Protein AF-A0A835DWX1-F1 (afdb_monomer)

Secondary structure (DSSP, 8-state):
-EEEEEEEEES--HHHHTSSPEEEEEEEEEEETTEEEEEEEEEE-TTS-EEES-TTT--EEPP---SS-B--SSPEEEEEEEEEPPTTS-SS-STTSEEEEEEEEEE----S--PPEEEEEE-TTSS-EEEEEEEEPTTEEEEEEEEEE------SSS--EEEEEEEEETTEEEEEEEEEEEEE-SSEEEEEEEEEEETT-EEEEEEEE--TT-------EEEEEPPPP-PPPPP-------------------THHHHHHHHHHHHHHHHHHHHHHHHHHHHHHHTTS-------PEEEPEE-TT--STTSGGG-TTSSTHHHHTTTT--PBP---TTTB-SPPTT-SS-GGG--S---EEEEEEEEEEEES---TT--SSEEEEEEEEEEEETTEEEEEEEEEE-TTS-EEEE-SSTT---EE-----SSPEE-SS-EEEEEEEEE--S--SSTTSS-EEEEEEEEEE-TT---SS-EEEEEE-SSTT-EEEEEEEEEEEEEEEEEEEEEEEE---TTTS---EEEEEEEE-TTS-S-EEEEEEEE-S-EEPPPEEEEEETTPEEEEEEEETTT--EEEEEEE--SSEEEEEEEE-SSEEEEEEEEEEB--

Structure (mmCIF, N/CA/C/O backbone):
data_AF-A0A835DWX1-F1
#
_entry.id   AF-A0A835DWX1-F1
#
loop_
_atom_site.group_PDB
_atom_site.id
_atom_site.type_symbol
_atom_site.label_atom_id
_atom_site.label_alt_id
_atom_site.label_comp_id
_atom_site.label_asym_id
_atom_site.label_entity_id
_atom_site.label_seq_id
_atom_site.pdbx_PDB_ins_code
_atom_site.Cartn_x
_atom_site.Cartn_y
_atom_site.Cartn_z
_atom_site.occupancy
_atom_site.B_iso_or_equiv
_atom_site.auth_seq_id
_atom_site.auth_comp_id
_atom_site.auth_asym_id
_atom_site.auth_atom_id
_atom_site.pdbx_PDB_model_num
ATOM 1 N N . MET A 1 1 ? -14.676 -5.401 6.735 1.00 86.00 1 MET A N 1
ATOM 2 C CA . MET A 1 1 ? -15.407 -4.659 7.786 1.00 86.00 1 MET A CA 1
ATOM 3 C C . MET A 1 1 ? -14.511 -4.555 9.005 1.00 86.00 1 MET A C 1
ATOM 5 O O . MET A 1 1 ? -13.936 -5.565 9.396 1.00 86.00 1 MET A O 1
ATOM 9 N N . LEU A 1 2 ? -14.357 -3.358 9.562 1.00 88.75 2 LEU A N 1
ATOM 10 C CA . LEU A 1 2 ? -13.595 -3.126 10.787 1.00 88.75 2 LEU A CA 1
ATOM 11 C C . LEU A 1 2 ? -14.405 -3.582 12.007 1.00 88.75 2 LEU A C 1
ATOM 13 O O . LEU A 1 2 ? -15.558 -3.183 12.163 1.00 88.75 2 LEU A O 1
ATOM 17 N N . GLN A 1 3 ? -13.775 -4.366 12.883 1.00 90.69 3 GLN A N 1
ATOM 18 C CA . GLN A 1 3 ? -14.262 -4.674 14.225 1.00 90.69 3 GLN A CA 1
ATOM 19 C C . GLN A 1 3 ? -13.374 -3.997 15.267 1.00 90.69 3 GLN A C 1
ATOM 21 O O . GLN A 1 3 ? -12.166 -4.223 15.290 1.00 90.69 3 GLN A O 1
ATOM 26 N N . ILE A 1 4 ? -13.975 -3.229 16.174 1.00 91.38 4 ILE A N 1
ATOM 27 C CA . ILE A 1 4 ? -13.311 -2.742 17.390 1.00 91.38 4 ILE A CA 1
ATOM 28 C C . ILE A 1 4 ? -13.675 -3.703 18.522 1.00 91.38 4 ILE A C 1
ATOM 30 O O . ILE A 1 4 ? -14.851 -3.909 18.809 1.00 91.38 4 ILE A O 1
ATOM 34 N N . PHE A 1 5 ? -12.679 -4.335 19.131 1.00 90.56 5 PHE A N 1
ATOM 35 C CA . PHE A 1 5 ? -12.880 -5.303 20.210 1.00 90.56 5 PHE A CA 1
ATOM 36 C C . PHE A 1 5 ? -13.001 -4.597 21.554 1.00 90.56 5 PHE A C 1
ATOM 38 O O . PHE A 1 5 ? -13.933 -4.835 22.318 1.00 90.56 5 PHE A O 1
ATOM 45 N N . SER A 1 6 ? -12.076 -3.688 21.845 1.00 91.94 6 SER A N 1
ATOM 46 C CA . SER A 1 6 ? -12.039 -3.044 23.150 1.00 91.94 6 SER A CA 1
ATOM 47 C C . SER A 1 6 ? -11.366 -1.687 23.092 1.00 91.94 6 SER A C 1
ATOM 49 O O . SER A 1 6 ? -10.409 -1.495 22.341 1.00 91.94 6 SER A O 1
ATOM 51 N N . LEU A 1 7 ? -11.803 -0.798 23.973 1.00 93.38 7 LEU A N 1
ATOM 52 C CA . LEU A 1 7 ? -11.119 0.441 24.308 1.00 93.38 7 LEU A CA 1
ATOM 53 C C . LEU A 1 7 ? -10.626 0.309 25.747 1.00 93.38 7 LEU A C 1
ATOM 55 O O . LEU A 1 7 ? -11.430 0.116 26.656 1.00 93.38 7 LEU A O 1
ATOM 59 N N . LYS A 1 8 ? -9.312 0.344 25.956 1.00 92.31 8 LYS A N 1
ATOM 60 C CA . LYS A 1 8 ? -8.694 0.169 27.271 1.00 92.31 8 LYS A CA 1
ATOM 61 C C . LYS A 1 8 ? -8.017 1.458 27.701 1.00 92.31 8 LYS A C 1
ATOM 63 O O . LYS A 1 8 ? -7.155 1.972 26.997 1.00 92.31 8 LYS A O 1
ATOM 68 N N . LEU A 1 9 ? -8.371 1.947 28.877 1.00 89.31 9 LEU A N 1
ATOM 69 C CA . LEU A 1 9 ? -7.697 3.068 29.502 1.00 89.31 9 LEU A CA 1
ATOM 70 C C . LEU A 1 9 ? -6.344 2.610 30.060 1.00 89.31 9 LEU A C 1
ATOM 72 O O . LEU A 1 9 ? -6.232 1.572 30.713 1.00 89.31 9 LEU A O 1
ATOM 76 N N . THR A 1 10 ? -5.295 3.370 29.774 1.00 84.56 10 THR A N 1
ATOM 77 C CA . THR A 1 10 ? -3.920 3.069 30.181 1.00 84.56 10 THR A CA 1
ATOM 78 C C . THR A 1 10 ? -3.237 4.312 30.733 1.00 84.56 10 THR A C 1
ATOM 80 O O . THR A 1 10 ? -3.645 5.437 30.447 1.00 84.56 10 THR A O 1
ATOM 83 N N . ASN A 1 11 ? -2.210 4.095 31.558 1.00 76.00 11 ASN A N 1
ATOM 84 C CA . ASN A 1 11 ? -1.365 5.138 32.148 1.00 76.00 11 ASN A CA 1
ATOM 85 C C . ASN A 1 11 ? -2.102 6.192 33.010 1.00 76.00 11 ASN A C 1
ATOM 87 O O . ASN A 1 11 ? -1.570 7.262 33.277 1.00 76.00 11 ASN A O 1
ATOM 91 N N . LEU A 1 12 ? -3.299 5.885 33.522 1.00 71.69 12 LEU A N 1
ATOM 92 C CA . LEU A 1 12 ? -4.008 6.745 34.480 1.00 71.69 12 LEU A CA 1
ATOM 93 C C . LEU A 1 12 ? -3.068 7.233 35.605 1.00 71.69 12 LEU A C 1
ATOM 95 O O . LEU A 1 12 ? -2.393 6.402 36.225 1.00 71.69 12 LEU A O 1
ATOM 99 N N . PRO A 1 13 ? -3.037 8.547 35.912 1.00 64.38 13 PRO A N 1
ATOM 100 C CA . PRO A 1 13 ? -2.279 9.059 37.042 1.00 64.38 13 PRO A CA 1
ATOM 101 C C . PRO A 1 13 ? -2.633 8.293 38.325 1.00 64.38 13 PRO A C 1
ATOM 103 O O . PRO A 1 13 ? -3.820 8.065 38.580 1.00 64.38 13 PRO A O 1
ATOM 106 N N . PRO A 1 14 ? -1.656 7.962 39.188 1.00 58.38 14 PRO A N 1
ATOM 107 C CA . PRO A 1 14 ? -1.911 7.237 40.434 1.00 58.38 14 PRO A CA 1
ATOM 108 C C . PRO A 1 14 ? -2.960 7.913 41.326 1.00 58.38 14 PRO A C 1
ATOM 110 O O . PRO A 1 14 ? -3.747 7.235 41.976 1.00 58.38 14 PRO A O 1
ATOM 113 N N . ALA A 1 15 ? -3.007 9.251 41.322 1.00 58.16 15 ALA A N 1
ATOM 114 C CA . ALA A 1 15 ? -4.000 10.028 42.060 1.00 58.16 15 ALA A CA 1
ATOM 115 C C . ALA A 1 15 ? -5.430 9.825 41.527 1.00 58.16 15 ALA A C 1
ATOM 117 O O . ALA A 1 15 ? -6.363 9.757 42.318 1.00 58.16 15 ALA A O 1
ATOM 118 N N . SER A 1 16 ? -5.599 9.680 40.209 1.00 59.75 16 SER A N 1
ATOM 119 C CA . SER A 1 16 ? -6.893 9.416 39.567 1.00 59.75 16 SER A CA 1
ATOM 120 C C . SER A 1 16 ? -7.311 7.949 39.706 1.00 59.75 16 SER A C 1
ATOM 122 O O . SER A 1 16 ? -8.485 7.671 39.910 1.00 59.75 16 SER A O 1
ATOM 124 N N . ALA A 1 17 ? -6.358 7.011 39.658 1.00 57.09 17 ALA A N 1
ATOM 125 C CA . ALA A 1 17 ? -6.618 5.581 39.850 1.00 57.09 17 ALA A CA 1
ATOM 126 C C . ALA A 1 17 ? -6.947 5.209 41.312 1.00 57.09 17 ALA A C 1
ATOM 128 O O . ALA A 1 17 ? -7.644 4.228 41.556 1.00 57.09 17 ALA A O 1
ATOM 129 N N . ALA A 1 18 ? -6.463 5.987 42.287 1.00 54.41 18 ALA A N 1
ATOM 130 C CA . ALA A 1 18 ? -6.695 5.761 43.717 1.00 54.41 18 ALA A CA 1
ATOM 131 C C . ALA A 1 18 ? -7.951 6.465 44.279 1.00 54.41 18 ALA A C 1
ATOM 133 O O . ALA A 1 18 ? -8.280 6.265 45.448 1.00 54.41 18 ALA A O 1
ATOM 134 N N . ALA A 1 19 ? -8.640 7.295 43.484 1.00 57.97 19 ALA A N 1
ATOM 135 C CA . ALA A 1 19 ? -9.709 8.188 43.951 1.00 57.97 19 ALA A CA 1
ATOM 136 C C . ALA A 1 19 ? -11.136 7.599 43.909 1.00 57.97 19 ALA A C 1
ATOM 138 O O . ALA A 1 19 ? -12.073 8.273 44.336 1.00 57.97 19 ALA A O 1
ATOM 139 N N . GLY A 1 20 ? -11.319 6.358 43.443 1.00 70.81 20 GLY A N 1
ATOM 140 C CA . GLY A 1 20 ? -12.636 5.722 43.296 1.00 70.81 20 GLY A CA 1
ATOM 141 C C . GLY A 1 20 ? -13.100 5.639 41.834 1.00 70.81 20 GLY A C 1
ATOM 142 O O . GLY A 1 20 ? -12.253 5.616 40.940 1.00 70.81 20 GLY A O 1
ATOM 143 N N . PRO A 1 21 ? -14.420 5.552 41.574 1.00 84.06 21 PRO A N 1
ATOM 144 C CA . PRO A 1 21 ? -14.952 5.413 40.222 1.00 84.06 21 PRO A CA 1
ATOM 145 C C . PRO A 1 21 ? -14.543 6.575 39.310 1.00 84.06 21 PRO A C 1
ATOM 147 O O . PRO A 1 21 ? -14.624 7.738 39.703 1.00 84.06 21 PRO A O 1
ATOM 150 N N . VAL A 1 22 ? -14.150 6.262 38.077 1.00 86.31 22 VAL A N 1
ATOM 151 C CA . VAL A 1 22 ? -13.779 7.261 37.067 1.00 86.31 22 VAL A CA 1
ATOM 152 C C . VAL A 1 22 ? -14.982 7.533 36.167 1.00 86.31 22 VAL A C 1
ATOM 154 O O . VAL A 1 22 ? -15.502 6.622 35.522 1.00 86.31 22 VAL A O 1
ATOM 157 N N . GLU A 1 23 ? -15.423 8.789 36.112 1.00 89.56 23 GLU A N 1
ATOM 158 C CA . GLU A 1 23 ? -16.508 9.237 35.235 1.00 89.56 23 GLU A CA 1
ATOM 159 C C . GLU A 1 23 ? -15.935 9.762 33.909 1.00 89.56 23 GLU A C 1
ATOM 161 O O . GLU A 1 23 ? -15.218 10.764 33.885 1.00 89.56 23 GLU A O 1
ATOM 166 N N . ILE A 1 24 ? -16.260 9.092 32.803 1.00 90.75 24 ILE A N 1
ATOM 167 C CA . ILE A 1 24 ? -15.784 9.417 31.452 1.00 90.75 24 ILE A CA 1
ATOM 168 C C . ILE A 1 24 ? -16.968 9.858 30.594 1.00 90.75 24 ILE A C 1
ATOM 170 O O . ILE A 1 24 ? -18.009 9.202 30.568 1.00 90.75 24 ILE A O 1
ATOM 174 N N . TYR A 1 25 ? -16.812 10.947 29.852 1.00 93.19 25 TYR A N 1
ATOM 175 C CA . TYR A 1 25 ? -17.806 11.397 28.879 1.00 93.19 25 TYR A CA 1
ATOM 176 C C . TYR A 1 25 ? -17.140 11.883 27.592 1.00 93.19 25 TYR A C 1
ATOM 178 O O . TYR A 1 25 ? -15.919 12.014 27.523 1.00 93.19 25 TYR A O 1
ATOM 186 N N . GLY A 1 26 ? -17.957 12.132 26.572 1.00 94.50 26 GLY A N 1
ATOM 187 C CA . GLY A 1 26 ? -17.520 12.489 25.231 1.00 94.50 26 GLY A CA 1
ATOM 188 C C . GLY A 1 26 ? -17.856 11.394 24.223 1.00 94.50 26 GLY A C 1
ATOM 189 O O . GLY A 1 26 ? -18.786 10.609 24.430 1.00 94.50 26 GLY A O 1
ATOM 190 N N . PHE A 1 27 ? -17.123 11.338 23.115 1.00 95.25 27 PHE A N 1
ATOM 191 C CA . PHE A 1 27 ? -17.389 10.383 22.049 1.00 95.25 27 PHE A CA 1
ATOM 192 C C . PHE A 1 27 ? -16.126 9.827 21.391 1.00 95.25 27 PHE A C 1
ATOM 194 O O . PHE A 1 27 ? -15.084 10.470 21.340 1.00 95.25 27 PHE A O 1
ATOM 201 N N . ILE A 1 28 ? -16.274 8.631 20.824 1.00 95.69 28 ILE A N 1
ATOM 202 C CA . ILE A 1 28 ? -15.406 8.085 19.780 1.00 95.69 28 ILE A CA 1
ATOM 203 C C . ILE A 1 28 ? -16.321 7.692 18.625 1.00 95.69 28 ILE A C 1
ATOM 205 O O . ILE A 1 28 ? -17.271 6.926 18.813 1.00 95.69 28 ILE A O 1
ATOM 209 N N . ALA A 1 29 ? -16.053 8.203 17.429 1.00 95.25 29 ALA A N 1
ATOM 210 C CA . ALA A 1 29 ? -16.839 7.920 16.238 1.00 95.25 29 ALA A CA 1
ATOM 211 C C . ALA A 1 29 ? -15.939 7.554 15.065 1.00 95.25 29 ALA A C 1
ATOM 213 O O . ALA A 1 29 ? -14.868 8.126 14.894 1.00 95.25 29 ALA A O 1
ATOM 214 N N . VAL A 1 30 ? -16.409 6.627 14.234 1.00 93.81 30 VAL A N 1
ATOM 215 C CA . VAL A 1 30 ? -15.764 6.293 12.965 1.00 93.81 30 VAL A CA 1
ATOM 216 C C . VAL A 1 30 ? -16.577 6.883 11.820 1.00 93.81 30 VAL A C 1
ATOM 218 O O . VAL A 1 30 ? -17.806 6.865 11.853 1.00 93.81 30 VAL A O 1
ATOM 221 N N . ARG A 1 31 ? -15.903 7.389 10.796 1.00 91.69 31 ARG A N 1
ATOM 222 C CA . ARG A 1 31 ? -16.482 7.774 9.512 1.00 91.69 31 ARG A CA 1
ATOM 223 C C . ARG A 1 31 ? -15.835 6.935 8.438 1.00 91.69 31 ARG A C 1
ATOM 225 O O . ARG A 1 31 ? -14.612 6.884 8.349 1.00 91.69 31 ARG A O 1
ATOM 232 N N . ASP A 1 32 ? -16.657 6.304 7.622 1.00 88.31 32 ASP A N 1
ATOM 233 C CA . ASP A 1 32 ? -16.199 5.571 6.454 1.00 88.31 32 ASP A CA 1
ATOM 234 C C . ASP A 1 32 ? -16.897 6.094 5.196 1.00 88.31 32 ASP A C 1
ATOM 236 O O . ASP A 1 32 ? -17.830 6.893 5.269 1.00 88.31 32 ASP A O 1
ATOM 240 N N . LEU A 1 33 ? -16.437 5.646 4.029 1.00 82.19 33 LEU A N 1
ATOM 241 C CA . LEU A 1 33 ? -16.982 6.102 2.749 1.00 82.19 33 LEU A CA 1
ATOM 242 C C . LEU A 1 33 ? -18.391 5.576 2.445 1.00 82.19 33 LEU A C 1
ATOM 244 O O . LEU A 1 33 ? -19.005 6.049 1.493 1.00 82.19 33 LEU A O 1
ATOM 248 N N . LEU A 1 34 ? -18.915 4.611 3.211 1.00 84.25 34 LEU A N 1
ATOM 249 C CA . LEU A 1 34 ? -20.270 4.106 2.985 1.00 84.25 34 LEU A CA 1
ATOM 250 C C . LEU A 1 34 ? -21.323 5.111 3.471 1.00 84.25 34 LEU A C 1
ATOM 252 O O . LEU A 1 34 ? -22.359 5.280 2.835 1.00 84.25 34 LEU A O 1
ATOM 256 N N . ASP A 1 35 ? -21.051 5.778 4.592 1.00 84.94 35 ASP A N 1
ATOM 257 C CA . ASP A 1 35 ? -21.810 6.927 5.089 1.00 84.94 35 ASP A CA 1
ATOM 258 C C . ASP A 1 35 ? -20.857 7.803 5.926 1.00 84.94 35 ASP A C 1
ATOM 260 O O . ASP A 1 35 ? -20.477 7.394 7.030 1.00 84.94 35 ASP A O 1
ATOM 264 N N . PRO A 1 36 ? -20.461 8.988 5.423 1.00 84.19 36 PRO A N 1
ATOM 265 C CA . PRO A 1 36 ? -19.401 9.810 6.008 1.00 84.19 36 PRO A CA 1
ATOM 266 C C . PRO A 1 36 ? -19.811 10.521 7.308 1.00 84.19 36 PRO A C 1
ATOM 268 O O . PRO A 1 36 ? -19.038 11.314 7.857 1.00 84.19 36 PRO A O 1
ATOM 271 N N . LEU A 1 37 ? -21.022 10.289 7.821 1.00 91.62 37 LEU A N 1
ATOM 272 C CA . LEU A 1 37 ? -21.459 10.789 9.121 1.00 91.62 37 LEU A CA 1
ATOM 273 C C . LEU A 1 37 ? -20.855 9.979 10.281 1.00 91.62 37 LEU A C 1
ATOM 275 O O . LEU A 1 37 ? -20.349 8.871 10.112 1.00 91.62 37 LEU A O 1
ATOM 279 N N . ARG A 1 38 ? -20.899 10.548 11.494 1.00 94.12 38 ARG A N 1
ATOM 280 C CA . ARG A 1 38 ? -20.366 9.905 12.707 1.00 94.12 38 ARG A CA 1
ATOM 281 C C . ARG A 1 38 ? -21.104 8.603 13.006 1.00 94.12 38 ARG A C 1
ATOM 283 O O . ARG A 1 38 ? -22.268 8.619 13.408 1.00 94.12 38 ARG A O 1
ATOM 290 N N . ASN A 1 39 ? -20.392 7.489 12.897 1.00 94.31 39 ASN A N 1
ATOM 291 C CA . ASN A 1 39 ? -20.809 6.196 13.409 1.00 94.31 39 ASN A CA 1
ATOM 292 C C . ASN A 1 39 ? -20.189 5.993 14.801 1.00 94.31 39 ASN A C 1
ATOM 294 O O . ASN A 1 39 ? -19.027 5.608 14.935 1.00 94.31 39 ASN A O 1
ATOM 298 N N . TYR A 1 40 ? -20.944 6.345 15.842 1.00 94.12 40 TYR A N 1
ATOM 299 C CA . TYR A 1 40 ? -20.464 6.373 17.226 1.00 94.12 40 TYR A CA 1
ATOM 300 C C . TYR A 1 40 ? -20.155 4.980 17.767 1.00 94.12 40 TYR A C 1
ATOM 302 O O . TYR A 1 40 ? -21.045 4.153 17.885 1.00 94.12 40 TYR A O 1
ATOM 310 N N . VAL A 1 41 ? -18.908 4.748 18.160 1.00 93.19 41 VAL A N 1
ATOM 311 C CA . VAL A 1 41 ? -18.463 3.533 18.861 1.00 93.19 41 VAL A CA 1
ATOM 312 C C . VAL A 1 41 ? -18.686 3.670 20.367 1.00 93.19 41 VAL A C 1
ATOM 314 O O . VAL A 1 41 ? -19.031 2.701 21.044 1.00 93.19 41 VAL A O 1
ATOM 317 N N . PHE A 1 42 ? -18.504 4.893 20.866 1.00 93.44 42 PHE A N 1
ATOM 318 C CA . PHE A 1 42 ? -18.766 5.319 22.233 1.00 93.44 42 PHE A CA 1
ATOM 319 C C . PHE A 1 42 ? -19.371 6.725 22.196 1.00 93.44 42 PHE A C 1
ATOM 321 O O . PHE A 1 42 ? -18.893 7.575 21.440 1.00 93.44 42 PHE A O 1
ATOM 328 N N . ASN A 1 43 ? -20.418 6.982 22.982 1.00 94.00 43 ASN A N 1
ATOM 329 C CA . ASN A 1 43 ? -21.030 8.306 23.078 1.00 94.00 43 ASN A CA 1
ATOM 330 C C . ASN A 1 43 ? -21.769 8.485 24.410 1.00 94.00 43 ASN A C 1
ATOM 332 O O . ASN A 1 43 ? -22.820 7.883 24.622 1.00 94.00 43 ASN A O 1
ATOM 336 N N . HIS A 1 44 ? -21.236 9.336 25.280 1.00 92.75 44 HIS A N 1
ATOM 337 C CA . HIS A 1 44 ? -21.831 9.687 26.566 1.00 92.75 44 HIS A CA 1
ATOM 338 C C . HIS A 1 44 ? -21.785 11.197 26.778 1.00 92.75 44 HIS A C 1
ATOM 340 O O . HIS A 1 44 ? -20.773 11.850 26.528 1.00 92.75 44 HIS A O 1
ATOM 346 N N . THR A 1 45 ? -22.873 11.773 27.283 1.00 92.81 45 THR A N 1
ATOM 347 C CA . THR A 1 45 ? -22.898 13.194 27.645 1.00 92.81 45 THR A CA 1
ATOM 348 C C . THR A 1 45 ? -22.284 13.397 29.026 1.00 92.81 45 THR A C 1
ATOM 350 O O . THR A 1 45 ? -22.323 12.505 29.869 1.00 92.81 45 THR A O 1
ATOM 353 N N . ARG A 1 46 ? -21.798 14.608 29.316 1.00 89.69 46 ARG A N 1
ATOM 354 C CA . ARG A 1 46 ? -21.306 14.966 30.659 1.00 89.69 46 ARG A CA 1
ATOM 355 C C . ARG A 1 46 ? -22.341 14.730 31.768 1.00 89.69 46 ARG A C 1
ATOM 357 O O . ARG A 1 46 ? -21.981 14.396 32.892 1.00 89.69 46 ARG A O 1
ATOM 364 N N . SER A 1 47 ? -23.628 14.906 31.453 1.00 89.31 47 SER A N 1
ATOM 365 C CA . SER A 1 47 ? -24.743 14.666 32.379 1.00 89.31 47 SER A CA 1
ATOM 366 C C . SER A 1 47 ? -25.030 13.185 32.641 1.00 89.31 47 SER A C 1
ATOM 368 O O . SER A 1 47 ? -25.605 12.866 33.675 1.00 89.31 47 SER A O 1
ATOM 370 N N . HIS A 1 48 ? -24.633 12.294 31.729 1.00 89.88 48 HIS A N 1
ATOM 371 C CA . HIS A 1 48 ? -24.814 10.845 31.835 1.00 89.88 48 HIS A CA 1
ATOM 372 C C . HIS A 1 48 ? -23.492 10.134 31.490 1.00 89.88 48 HIS A C 1
ATOM 374 O O . HIS A 1 48 ? -23.412 9.440 30.467 1.00 89.88 48 HIS A O 1
ATOM 380 N N . PRO A 1 49 ? -22.436 10.343 32.301 1.00 91.31 49 PRO A N 1
ATOM 381 C CA . PRO A 1 49 ? -21.117 9.806 32.012 1.00 91.31 49 PRO A CA 1
ATOM 382 C C . PRO A 1 49 ? -21.109 8.279 32.134 1.00 91.31 49 PRO A C 1
ATOM 384 O O . PRO A 1 49 ? -21.905 7.680 32.862 1.00 91.31 49 PRO A O 1
ATOM 387 N N . PHE A 1 50 ? -20.174 7.647 31.436 1.00 90.69 50 PHE A N 1
ATOM 388 C CA . PHE A 1 50 ? -19.815 6.260 31.680 1.00 90.69 50 PHE A CA 1
ATOM 389 C C . PHE A 1 50 ? -19.017 6.172 32.986 1.00 90.69 50 PHE A C 1
ATOM 391 O O . PHE A 1 50 ? -18.033 6.890 33.160 1.00 90.69 50 PHE A O 1
ATOM 398 N N . VAL A 1 51 ? -19.434 5.296 33.902 1.00 89.38 51 VAL A N 1
ATOM 399 C CA . VAL A 1 51 ? -18.805 5.149 35.222 1.00 89.38 51 VAL A CA 1
ATOM 400 C C . VAL A 1 51 ? -17.973 3.871 35.259 1.00 89.38 51 VAL A C 1
ATOM 402 O O . VAL A 1 51 ? -18.511 2.765 35.304 1.00 89.38 51 VAL A O 1
ATOM 405 N N . MET A 1 52 ? -16.653 4.024 35.287 1.00 87.25 52 MET A N 1
ATOM 406 C CA . MET A 1 52 ? -15.702 2.930 35.464 1.00 87.25 52 MET A CA 1
ATOM 407 C C . MET A 1 52 ? -15.465 2.703 36.960 1.00 87.25 52 MET A C 1
ATOM 409 O O . MET A 1 52 ? -14.776 3.486 37.605 1.00 87.25 52 MET A O 1
ATOM 413 N N . GLN A 1 53 ? -16.061 1.644 37.515 1.00 84.25 53 GLN A N 1
ATOM 414 C CA . GLN A 1 53 ? -16.064 1.383 38.964 1.00 84.25 53 GLN A CA 1
ATOM 415 C C . GLN A 1 53 ? -14.678 1.044 39.527 1.00 84.25 53 GLN A C 1
ATOM 417 O O . GLN A 1 53 ? -14.302 1.557 40.577 1.00 84.25 53 GLN A O 1
ATOM 422 N N . ASP A 1 54 ? -13.930 0.184 38.832 1.00 82.19 54 ASP A N 1
ATOM 423 C CA . ASP A 1 54 ? -12.601 -0.266 39.248 1.00 82.19 54 ASP A CA 1
ATOM 424 C C . ASP A 1 54 ? -11.637 -0.247 38.048 1.00 82.19 54 ASP A C 1
ATOM 426 O O . ASP A 1 54 ? -11.529 -1.241 37.321 1.00 82.19 54 ASP A O 1
ATOM 430 N N . PRO A 1 55 ? -10.935 0.878 37.818 1.00 81.00 55 PRO A N 1
ATOM 431 C CA . PRO A 1 55 ? -9.987 1.003 36.716 1.00 81.00 55 PRO A CA 1
ATOM 432 C C . PRO A 1 55 ? -8.764 0.082 36.854 1.00 81.00 55 PRO A C 1
ATOM 434 O O . PRO A 1 55 ? -8.033 -0.085 35.881 1.00 81.00 55 PRO A O 1
ATOM 437 N N . MET A 1 56 ? -8.508 -0.517 38.025 1.00 79.94 56 MET A N 1
ATOM 438 C CA . MET A 1 56 ? -7.360 -1.408 38.222 1.00 79.94 56 MET A CA 1
ATOM 439 C C . MET A 1 56 ? -7.661 -2.843 37.785 1.00 79.94 56 MET A C 1
ATOM 441 O O . MET A 1 56 ? -6.779 -3.499 37.227 1.00 79.94 56 MET A O 1
ATOM 445 N N . SER A 1 57 ? -8.883 -3.335 38.015 1.00 82.88 57 SER A N 1
ATOM 446 C CA . SER A 1 57 ? -9.293 -4.684 37.595 1.00 82.88 57 SER A CA 1
ATOM 447 C C . SER A 1 57 ? -9.987 -4.719 36.230 1.00 82.88 57 SER A C 1
ATOM 449 O O . SER A 1 57 ? -9.788 -5.675 35.480 1.00 82.88 57 SER A O 1
ATOM 451 N N . ASP A 1 58 ? -10.744 -3.677 35.870 1.00 85.81 58 ASP A N 1
ATOM 452 C CA . ASP A 1 58 ? -11.469 -3.580 34.598 1.00 85.81 58 ASP A CA 1
ATOM 453 C C . ASP A 1 58 ? -11.286 -2.197 33.938 1.00 85.81 58 ASP A C 1
ATOM 455 O O . ASP A 1 58 ? -12.212 -1.384 33.909 1.00 85.81 58 ASP A O 1
ATOM 459 N N . PRO A 1 59 ? -10.098 -1.909 33.369 1.00 89.69 59 PRO A N 1
ATOM 460 C CA . PRO A 1 59 ? -9.779 -0.631 32.717 1.00 89.69 59 PRO A CA 1
ATOM 461 C C . PRO A 1 59 ? -10.471 -0.431 31.353 1.00 89.69 59 PRO A C 1
ATOM 463 O O . PRO A 1 59 ? -9.959 0.294 30.498 1.00 89.69 59 PRO A O 1
ATOM 466 N N . PHE A 1 60 ? -11.583 -1.110 31.077 1.00 91.25 60 PHE A N 1
ATOM 467 C CA . PHE A 1 60 ? -12.216 -1.114 29.761 1.00 91.25 60 PHE A CA 1
ATOM 468 C C . PHE A 1 60 ? -13.389 -0.136 29.675 1.00 91.25 60 PHE A C 1
ATOM 470 O O . PHE A 1 60 ? -14.268 -0.089 30.533 1.00 91.25 60 PHE A O 1
ATOM 477 N N . ILE A 1 61 ? -13.421 0.621 28.582 1.00 91.06 61 ILE A N 1
ATOM 478 C CA . ILE A 1 61 ? -14.585 1.388 28.151 1.00 91.06 61 ILE A CA 1
ATOM 479 C C . ILE A 1 61 ? -15.449 0.440 27.316 1.00 91.06 61 ILE A C 1
ATOM 481 O O . ILE A 1 61 ? -15.006 -0.074 26.283 1.00 91.06 61 ILE A O 1
ATOM 485 N N . TYR A 1 62 ? -16.671 0.184 27.781 1.00 88.44 62 TYR A N 1
ATOM 486 C CA . TYR A 1 62 ? -17.605 -0.700 27.087 1.00 88.44 62 TYR A CA 1
ATOM 487 C C . TYR A 1 62 ? -18.239 0.033 25.910 1.00 88.44 62 TYR A C 1
ATOM 489 O O . TYR A 1 62 ? -18.615 1.203 26.003 1.00 88.44 62 TYR A O 1
ATOM 497 N N . LEU A 1 63 ? -18.308 -0.658 24.777 1.00 85.44 63 LEU A N 1
ATOM 498 C CA . LEU A 1 63 ? -18.729 -0.074 23.516 1.00 85.44 63 LEU A CA 1
ATOM 499 C C . LEU A 1 63 ? -20.251 0.088 23.534 1.00 85.44 63 LEU A C 1
ATOM 501 O O . LEU A 1 63 ? -20.972 -0.906 23.570 1.00 85.44 63 LEU A O 1
ATOM 505 N N . SER A 1 64 ? -20.757 1.319 23.400 1.00 76.94 64 SER A N 1
ATOM 506 C CA . SER A 1 64 ? -22.181 1.528 23.080 1.00 76.94 64 SER A CA 1
ATOM 507 C C . SER A 1 64 ? -22.545 0.918 21.718 1.00 76.94 64 SER A C 1
ATOM 509 O O . SER A 1 64 ? -23.718 0.697 21.430 1.00 76.94 64 SER A O 1
ATOM 511 N N . GLY A 1 65 ? -21.519 0.622 20.910 1.00 75.25 65 GLY A N 1
ATOM 512 C CA . GLY A 1 65 ? -21.598 -0.089 19.647 1.00 75.25 65 GLY A CA 1
ATOM 513 C C . GLY A 1 65 ? -21.869 0.872 18.492 1.00 75.25 65 GLY A C 1
ATOM 514 O O . GLY A 1 65 ? -22.680 1.787 18.639 1.00 75.25 65 GLY A O 1
ATOM 515 N N . PRO A 1 66 ? -21.214 0.684 17.333 1.00 89.06 66 PRO A N 1
ATOM 516 C CA . PRO A 1 66 ? -21.558 1.458 16.153 1.00 89.06 66 PRO A CA 1
ATOM 517 C C . PRO A 1 66 ? -23.007 1.171 15.736 1.00 89.06 66 PRO A C 1
ATOM 519 O O . PRO A 1 66 ? -23.541 0.087 15.959 1.00 89.06 66 PRO A O 1
ATOM 522 N N . LYS A 1 67 ? -23.660 2.141 15.093 1.00 89.25 67 LYS A N 1
ATOM 523 C CA . LYS A 1 67 ? -25.037 1.996 14.589 1.00 89.25 67 LYS A CA 1
ATOM 524 C C . LYS A 1 67 ? -25.126 1.025 13.404 1.00 89.25 67 LYS A C 1
ATOM 526 O O . LYS A 1 67 ? -26.198 0.491 13.125 1.00 89.25 67 LYS A O 1
ATOM 531 N N . ARG A 1 68 ? -24.009 0.841 12.700 1.00 91.69 68 ARG A N 1
ATOM 532 C CA . ARG A 1 68 ? -23.823 -0.043 11.542 1.00 91.69 68 ARG A CA 1
ATOM 533 C C . ARG A 1 68 ? -22.385 -0.556 11.499 1.00 91.69 68 ARG A C 1
ATOM 535 O O . ARG A 1 68 ? -21.503 0.038 12.119 1.00 91.69 68 ARG A O 1
ATOM 542 N N . GLY A 1 69 ? -22.131 -1.603 10.729 1.00 90.94 69 GLY A N 1
ATOM 543 C CA . GLY A 1 69 ? -20.790 -2.101 10.464 1.00 90.94 69 GLY A CA 1
ATOM 544 C C . GLY A 1 69 ? -19.912 -1.018 9.840 1.00 90.94 69 GLY A C 1
ATOM 545 O O . GLY A 1 69 ? -20.384 -0.189 9.055 1.00 90.94 69 GLY A O 1
ATOM 546 N N . VAL A 1 70 ? -18.628 -1.018 10.202 1.00 90.38 70 VAL A N 1
ATOM 547 C CA . VAL A 1 70 ? -17.665 -0.042 9.686 1.00 90.38 70 VAL A CA 1
ATOM 548 C C . VAL A 1 70 ? -17.001 -0.587 8.425 1.00 90.38 70 VAL A C 1
ATOM 550 O O . VAL A 1 70 ? -16.325 -1.624 8.434 1.00 90.38 70 VAL A O 1
ATOM 553 N N . TYR A 1 71 ? -17.202 0.112 7.318 1.00 85.12 71 TYR A N 1
ATOM 554 C CA . TYR A 1 71 ? -16.661 -0.244 6.018 1.00 85.12 71 TYR A CA 1
ATOM 555 C C . TYR A 1 71 ? -15.218 0.254 5.890 1.00 85.12 71 TYR A C 1
ATOM 557 O O . TYR A 1 71 ? -14.978 1.426 5.646 1.00 85.12 71 TYR A O 1
ATOM 565 N N . LEU A 1 72 ? -14.246 -0.646 6.049 1.00 79.50 72 LEU A N 1
ATOM 566 C CA . LEU A 1 72 ? -12.818 -0.308 5.986 1.00 79.50 72 LEU A CA 1
ATOM 567 C C . LEU A 1 72 ? -12.158 -0.724 4.658 1.00 79.50 72 LEU A C 1
ATOM 569 O O . LEU A 1 72 ? -10.951 -0.771 4.569 1.00 79.50 72 LEU A O 1
ATOM 573 N N . GLN A 1 73 ? -12.900 -0.937 3.558 1.00 68.94 73 GLN A N 1
ATOM 574 C CA . GLN A 1 73 ? -12.216 -1.026 2.244 1.00 68.94 73 GLN A CA 1
ATOM 575 C C . GLN A 1 73 ? -11.628 0.330 1.803 1.00 68.94 73 GLN A C 1
ATOM 577 O O . GLN A 1 73 ? -11.114 0.455 0.694 1.00 68.94 73 GLN A O 1
ATOM 582 N N . SER A 1 74 ? -11.782 1.371 2.628 1.00 66.38 74 SER A N 1
ATOM 583 C CA . SER A 1 74 ? -11.154 2.673 2.475 1.00 66.38 74 SER A CA 1
ATOM 584 C C . SER A 1 74 ? -10.813 3.305 3.814 1.00 66.38 74 SER A C 1
ATOM 586 O O . SER A 1 74 ? -11.283 2.834 4.848 1.00 66.38 74 SER A O 1
ATOM 588 N N . ARG A 1 75 ? -9.981 4.359 3.780 1.00 74.31 75 ARG A N 1
ATOM 589 C CA . ARG A 1 75 ? -9.464 5.069 4.956 1.00 74.31 75 ARG A CA 1
ATOM 590 C C . ARG A 1 75 ? -10.675 5.508 5.759 1.00 74.31 75 ARG A C 1
ATOM 592 O O . ARG A 1 75 ? -11.493 6.280 5.261 1.00 74.31 75 ARG A O 1
ATOM 599 N N . ALA A 1 76 ? -10.795 5.004 6.978 1.00 83.19 76 ALA A N 1
ATOM 600 C CA . ALA A 1 76 ? -11.819 5.459 7.897 1.00 83.19 76 ALA A CA 1
ATOM 601 C C . ALA A 1 76 ? -11.223 6.533 8.804 1.00 83.19 76 ALA A C 1
ATOM 603 O O . ALA A 1 76 ? -10.141 6.351 9.357 1.00 83.19 76 ALA A O 1
ATOM 604 N N . LEU A 1 77 ? -11.920 7.650 8.974 1.00 89.00 77 LEU A N 1
ATOM 605 C CA . LEU A 1 77 ? -11.544 8.650 9.966 1.00 89.00 77 LEU A CA 1
ATOM 606 C C . LEU A 1 77 ? -12.104 8.219 11.318 1.00 89.00 77 LEU A C 1
ATOM 608 O O . LEU A 1 77 ? -13.289 7.916 11.422 1.00 89.00 77 LEU A O 1
ATOM 612 N N . ILE A 1 78 ? -11.284 8.222 12.357 1.00 91.75 78 ILE A N 1
ATOM 613 C CA . ILE A 1 78 ? -11.750 8.155 13.736 1.00 91.75 78 ILE A CA 1
ATOM 614 C C . ILE A 1 78 ? -11.619 9.537 14.336 1.00 91.75 78 ILE A C 1
ATOM 616 O O . ILE A 1 78 ? -10.530 10.092 14.365 1.00 91.75 78 ILE A O 1
ATOM 620 N N . GLU A 1 79 ? -12.729 10.059 14.835 1.00 95.00 79 GLU A N 1
ATOM 621 C CA . GLU A 1 79 ? -12.772 11.252 15.670 1.00 95.00 79 GLU A CA 1
ATOM 622 C C . GLU A 1 79 ? -12.971 10.836 17.124 1.00 95.00 79 GLU A C 1
ATOM 624 O O . GLU A 1 79 ? -13.759 9.926 17.414 1.00 95.00 79 GLU A O 1
ATOM 629 N N . TYR A 1 80 ? -12.304 11.528 18.038 1.00 93.75 80 TYR A N 1
ATOM 630 C CA . TYR A 1 80 ? -12.443 11.295 19.464 1.00 93.75 80 TYR A CA 1
ATOM 631 C C . TYR A 1 80 ? -12.303 12.600 20.250 1.00 93.75 80 TYR A C 1
ATOM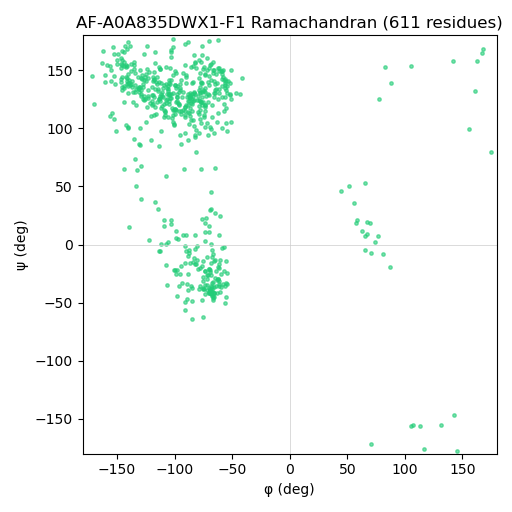 633 O O . TYR A 1 80 ? -11.406 13.388 19.997 1.00 93.75 80 TYR A O 1
ATOM 641 N N . ASP A 1 81 ? -13.194 12.797 21.215 1.00 93.62 81 ASP A N 1
ATOM 642 C CA . ASP A 1 81 ? -13.089 13.802 22.281 1.00 93.62 81 ASP A CA 1
ATOM 643 C C . ASP A 1 81 ? -13.603 13.095 23.528 1.00 93.62 81 ASP A C 1
ATOM 645 O O . ASP A 1 81 ? -14.808 12.862 23.657 1.00 93.62 81 ASP A O 1
ATOM 649 N N . LEU A 1 82 ? -12.689 12.647 24.386 1.00 92.00 82 LEU A N 1
ATOM 650 C CA . LEU A 1 82 ? -13.010 12.037 25.669 1.00 92.00 82 LEU A CA 1
ATOM 651 C C . LEU A 1 82 ? -12.434 12.871 26.798 1.00 92.00 82 LEU A C 1
ATOM 653 O O . LEU A 1 82 ? -11.296 13.337 26.735 1.00 92.00 82 LEU A O 1
ATOM 657 N N . ARG A 1 83 ? -13.199 12.973 27.883 1.00 89.50 83 ARG A N 1
ATOM 658 C CA . ARG A 1 83 ? -12.836 13.736 29.076 1.00 89.50 83 ARG A CA 1
ATOM 659 C C . ARG A 1 83 ? -13.122 12.940 30.335 1.00 89.50 83 ARG A C 1
ATOM 661 O O . ARG A 1 83 ? -14.076 12.160 30.388 1.00 89.50 83 ARG A O 1
ATOM 668 N N . ILE A 1 84 ? -12.292 13.160 31.347 1.00 87.44 84 ILE A N 1
ATOM 669 C CA . ILE A 1 84 ? -12.496 12.654 32.702 1.00 87.44 84 ILE A CA 1
ATOM 670 C C . ILE A 1 84 ? -13.118 13.778 33.518 1.00 87.44 84 ILE A C 1
ATOM 672 O O . ILE A 1 84 ? -12.557 14.872 33.619 1.00 87.44 84 ILE A O 1
ATOM 676 N N . LYS A 1 85 ? -14.279 13.501 34.105 1.00 86.06 85 LYS A N 1
ATOM 677 C CA . LYS A 1 85 ? -14.995 14.471 34.924 1.00 86.06 85 LYS A CA 1
ATOM 678 C C . LYS A 1 85 ? -14.297 14.660 36.270 1.00 86.06 85 LYS A C 1
ATOM 680 O O . LYS A 1 85 ? -13.962 13.688 36.950 1.00 86.06 85 LYS A O 1
ATOM 685 N N . SER A 1 86 ? -14.084 15.915 36.652 1.00 77.31 86 SER A N 1
ATOM 686 C CA . SER A 1 86 ? -13.339 16.259 37.860 1.00 77.31 86 SER A CA 1
ATOM 687 C C . SER A 1 86 ? -14.204 16.113 39.118 1.00 77.31 86 SER A C 1
ATOM 689 O O . SER A 1 86 ? -15.263 16.743 39.204 1.00 77.31 86 SER A O 1
ATOM 691 N N . PRO A 1 87 ? -13.744 15.369 40.147 1.00 67.38 87 PRO A N 1
ATOM 692 C CA . PRO A 1 87 ? -14.501 15.158 41.385 1.00 67.38 87 PRO A CA 1
ATOM 693 C C . PRO A 1 87 ? -14.636 16.429 42.242 1.00 67.38 87 PRO A C 1
ATOM 695 O O . PRO A 1 87 ? -15.466 16.472 43.145 1.00 67.38 87 PRO A O 1
ATOM 698 N N . ALA A 1 88 ? -13.819 17.457 41.979 1.00 56.72 88 ALA A N 1
ATOM 699 C CA . ALA A 1 88 ? -13.812 18.728 42.707 1.00 56.72 88 ALA A CA 1
ATOM 700 C C . ALA A 1 88 ? -14.866 19.737 42.210 1.00 56.72 88 ALA A C 1
ATOM 702 O O . ALA A 1 88 ? -15.162 20.700 42.918 1.00 56.72 88 ALA A O 1
ATOM 703 N N . SER A 1 89 ? -15.446 19.521 41.025 1.00 50.75 89 SER A N 1
ATOM 704 C CA . SER A 1 89 ? -16.469 20.412 40.481 1.00 50.75 89 SER A CA 1
ATOM 705 C C . SER A 1 89 ? -17.834 20.026 41.056 1.00 50.75 89 SER A C 1
ATOM 707 O O . SER A 1 89 ? -18.288 18.888 40.936 1.00 50.75 89 SER A O 1
ATOM 709 N N . GLY A 1 90 ? -18.517 20.976 41.694 1.00 50.78 90 GLY A N 1
ATOM 710 C CA . GLY A 1 90 ? -19.896 20.834 42.173 1.00 50.78 90 GLY A CA 1
ATOM 711 C C . GLY A 1 90 ? -20.926 20.739 41.039 1.00 50.78 90 GLY A C 1
ATOM 712 O O . GLY A 1 90 ? -21.946 21.410 41.087 1.00 50.78 90 GLY A O 1
ATOM 713 N N . GLY A 1 91 ? -20.663 19.931 40.010 1.00 53.56 91 GLY A N 1
ATOM 714 C CA . GLY A 1 91 ? -21.617 19.528 38.981 1.00 53.56 91 GLY A CA 1
ATOM 715 C C . GLY A 1 91 ? -21.768 20.444 37.765 1.00 53.56 91 GLY A C 1
ATOM 716 O O . GLY A 1 91 ? -22.225 19.944 36.738 1.00 53.56 91 GLY A O 1
ATOM 717 N N . GLU A 1 92 ? -21.369 21.718 37.799 1.00 56.56 92 GLU A N 1
ATOM 718 C CA . GLU A 1 92 ? -21.877 22.684 36.802 1.00 56.56 92 GLU A CA 1
ATOM 719 C C . GLU A 1 92 ? -20.893 23.119 35.697 1.00 56.56 92 GLU A C 1
ATOM 721 O O . GLU A 1 92 ? -21.333 23.243 34.555 1.00 56.56 92 GLU A O 1
ATOM 726 N N . GLU A 1 93 ? -19.586 23.257 35.947 1.00 61.09 93 GLU A N 1
ATOM 727 C CA . GLU A 1 93 ? -18.645 23.788 34.936 1.00 61.09 93 GLU A CA 1
ATOM 728 C C . GLU A 1 93 ? -17.748 22.701 34.317 1.00 61.09 93 GLU A C 1
ATOM 730 O O . GLU A 1 93 ? -17.195 21.854 35.017 1.00 61.09 93 GLU A O 1
ATOM 735 N N . ALA A 1 94 ? -17.645 22.697 32.980 1.00 62.81 94 ALA A N 1
ATOM 736 C CA . ALA A 1 94 ? -16.834 21.747 32.208 1.00 62.81 94 ALA A CA 1
ATOM 737 C C . ALA A 1 94 ? -15.348 22.145 32.115 1.00 62.81 94 ALA A C 1
ATOM 739 O O . ALA A 1 94 ? -14.537 21.325 31.695 1.00 62.81 94 ALA A O 1
ATOM 740 N N . ASP A 1 95 ? -15.003 23.375 32.506 1.00 66.06 95 ASP A N 1
ATOM 741 C CA . ASP A 1 95 ? -13.649 23.937 32.381 1.00 66.06 95 ASP A CA 1
ATOM 742 C C . ASP A 1 95 ? -12.634 23.280 33.334 1.00 66.06 95 ASP A C 1
ATOM 744 O O . ASP A 1 95 ? -11.436 23.297 33.062 1.00 66.06 95 ASP A O 1
ATOM 748 N N . ASP A 1 96 ? -13.111 22.638 34.405 1.00 70.81 96 ASP A N 1
ATOM 749 C CA . ASP A 1 96 ? -12.275 21.897 35.357 1.00 70.81 96 ASP A CA 1
ATOM 750 C C . ASP A 1 96 ? -12.046 20.428 34.952 1.00 70.81 96 ASP A C 1
ATOM 752 O O . ASP A 1 96 ? -11.261 19.725 35.597 1.00 70.81 96 ASP A O 1
ATOM 756 N N . ASP A 1 97 ? -12.747 19.915 33.934 1.00 83.44 97 ASP A N 1
ATOM 757 C CA . ASP A 1 97 ? -12.634 18.515 33.514 1.00 83.44 97 ASP A CA 1
ATOM 758 C C . ASP A 1 97 ? -11.351 18.284 32.704 1.00 83.44 97 ASP A C 1
ATOM 760 O O . ASP A 1 97 ? -10.961 19.083 31.854 1.00 83.44 97 ASP A O 1
ATOM 764 N N . SER A 1 98 ? -10.687 17.154 32.943 1.00 82.44 98 SER A N 1
ATOM 765 C CA . SER A 1 98 ? -9.404 16.861 32.298 1.00 82.44 98 SER A CA 1
ATOM 766 C C . SER A 1 98 ? -9.609 16.197 30.930 1.00 82.44 98 SER A C 1
ATOM 768 O O . SER A 1 98 ? -10.306 15.175 30.864 1.00 82.44 98 SER A O 1
ATOM 770 N N . PRO A 1 99 ? -8.988 16.698 29.843 1.00 85.94 99 PRO A N 1
ATOM 771 C CA . PRO A 1 99 ? -9.016 16.013 28.556 1.00 85.94 99 PRO A CA 1
ATOM 772 C C . PRO A 1 99 ? -8.272 14.677 28.662 1.00 85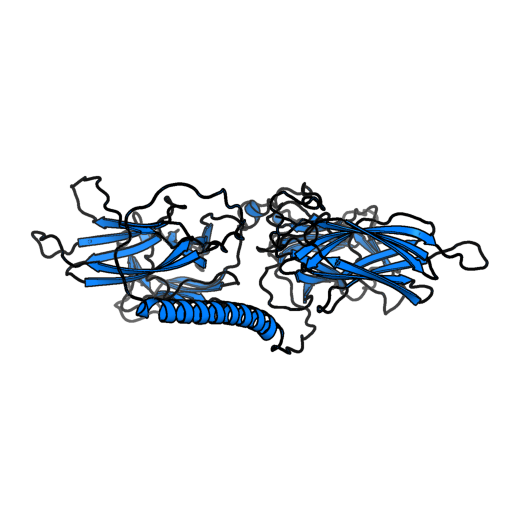.94 99 PRO A C 1
ATOM 774 O O . PRO A 1 99 ? -7.157 14.609 29.183 1.00 85.94 99 PRO A O 1
ATOM 777 N N . LEU A 1 100 ? -8.909 13.603 28.193 1.00 87.69 100 LEU A N 1
ATOM 778 C CA . LEU A 1 100 ? -8.308 12.273 28.107 1.00 87.69 100 LEU A CA 1
ATOM 779 C C . LEU A 1 100 ? -7.642 12.084 26.744 1.00 87.69 100 LEU A C 1
ATOM 781 O O . LEU A 1 100 ? -6.456 11.780 26.687 1.00 87.69 100 LEU A O 1
ATOM 785 N N . ILE A 1 101 ? -8.407 12.261 25.668 1.00 89.88 101 ILE A N 1
ATOM 786 C CA . ILE A 1 101 ? -7.933 12.262 24.281 1.00 89.88 101 ILE A CA 1
ATOM 787 C C . ILE A 1 101 ? -8.787 13.256 23.490 1.00 89.88 101 ILE A C 1
ATOM 789 O O . ILE A 1 101 ? -10.000 13.294 23.686 1.00 89.88 101 ILE A O 1
ATOM 793 N N . ASP A 1 102 ? -8.175 14.022 22.593 1.00 90.62 102 ASP A N 1
ATOM 794 C CA . ASP A 1 102 ? -8.871 14.914 21.663 1.00 90.62 102 ASP A CA 1
ATOM 795 C C . ASP A 1 102 ? -8.174 14.863 20.300 1.00 90.62 102 ASP A C 1
ATOM 797 O O . ASP A 1 102 ? -6.948 14.778 20.213 1.00 90.62 102 ASP A O 1
ATOM 801 N N . GLY A 1 103 ? -8.958 14.842 19.228 1.00 91.06 103 GLY A N 1
ATOM 802 C CA . GLY A 1 103 ? -8.465 14.894 17.862 1.00 91.06 103 GLY A CA 1
ATOM 803 C C . GLY A 1 103 ? -9.064 13.839 16.943 1.00 91.06 103 GLY A C 1
ATOM 804 O O . GLY A 1 103 ? -10.186 13.351 17.109 1.00 91.06 103 GLY A O 1
ATOM 805 N N . ALA A 1 104 ? -8.308 13.523 15.897 1.00 90.75 104 ALA A N 1
ATOM 806 C CA . ALA A 1 104 ? -8.710 12.552 14.901 1.00 90.75 104 ALA A CA 1
ATOM 807 C C . ALA A 1 104 ? -7.507 11.784 14.350 1.00 90.75 104 ALA A C 1
ATOM 809 O O . ALA A 1 104 ? -6.396 12.305 14.280 1.00 90.75 104 ALA A O 1
ATOM 810 N N . ALA A 1 105 ? -7.753 10.550 13.922 1.00 85.12 105 ALA A N 1
ATOM 811 C CA . ALA A 1 105 ? -6.763 9.678 13.309 1.00 85.12 105 ALA A CA 1
ATOM 812 C C . ALA A 1 105 ? -7.370 8.941 12.115 1.00 85.12 105 ALA A C 1
ATOM 814 O O . ALA A 1 105 ? -8.555 8.612 12.106 1.00 85.12 105 ALA A O 1
ATOM 815 N N . THR A 1 106 ? -6.560 8.634 11.110 1.00 79.81 106 THR A N 1
ATOM 816 C CA . THR A 1 106 ? -6.971 7.792 9.986 1.00 79.81 106 THR A CA 1
ATOM 817 C C . THR A 1 106 ? -6.670 6.328 10.283 1.00 79.81 106 THR A C 1
ATOM 819 O O . THR A 1 106 ? -5.634 5.968 10.843 1.00 79.81 106 THR A O 1
ATOM 822 N N . LEU A 1 107 ? -7.599 5.453 9.913 1.00 76.62 107 LEU A N 1
ATOM 823 C CA . LEU A 1 107 ? -7.371 4.021 9.841 1.00 76.62 107 LEU A CA 1
ATOM 824 C C . LEU A 1 107 ? -7.319 3.624 8.381 1.00 76.62 107 LEU A C 1
ATOM 826 O O . LEU A 1 107 ? -8.331 3.695 7.689 1.00 76.62 107 LEU A O 1
ATOM 830 N N . SER A 1 108 ? -6.156 3.184 7.936 1.00 68.00 108 SER A N 1
ATOM 831 C CA . SER A 1 108 ? -5.990 2.490 6.669 1.00 68.00 108 SER A CA 1
ATOM 832 C C . SER A 1 108 ? -5.820 0.992 6.894 1.00 68.00 108 SER A C 1
ATOM 834 O O . SER A 1 108 ? -5.524 0.532 8.006 1.00 68.00 108 SER A O 1
ATOM 836 N N . GLU A 1 109 ? -6.038 0.220 5.834 1.00 63.25 109 GLU A N 1
ATOM 837 C CA . GLU A 1 109 ? -5.863 -1.225 5.854 1.00 63.25 109 GLU A CA 1
ATOM 838 C C . GLU A 1 109 ? -4.381 -1.583 5.927 1.00 63.25 109 GLU A C 1
ATOM 840 O O . GLU A 1 109 ? -3.653 -1.683 4.940 1.00 63.25 109 GLU A O 1
ATOM 845 N N . LEU A 1 110 ? -3.928 -1.789 7.156 1.00 55.03 110 LEU A N 1
ATOM 846 C CA . LEU A 1 110 ? -2.565 -2.167 7.481 1.00 55.03 110 LEU A CA 1
ATOM 847 C C . LEU A 1 110 ? -2.509 -3.618 7.930 1.00 55.03 110 LEU A C 1
ATOM 849 O O . LEU A 1 110 ? -2.094 -3.885 9.051 1.00 55.03 110 LEU A O 1
ATOM 853 N N . THR A 1 111 ? -2.944 -4.557 7.082 1.00 50.81 111 THR A N 1
ATOM 854 C CA . THR A 1 111 ? -2.255 -5.845 6.841 1.00 50.81 111 THR A CA 1
ATOM 855 C C . THR A 1 111 ? -3.142 -6.904 6.171 1.00 50.81 111 THR A C 1
ATOM 857 O O . THR A 1 111 ? -4.362 -6.930 6.290 1.00 50.81 111 THR A O 1
ATOM 860 N N . TRP A 1 112 ? -2.499 -7.878 5.519 1.00 47.75 112 TRP A N 1
ATOM 861 C CA . TRP A 1 112 ? -3.096 -9.180 5.181 1.00 47.75 112 TRP A CA 1
ATOM 862 C C . TRP A 1 112 ? -3.390 -10.044 6.429 1.00 47.75 112 TRP A C 1
ATOM 864 O O . TRP A 1 112 ? -3.949 -11.138 6.331 1.00 47.75 112 TRP A O 1
ATOM 874 N N . THR A 1 113 ? -3.001 -9.594 7.626 1.00 53.25 113 THR A N 1
ATOM 875 C CA . THR A 1 113 ? -3.180 -10.378 8.844 1.00 53.25 113 THR A CA 1
ATOM 876 C C . THR A 1 113 ? -4.633 -10.293 9.303 1.00 53.25 113 THR A C 1
ATOM 878 O O . THR A 1 113 ? -5.197 -9.217 9.449 1.00 53.25 113 THR A O 1
ATOM 881 N N . ASN A 1 114 ? -5.241 -11.445 9.592 1.00 58.94 114 ASN A N 1
ATOM 882 C CA . ASN A 1 114 ? -6.505 -11.500 10.337 1.00 58.94 114 ASN A CA 1
ATOM 883 C C . ASN A 1 114 ? -6.275 -11.246 11.845 1.00 58.94 114 ASN A C 1
ATOM 885 O O . ASN A 1 114 ? -7.053 -11.727 12.667 1.00 58.94 114 ASN A O 1
ATOM 889 N N . ALA A 1 115 ? -5.161 -10.603 12.209 1.00 68.81 115 ALA A N 1
ATOM 890 C CA . ALA A 1 115 ? -4.736 -10.432 13.587 1.00 68.81 115 ALA A CA 1
ATOM 891 C C . ALA A 1 115 ? -5.388 -9.195 14.208 1.00 68.81 115 ALA A C 1
ATOM 893 O O . ALA A 1 115 ? -5.720 -8.225 13.523 1.00 68.81 115 ALA A O 1
ATOM 894 N N . VAL A 1 116 ? -5.544 -9.232 15.529 1.00 78.69 116 VAL A N 1
ATOM 895 C CA . VAL A 1 116 ? -5.984 -8.073 16.300 1.00 78.69 116 VAL A CA 1
ATOM 896 C C . VAL A 1 116 ? -4.795 -7.148 16.530 1.00 78.69 116 VAL A C 1
ATOM 898 O O . VAL A 1 116 ? -3.766 -7.544 17.075 1.00 78.69 116 VAL A O 1
ATOM 901 N N . LEU A 1 117 ? -4.949 -5.897 16.113 1.00 79.81 117 LEU A N 1
ATOM 902 C CA . LEU A 1 117 ? -3.984 -4.823 16.300 1.00 79.81 117 LEU A CA 1
ATOM 903 C C . LEU A 1 117 ? -4.387 -3.966 17.498 1.00 79.81 117 LEU A C 1
ATOM 905 O O . LEU A 1 117 ? -5.573 -3.780 17.770 1.00 79.81 117 LEU A O 1
ATOM 909 N N . THR A 1 118 ? -3.392 -3.426 18.203 1.00 85.19 118 THR A N 1
ATOM 910 C CA . THR A 1 118 ? -3.602 -2.430 19.262 1.00 85.19 118 THR A CA 1
ATOM 911 C C . THR A 1 118 ? -3.064 -1.083 18.794 1.00 85.19 118 THR A C 1
ATOM 913 O O . THR A 1 118 ? -1.876 -0.947 18.509 1.00 85.19 118 THR A O 1
ATOM 916 N N . ASN A 1 119 ? -3.935 -0.083 18.712 1.00 84.81 119 ASN A N 1
ATOM 917 C CA . ASN A 1 119 ? -3.573 1.300 18.428 1.00 84.81 119 ASN A CA 1
ATOM 918 C C . ASN A 1 119 ? -3.667 2.109 19.714 1.00 84.81 119 ASN A C 1
ATOM 920 O O . ASN A 1 119 ? -4.733 2.173 20.318 1.00 84.81 119 ASN A O 1
ATOM 924 N N . ARG A 1 120 ? -2.556 2.724 20.122 1.00 86.94 120 ARG A N 1
ATOM 925 C CA . ARG A 1 120 ? -2.524 3.625 21.273 1.00 86.94 120 ARG A CA 1
ATOM 926 C C . ARG A 1 120 ? -2.844 5.042 20.822 1.00 86.94 120 ARG A C 1
ATOM 928 O O . ARG A 1 120 ? -2.148 5.578 19.967 1.00 86.94 120 ARG A O 1
ATOM 935 N N . ILE A 1 121 ? -3.865 5.635 21.424 1.00 87.69 121 ILE A N 1
ATOM 936 C CA . ILE A 1 121 ? -4.214 7.046 21.283 1.00 87.69 121 ILE A CA 1
ATOM 937 C C . ILE A 1 121 ? -3.691 7.743 22.537 1.00 87.69 121 ILE A C 1
ATOM 939 O O . ILE A 1 121 ? -4.221 7.538 23.631 1.00 87.69 121 ILE A O 1
ATOM 943 N N . ALA A 1 122 ? -2.594 8.483 22.397 1.00 83.38 122 ALA A N 1
ATOM 944 C CA . ALA A 1 122 ? -2.003 9.227 23.504 1.00 83.38 122 ALA A CA 1
ATOM 945 C C . ALA A 1 122 ? -2.822 10.493 23.793 1.00 83.38 122 ALA A C 1
ATOM 947 O O . ALA A 1 122 ? -3.256 11.161 22.859 1.00 83.38 122 ALA A O 1
ATOM 948 N N . GLY A 1 123 ? -3.025 10.811 25.073 1.00 76.81 123 GLY A N 1
ATOM 949 C CA . GLY A 1 123 ? -3.572 12.099 25.491 1.00 76.81 123 GLY A CA 1
ATOM 950 C C . GLY A 1 123 ? -2.507 13.197 25.523 1.00 76.81 123 GLY A C 1
ATOM 951 O O . GLY A 1 123 ? -1.335 12.925 25.799 1.00 76.81 123 GLY A O 1
ATOM 952 N N . ASP A 1 124 ? -2.925 14.445 25.312 1.00 62.66 124 ASP A N 1
ATOM 953 C CA . ASP A 1 124 ? -2.043 15.619 25.167 1.00 62.66 124 ASP A CA 1
ATOM 954 C C . ASP A 1 124 ? -1.156 15.901 26.388 1.00 62.66 124 ASP A C 1
ATOM 956 O O . ASP A 1 124 ? -0.078 16.482 26.277 1.00 62.66 124 ASP A O 1
ATOM 960 N N . LEU A 1 125 ? -1.584 15.466 27.575 1.00 56.25 125 LEU A N 1
ATOM 961 C CA . LEU A 1 125 ? -0.858 15.676 28.829 1.00 56.25 125 LEU A CA 1
ATOM 962 C C . LEU A 1 125 ? 0.089 14.518 29.184 1.00 56.25 125 LEU A C 1
ATOM 964 O O . LEU A 1 125 ? 0.620 14.481 30.294 1.00 56.25 125 LEU A O 1
ATOM 968 N N . GLY A 1 126 ? 0.283 13.547 28.281 1.00 53.62 126 GLY A N 1
ATOM 969 C CA . GLY A 1 126 ? 1.243 12.443 28.420 1.00 53.62 126 GLY A CA 1
ATOM 970 C C . GLY A 1 126 ? 0.962 11.453 29.559 1.00 53.62 126 GLY A C 1
ATOM 971 O O . GLY A 1 126 ? 1.666 10.452 29.681 1.00 53.62 126 GLY A O 1
ATOM 972 N N . ALA A 1 127 ? -0.055 11.713 30.385 1.00 61.78 127 ALA A N 1
ATOM 973 C CA . ALA A 1 127 ? -0.422 10.865 31.502 1.00 61.78 127 ALA A CA 1
ATOM 974 C C . ALA A 1 127 ? -1.340 9.727 31.049 1.00 61.78 127 ALA A C 1
ATOM 976 O O . ALA A 1 127 ? -0.908 8.592 31.082 1.00 61.78 127 ALA A O 1
ATOM 977 N N . ALA A 1 128 ? -2.552 9.985 30.553 1.00 75.00 128 ALA A N 1
ATOM 978 C CA . ALA A 1 128 ? -3.492 8.926 30.172 1.00 75.00 128 ALA A CA 1
ATOM 979 C C . ALA A 1 128 ? -3.504 8.649 28.655 1.00 75.00 128 ALA A C 1
ATOM 981 O O . ALA A 1 128 ? -3.263 9.540 27.842 1.00 75.00 128 ALA A O 1
ATOM 982 N N . ALA A 1 129 ? -3.785 7.403 28.271 1.00 86.75 129 ALA A N 1
ATOM 983 C CA . ALA A 1 129 ? -3.907 6.983 26.876 1.00 86.75 129 ALA A CA 1
ATOM 984 C C . ALA A 1 129 ? -5.007 5.928 26.709 1.00 86.75 129 ALA A C 1
ATOM 986 O O . ALA A 1 129 ? -5.302 5.169 27.636 1.00 86.75 129 ALA A O 1
ATOM 987 N N . VAL A 1 130 ? -5.589 5.845 25.515 1.00 90.69 130 VAL A N 1
ATOM 988 C CA . VAL A 1 130 ? -6.586 4.826 25.167 1.00 90.69 130 VAL A CA 1
ATOM 989 C C . VAL A 1 130 ? -5.980 3.837 24.179 1.00 90.69 130 VAL A C 1
ATOM 991 O O . VAL A 1 130 ? -5.653 4.187 23.049 1.00 90.69 130 VAL A O 1
ATOM 994 N N . ASP A 1 131 ? -5.856 2.581 24.598 1.00 91.44 131 ASP A N 1
ATOM 995 C CA . ASP A 1 131 ? -5.477 1.467 23.736 1.00 91.44 131 ASP A CA 1
ATOM 996 C C . ASP A 1 131 ? -6.737 0.897 23.069 1.00 91.44 131 ASP A C 1
ATOM 998 O O . ASP A 1 131 ? -7.589 0.280 23.711 1.00 91.44 131 ASP A O 1
ATOM 1002 N N . MET A 1 132 ? -6.859 1.091 21.759 1.00 90.56 132 MET A N 1
ATOM 1003 C CA . MET A 1 132 ? -7.928 0.539 20.934 1.00 90.56 132 MET A CA 1
ATOM 1004 C C . MET A 1 132 ? -7.476 -0.777 20.298 1.00 90.56 132 MET A C 1
ATOM 1006 O O . MET A 1 132 ? -6.591 -0.784 19.440 1.00 90.56 132 MET A O 1
ATOM 1010 N N . ARG A 1 133 ? -8.119 -1.890 20.667 1.00 89.12 133 ARG A N 1
ATOM 1011 C CA . ARG A 1 133 ? -7.944 -3.185 19.989 1.00 89.12 133 ARG A CA 1
ATOM 1012 C C . ARG A 1 133 ? -8.932 -3.315 18.841 1.00 89.12 133 ARG A C 1
ATOM 1014 O O . ARG A 1 133 ? -10.137 -3.168 19.050 1.00 89.12 133 ARG A O 1
ATOM 1021 N N . ARG A 1 134 ? -8.443 -3.623 17.643 1.00 87.88 134 ARG A N 1
ATOM 1022 C CA . ARG A 1 134 ? -9.264 -3.745 16.434 1.00 87.88 134 ARG A CA 1
ATOM 1023 C C . ARG A 1 134 ? -8.748 -4.802 15.459 1.00 87.88 134 ARG A C 1
ATOM 1025 O O . ARG A 1 134 ? -7.569 -5.126 15.484 1.00 87.88 134 ARG A O 1
ATOM 1032 N N . ALA A 1 135 ? -9.601 -5.278 14.555 1.00 84.19 135 ALA A N 1
ATOM 1033 C CA . ALA A 1 135 ? -9.184 -6.070 13.396 1.00 84.19 135 ALA A CA 1
ATOM 1034 C C . ALA A 1 135 ? -10.012 -5.737 12.152 1.00 84.19 135 ALA A C 1
ATOM 1036 O O . ALA A 1 135 ? -11.187 -5.377 12.252 1.00 84.19 135 ALA A O 1
ATOM 1037 N N . LEU A 1 136 ? -9.412 -5.924 10.977 1.00 82.44 136 LEU A N 1
ATOM 1038 C CA . LEU A 1 136 ? -10.158 -6.031 9.731 1.00 82.44 136 LEU A CA 1
ATOM 1039 C C . LEU A 1 136 ? -10.636 -7.474 9.550 1.00 82.44 136 LEU A C 1
ATOM 1041 O O . LEU A 1 136 ? -9.838 -8.410 9.508 1.00 82.44 136 LEU A O 1
ATOM 1045 N N . PHE A 1 137 ? -11.931 -7.647 9.305 1.00 81.25 137 PHE A N 1
ATOM 1046 C CA . PHE A 1 137 ? -12.473 -8.884 8.754 1.00 81.25 137 PHE A CA 1
ATOM 1047 C C . PHE A 1 137 ? -12.746 -8.758 7.253 1.00 81.25 137 PHE A C 1
ATOM 1049 O O . PHE A 1 137 ? -13.609 -7.981 6.823 1.00 81.25 137 PHE A O 1
ATOM 1056 N N . ARG A 1 138 ? -12.019 -9.557 6.460 1.00 75.94 138 ARG A N 1
ATOM 1057 C CA . ARG A 1 138 ? -12.336 -9.837 5.050 1.00 75.94 138 ARG A CA 1
ATOM 1058 C C . ARG A 1 138 ? -13.539 -10.777 4.978 1.00 75.94 138 ARG A C 1
ATOM 1060 O O . ARG A 1 138 ? -13.709 -11.614 5.867 1.00 75.94 138 ARG A O 1
ATOM 1067 N N . ASP A 1 139 ? -14.361 -10.612 3.941 1.00 79.69 139 ASP A N 1
ATOM 1068 C CA . ASP A 1 139 ? -15.568 -11.419 3.716 1.00 79.69 139 ASP A CA 1
ATOM 1069 C C . ASP A 1 139 ? -16.471 -11.463 4.956 1.00 79.69 139 ASP A C 1
ATOM 1071 O O . ASP A 1 139 ? -16.830 -12.524 5.462 1.00 79.69 139 ASP A O 1
ATOM 1075 N N . ALA A 1 140 ? -16.763 -10.284 5.506 1.00 85.50 140 ALA A N 1
ATOM 1076 C CA . ALA A 1 140 ? -17.504 -10.125 6.749 1.00 85.50 140 ALA A CA 1
ATOM 1077 C C . ALA A 1 140 ? -18.950 -9.689 6.516 1.00 85.50 140 ALA A C 1
ATOM 1079 O O . ALA A 1 140 ? -19.258 -8.984 5.556 1.00 85.50 140 ALA A O 1
ATOM 1080 N N . VAL A 1 141 ? -19.811 -10.065 7.452 1.00 89.06 141 VAL A N 1
ATOM 1081 C CA . VAL A 1 141 ? -21.202 -9.637 7.558 1.00 89.06 141 VAL A CA 1
ATOM 1082 C C . VAL A 1 141 ? -21.397 -8.774 8.798 1.00 89.06 141 VAL A C 1
ATOM 1084 O O . VAL A 1 141 ? -20.712 -8.940 9.809 1.00 89.06 141 VAL A O 1
ATOM 1087 N N . GLU A 1 142 ? -22.365 -7.868 8.717 1.00 93.00 142 GLU A N 1
ATOM 1088 C CA . GLU A 1 142 ? -22.869 -7.144 9.877 1.00 93.00 142 GLU A CA 1
ATOM 1089 C C . GLU A 1 142 ? -23.809 -8.058 10.674 1.00 93.00 142 GLU A C 1
ATOM 1091 O O . GLU A 1 142 ? -24.868 -8.455 10.184 1.00 93.00 142 GLU A O 1
ATOM 1096 N N . ALA A 1 143 ? -23.437 -8.386 11.908 1.00 91.62 143 ALA A N 1
ATOM 1097 C CA . ALA A 1 143 ? -24.318 -9.011 12.880 1.00 91.62 143 ALA A CA 1
ATOM 1098 C C . ALA A 1 143 ? -24.948 -7.919 13.751 1.00 91.62 143 ALA A C 1
ATOM 1100 O O . ALA A 1 143 ? -24.272 -7.260 14.540 1.00 91.62 143 ALA A O 1
ATOM 1101 N N . THR A 1 144 ? -26.259 -7.738 13.608 1.00 92.75 144 THR A N 1
ATOM 1102 C CA . THR A 1 144 ? -27.066 -6.963 14.553 1.00 92.75 144 THR A CA 1
ATOM 1103 C C . THR A 1 144 ? -27.549 -7.899 15.659 1.00 92.75 144 THR A C 1
ATOM 1105 O O . THR A 1 144 ? -28.240 -8.879 15.381 1.00 92.75 144 THR A O 1
ATOM 1108 N N . VAL A 1 145 ? -27.179 -7.597 16.900 1.00 90.44 145 VAL A N 1
ATOM 1109 C CA . VAL A 1 145 ? -27.488 -8.389 18.091 1.00 90.44 145 VAL A CA 1
ATOM 1110 C C . VAL A 1 145 ? -28.375 -7.568 19.015 1.00 90.44 145 VAL A C 1
ATOM 1112 O O . VAL A 1 145 ? -27.923 -6.585 19.598 1.00 90.44 145 VAL A O 1
ATOM 1115 N N . ASP A 1 146 ? -29.622 -7.988 19.180 1.00 90.75 146 ASP A N 1
ATOM 1116 C CA . ASP A 1 146 ? -30.537 -7.403 20.155 1.00 90.75 146 ASP A CA 1
ATOM 1117 C C . ASP A 1 146 ? -30.627 -8.305 21.393 1.00 90.75 146 ASP A C 1
ATOM 1119 O O . ASP A 1 146 ? -30.830 -9.518 21.277 1.00 90.75 146 ASP A O 1
ATOM 1123 N N . VAL A 1 147 ? -30.465 -7.720 22.584 1.00 88.81 147 VAL A N 1
ATOM 1124 C CA . VAL A 1 147 ? -30.426 -8.474 23.848 1.00 88.81 147 VAL A CA 1
ATOM 1125 C C . VAL A 1 147 ? -31.489 -7.974 24.819 1.00 88.81 147 VAL A C 1
ATOM 1127 O O . VAL A 1 147 ? -31.553 -6.787 25.148 1.00 88.81 147 VAL A O 1
ATOM 1130 N N . TRP A 1 148 ? -32.289 -8.909 25.333 1.00 89.81 148 TRP A N 1
ATOM 1131 C CA . TRP A 1 148 ? -33.327 -8.653 26.328 1.00 89.81 148 TRP A CA 1
ATOM 1132 C C . TRP A 1 148 ? -33.113 -9.507 27.571 1.00 89.81 148 TRP A C 1
ATOM 1134 O O . TRP A 1 148 ? -33.082 -10.736 27.494 1.00 89.81 148 TRP A O 1
ATOM 1144 N N . ILE A 1 149 ? -33.055 -8.854 28.729 1.00 88.06 149 ILE A N 1
ATOM 1145 C CA . ILE A 1 149 ? -33.192 -9.519 30.021 1.00 88.06 149 ILE A CA 1
ATOM 1146 C C . ILE A 1 149 ? -34.682 -9.654 30.302 1.00 88.06 149 ILE A C 1
ATOM 1148 O O . ILE A 1 149 ? -35.368 -8.679 30.589 1.00 88.06 149 ILE A O 1
ATOM 1152 N N . THR A 1 150 ? -35.197 -10.874 30.187 1.00 87.19 150 THR A N 1
ATOM 1153 C CA . THR A 1 150 ? -36.636 -11.153 30.320 1.00 87.19 150 THR A CA 1
ATOM 1154 C C . THR A 1 150 ? -37.056 -11.437 31.758 1.00 87.19 150 THR A C 1
ATOM 1156 O O . THR A 1 150 ? -38.214 -11.226 32.118 1.00 87.19 150 THR A O 1
ATOM 1159 N N . LYS A 1 151 ? -36.127 -11.907 32.595 1.00 85.00 151 LYS A N 1
ATOM 1160 C CA . LYS A 1 151 ? -36.361 -12.221 34.004 1.00 85.00 151 LYS A CA 1
ATOM 1161 C C . LYS A 1 151 ? -35.050 -12.145 34.786 1.00 85.00 151 LYS A C 1
ATOM 1163 O O . LYS A 1 151 ? -34.023 -12.599 34.297 1.00 85.00 151 LYS A O 1
ATOM 1168 N N . LEU A 1 152 ? -35.113 -11.619 36.007 1.00 81.62 152 LEU A N 1
ATOM 1169 C CA . LEU A 1 152 ? -34.012 -11.654 36.971 1.00 81.62 152 LEU A CA 1
ATOM 1170 C C . LEU A 1 152 ? -34.266 -12.759 38.004 1.00 81.62 152 LEU A C 1
ATOM 1172 O O . LEU A 1 152 ? -35.421 -13.035 38.353 1.00 81.62 152 LEU A O 1
ATOM 1176 N N . ALA A 1 153 ? -33.201 -13.404 38.480 1.00 74.31 153 ALA A N 1
ATOM 1177 C CA . ALA A 1 153 ? -33.292 -14.288 39.637 1.00 74.31 153 ALA A CA 1
ATOM 1178 C C . ALA A 1 153 ? -33.707 -13.460 40.867 1.00 74.31 153 ALA A C 1
ATOM 1180 O O . ALA A 1 153 ? -33.267 -12.323 41.030 1.00 74.31 153 ALA A O 1
ATOM 1181 N N . ALA A 1 154 ? -34.600 -13.993 41.703 1.00 58.84 154 ALA A N 1
ATOM 1182 C CA . ALA A 1 154 ? -35.049 -13.293 42.903 1.00 58.84 154 ALA A CA 1
ATOM 1183 C C . ALA A 1 154 ? -33.913 -13.283 43.938 1.00 58.84 154 ALA A C 1
ATOM 1185 O O . ALA A 1 154 ? -33.631 -14.317 44.537 1.00 58.84 154 ALA A O 1
ATOM 1186 N N . GLY A 1 155 ? -33.249 -12.140 44.110 1.00 56.50 155 GLY A N 1
ATOM 1187 C CA . GLY A 1 155 ? -32.285 -11.912 45.186 1.00 56.50 155 GLY A CA 1
ATOM 1188 C C . GLY A 1 155 ? -32.966 -11.333 46.429 1.00 56.50 155 GLY A C 1
ATOM 1189 O O . GLY A 1 155 ? -33.880 -10.516 46.313 1.00 56.50 155 GLY A O 1
ATOM 1190 N N . ASP A 1 156 ? -32.503 -11.722 47.619 1.00 48.44 156 ASP A N 1
ATOM 1191 C CA . ASP A 1 156 ? -33.043 -11.321 48.936 1.00 48.44 156 ASP A CA 1
ATOM 1192 C C . ASP A 1 156 ? -32.784 -9.841 49.324 1.00 48.44 156 ASP A C 1
ATOM 1194 O O . ASP A 1 156 ? -32.956 -9.433 50.473 1.00 48.44 156 ASP A O 1
ATOM 1198 N N . GLY A 1 157 ? -32.416 -8.982 48.374 1.00 54.12 157 GLY A N 1
ATOM 1199 C CA . GLY A 1 157 ? -32.260 -7.547 48.589 1.00 54.12 157 GLY A CA 1
ATOM 1200 C C . GLY A 1 157 ? -32.320 -6.804 47.262 1.00 54.12 157 GLY A C 1
ATOM 1201 O O . GLY A 1 157 ? -31.767 -7.270 46.277 1.00 54.12 157 GLY A O 1
ATOM 1202 N N . GLY A 1 158 ? -32.989 -5.649 47.218 1.00 56.78 158 GLY A N 1
ATOM 1203 C CA . GLY A 1 158 ? -33.237 -4.852 46.004 1.00 56.78 158 GLY A CA 1
ATOM 1204 C C . GLY A 1 158 ? -32.005 -4.239 45.310 1.00 56.78 158 GLY A C 1
ATOM 1205 O O . GLY A 1 158 ? -32.129 -3.187 44.683 1.00 56.78 158 GLY A O 1
ATOM 1206 N N . GLY A 1 159 ? -30.822 -4.844 45.436 1.00 64.88 159 GLY A N 1
ATOM 1207 C CA . GLY A 1 159 ? -29.648 -4.547 44.623 1.00 64.88 159 GLY A CA 1
ATOM 1208 C C . GLY A 1 159 ? -29.719 -5.358 43.331 1.00 64.88 159 GLY A C 1
ATOM 1209 O O . GLY A 1 159 ? -29.837 -6.574 43.378 1.00 64.88 159 GLY A O 1
ATOM 1210 N N . GLY A 1 160 ? -29.719 -4.691 42.176 1.00 77.12 160 GLY A N 1
ATOM 1211 C CA . GLY A 1 160 ? -29.721 -5.370 40.875 1.00 77.12 160 GLY A CA 1
ATOM 1212 C C . GLY A 1 160 ? -28.477 -6.235 40.633 1.00 77.12 160 GLY A C 1
ATOM 1213 O O . GLY A 1 160 ? -27.537 -6.225 41.420 1.00 77.12 160 GLY A O 1
ATOM 1214 N N . ILE A 1 161 ? -28.457 -6.936 39.502 1.00 82.44 161 ILE A N 1
ATOM 1215 C CA . ILE A 1 161 ? -27.363 -7.823 39.091 1.00 82.44 161 ILE A CA 1
ATOM 1216 C C . ILE A 1 161 ? -26.287 -7.009 38.362 1.00 82.44 161 ILE A C 1
ATOM 1218 O O . ILE A 1 161 ? -26.599 -6.392 37.343 1.00 82.44 161 ILE A O 1
ATOM 1222 N N . ASP A 1 162 ? -25.036 -7.012 38.842 1.00 84.38 162 ASP A N 1
ATOM 1223 C CA . ASP A 1 162 ? -23.895 -6.481 38.072 1.00 84.38 162 ASP A CA 1
ATOM 1224 C C . ASP A 1 162 ? -23.554 -7.459 36.943 1.00 84.38 162 ASP A C 1
ATOM 1226 O O . ASP A 1 162 ? -22.961 -8.521 37.161 1.00 84.38 162 ASP A O 1
ATOM 1230 N N . LEU A 1 163 ? -24.008 -7.117 35.739 1.00 87.00 163 LEU A N 1
ATOM 1231 C CA . LEU A 1 163 ? -23.907 -7.941 34.548 1.00 87.00 163 LEU A CA 1
ATOM 1232 C C . LEU A 1 163 ? -22.837 -7.373 33.620 1.00 87.00 163 LEU A C 1
ATOM 1234 O O . LEU A 1 163 ? -22.844 -6.187 33.292 1.00 87.00 163 LEU A O 1
ATOM 1238 N N . SER A 1 164 ? -21.979 -8.251 33.111 1.00 87.81 164 SER A N 1
ATOM 1239 C CA . SER A 1 164 ? -21.120 -7.968 31.965 1.00 87.81 164 SER A CA 1
ATOM 1240 C C . SER A 1 164 ? -21.435 -8.915 30.811 1.00 87.81 164 SER A C 1
ATOM 1242 O O . SER A 1 164 ? -21.769 -10.085 31.013 1.00 87.81 164 SER A O 1
ATOM 1244 N N . MET A 1 165 ? -21.348 -8.389 29.593 1.00 89.38 165 MET A N 1
ATOM 1245 C CA . MET A 1 165 ? -21.535 -9.136 28.357 1.00 89.38 165 MET A CA 1
ATOM 1246 C C . MET A 1 165 ? -20.364 -8.869 27.420 1.00 89.38 165 MET A C 1
ATOM 1248 O O . MET A 1 165 ? -20.046 -7.715 27.106 1.00 89.38 165 MET A O 1
ATOM 1252 N N . THR A 1 166 ? -19.756 -9.946 26.940 1.00 89.38 166 THR A N 1
ATOM 1253 C CA . THR A 1 166 ? -18.688 -9.907 25.946 1.00 89.38 166 THR A CA 1
ATOM 1254 C C . THR A 1 166 ? -19.047 -10.758 24.736 1.00 89.38 166 THR A C 1
ATOM 1256 O O . THR A 1 166 ? -19.813 -11.715 24.828 1.00 89.38 166 THR A O 1
ATOM 1259 N N . GLY A 1 167 ? -18.527 -10.379 23.572 1.00 87.56 167 GLY A N 1
ATOM 1260 C CA . GLY A 1 167 ? -18.603 -11.183 22.356 1.00 87.56 167 GLY A CA 1
ATOM 1261 C C . GLY A 1 167 ? -17.243 -11.779 22.010 1.00 87.56 167 GLY A C 1
ATOM 1262 O O . GLY A 1 167 ? -16.222 -11.179 22.320 1.00 87.56 167 GLY A O 1
ATOM 1263 N N . CYS A 1 168 ? -17.192 -12.913 21.324 1.00 86.12 168 CYS A N 1
ATOM 1264 C CA . CYS A 1 168 ? -15.977 -13.359 20.644 1.00 86.12 168 CYS A CA 1
ATOM 1265 C C . CYS A 1 168 ? -16.321 -14.002 19.301 1.00 86.12 168 CYS A C 1
ATOM 1267 O O . CYS A 1 168 ? -17.431 -14.495 19.089 1.00 86.12 168 CYS A O 1
ATOM 1269 N N . VAL A 1 169 ? -15.381 -13.969 18.361 1.00 81.88 169 VAL A N 1
ATOM 1270 C CA . VAL A 1 169 ? -15.560 -14.567 17.032 1.00 81.88 169 VAL A CA 1
ATOM 1271 C C . VAL A 1 169 ? -14.706 -15.830 16.967 1.00 81.88 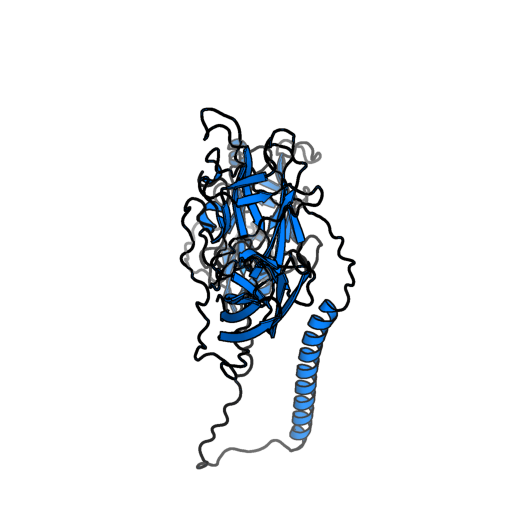169 VAL A C 1
ATOM 1273 O O . VAL A 1 169 ? -13.575 -15.826 17.442 1.00 81.88 169 VAL A O 1
ATOM 1276 N N . SER A 1 170 ? -15.218 -16.925 16.400 1.00 71.62 170 SER A N 1
ATOM 1277 C CA . SER A 1 170 ? -14.597 -18.265 16.478 1.00 71.62 170 SER A CA 1
ATOM 1278 C C . SER A 1 170 ? -13.139 -18.358 16.019 1.00 71.62 170 SER A C 1
ATOM 1280 O O . SER A 1 170 ? -12.425 -19.271 16.418 1.00 71.62 170 SER A O 1
ATOM 1282 N N . ASN A 1 171 ? -12.698 -17.450 15.153 1.00 67.00 171 ASN A N 1
ATOM 1283 C CA . ASN A 1 171 ? -11.326 -17.380 14.656 1.00 67.00 171 ASN A CA 1
ATOM 1284 C C . ASN A 1 171 ? -10.382 -16.542 15.541 1.00 67.00 171 ASN A C 1
ATOM 1286 O O . ASN A 1 171 ? -9.197 -16.482 15.233 1.00 67.00 171 ASN A O 1
ATOM 1290 N N . LEU A 1 172 ? -10.895 -15.888 16.588 1.00 70.56 172 LEU A N 1
ATOM 1291 C CA . LEU A 1 172 ? -10.172 -15.037 17.541 1.00 70.56 172 LEU A CA 1
ATOM 1292 C C . LEU A 1 172 ? -10.770 -15.201 18.958 1.00 70.56 172 LEU A C 1
ATOM 1294 O O . LEU A 1 172 ? -11.364 -14.264 19.491 1.00 70.56 172 LEU A O 1
ATOM 1298 N N . PRO A 1 173 ? -10.677 -16.397 19.568 1.00 63.00 173 PRO A N 1
ATOM 1299 C CA . PRO A 1 173 ? -11.351 -16.687 20.836 1.00 63.00 173 PRO A CA 1
ATOM 1300 C C . PRO A 1 173 ? -10.746 -15.951 22.042 1.00 63.00 173 PRO A C 1
ATOM 1302 O O . PRO A 1 173 ? -11.427 -15.796 23.050 1.00 63.00 173 PRO A O 1
ATOM 1305 N N . GLU A 1 174 ? -9.489 -15.507 21.948 1.00 74.25 174 GLU A N 1
ATOM 1306 C CA . GLU A 1 174 ? -8.789 -14.778 23.018 1.00 74.25 174 GLU A CA 1
ATOM 1307 C C . GLU A 1 174 ? -9.133 -13.278 23.047 1.00 74.25 174 GLU A C 1
ATOM 1309 O O . GLU A 1 174 ? -8.908 -12.610 24.056 1.00 74.25 174 GLU A O 1
ATOM 1314 N N . ASP A 1 175 ? -9.700 -12.740 21.963 1.00 81.69 175 ASP A N 1
ATOM 1315 C CA . ASP A 1 175 ? -10.036 -11.325 21.842 1.00 81.69 175 ASP A CA 1
ATOM 1316 C C . ASP A 1 175 ? -11.531 -11.096 22.094 1.00 81.69 175 ASP A C 1
ATOM 1318 O O . ASP A 1 175 ? -12.393 -11.336 21.245 1.00 81.69 175 ASP A O 1
ATOM 1322 N N . GLU A 1 176 ? -11.835 -10.600 23.292 1.00 88.31 176 GLU A N 1
ATOM 1323 C CA . GLU A 1 176 ? -13.196 -10.274 23.711 1.00 88.31 176 GLU A CA 1
ATOM 1324 C C . GLU A 1 176 ? -13.639 -8.897 23.196 1.00 88.31 176 GLU A C 1
ATOM 1326 O O . GLU A 1 176 ? -12.988 -7.875 23.423 1.00 88.31 176 GLU A O 1
ATOM 1331 N N . ILE A 1 177 ? -14.814 -8.860 22.575 1.00 90.31 177 ILE A N 1
ATOM 1332 C CA . ILE A 1 177 ? -15.555 -7.647 22.249 1.00 90.31 177 ILE A CA 1
ATOM 1333 C C . ILE A 1 177 ? -16.281 -7.182 23.515 1.00 90.31 177 ILE A C 1
ATOM 1335 O O . ILE A 1 177 ? -17.177 -7.871 24.004 1.00 90.31 177 ILE A O 1
ATOM 1339 N N . LYS A 1 178 ? -15.908 -6.024 24.063 1.00 91.31 178 LYS A N 1
ATOM 1340 C CA . LYS A 1 178 ? -16.484 -5.478 25.304 1.00 91.31 178 LYS A CA 1
ATOM 1341 C C . LYS A 1 178 ? -17.799 -4.748 25.012 1.00 91.31 178 LYS A C 1
ATOM 1343 O O . LYS A 1 178 ? -17.790 -3.567 24.682 1.00 91.31 178 LYS A O 1
ATOM 1348 N N . LEU A 1 179 ? -18.927 -5.457 25.112 1.00 90.06 179 LEU A N 1
ATOM 1349 C CA . LEU A 1 179 ? -20.238 -4.955 24.676 1.00 90.06 179 LEU A CA 1
ATOM 1350 C C . LEU A 1 179 ? -21.010 -4.230 25.783 1.00 90.06 179 LEU A C 1
ATOM 1352 O O . LEU A 1 179 ? -21.496 -3.130 25.565 1.00 90.06 179 LEU A O 1
ATOM 1356 N N . PHE A 1 180 ? -21.135 -4.820 26.972 1.00 88.94 180 PHE A N 1
ATOM 1357 C CA . PHE A 1 180 ? -21.921 -4.215 28.051 1.00 88.94 180 PHE A CA 1
ATOM 1358 C C . PHE A 1 180 ? -21.328 -4.487 29.432 1.00 88.94 180 PHE A C 1
ATOM 1360 O O . PHE A 1 180 ? -20.855 -5.594 29.695 1.00 88.94 180 PHE A O 1
ATOM 1367 N N . ARG A 1 181 ? -21.433 -3.497 30.325 1.00 87.62 181 ARG A N 1
ATOM 1368 C CA . ARG A 1 181 ? -21.275 -3.661 31.771 1.00 87.62 181 ARG A CA 1
ATOM 1369 C C . ARG A 1 181 ? -22.199 -2.708 32.520 1.00 87.62 181 ARG A C 1
ATOM 1371 O O . ARG A 1 181 ? -22.240 -1.521 32.205 1.00 87.62 181 ARG A O 1
ATOM 1378 N N . GLY A 1 182 ? -22.911 -3.216 33.520 1.00 85.00 182 GLY A N 1
ATOM 1379 C CA . GLY A 1 182 ? -23.749 -2.391 34.381 1.00 85.00 182 GLY A CA 1
ATOM 1380 C C . GLY A 1 182 ? -24.696 -3.184 35.275 1.00 85.00 182 GLY A C 1
ATOM 1381 O O . GLY A 1 182 ? -24.924 -4.378 35.086 1.00 85.00 182 GLY A O 1
ATOM 1382 N N . VAL A 1 183 ? -25.291 -2.478 36.239 1.00 85.69 183 VAL A N 1
ATOM 1383 C CA . VAL A 1 183 ? -26.243 -3.053 37.197 1.00 85.69 183 VAL A CA 1
ATOM 1384 C C . VAL A 1 183 ? -27.653 -3.084 36.604 1.00 85.69 183 VAL A C 1
ATOM 1386 O O . VAL A 1 183 ? -28.270 -2.038 36.396 1.00 85.69 183 VAL A O 1
ATOM 1389 N N . VAL A 1 184 ? -28.197 -4.282 36.398 1.00 86.12 184 VAL A N 1
ATOM 1390 C CA . VAL A 1 184 ? -29.560 -4.516 35.903 1.00 86.12 184 VAL A CA 1
ATOM 1391 C C . VAL A 1 184 ? -30.507 -4.765 37.073 1.00 86.12 184 VAL A C 1
ATOM 1393 O O . VAL A 1 184 ? -30.379 -5.752 37.794 1.00 86.12 184 VAL A O 1
ATOM 1396 N N . ARG A 1 185 ? -31.470 -3.862 37.277 1.00 86.94 185 ARG A N 1
ATOM 1397 C CA . ARG A 1 185 ? -32.402 -3.911 38.422 1.00 86.94 185 ARG A CA 1
ATOM 1398 C C . ARG A 1 185 ? -33.765 -4.512 38.096 1.00 86.94 185 ARG A C 1
ATOM 1400 O O . ARG A 1 185 ? -34.429 -5.027 38.987 1.00 86.94 185 ARG A O 1
ATOM 1407 N N . GLU A 1 186 ? -34.172 -4.453 36.837 1.00 87.38 186 GLU A N 1
ATOM 1408 C CA . GLU A 1 186 ? -35.441 -4.990 36.353 1.00 87.38 186 GLU A CA 1
ATOM 1409 C C . GLU A 1 186 ? -35.282 -5.534 34.925 1.00 87.38 186 GLU A C 1
ATOM 1411 O O . GLU A 1 186 ? -34.329 -5.150 34.240 1.00 87.38 186 GLU A O 1
ATOM 1416 N N . PRO A 1 187 ? -36.168 -6.442 34.468 1.00 89.00 187 PRO A N 1
ATOM 1417 C CA . PRO A 1 187 ? -36.187 -6.898 33.083 1.00 89.00 187 PRO A CA 1
ATOM 1418 C C . PRO A 1 187 ? -36.212 -5.724 32.102 1.00 89.00 187 PRO A C 1
ATOM 1420 O O . PRO A 1 187 ? -37.079 -4.855 32.177 1.00 89.00 187 PRO A O 1
ATOM 1423 N N . CYS A 1 188 ? -35.263 -5.701 31.173 1.00 88.56 188 CYS A N 1
ATOM 1424 C CA . CYS A 1 188 ? -35.078 -4.593 30.248 1.00 88.56 188 CYS A CA 1
ATOM 1425 C C . CYS A 1 188 ? -34.442 -5.058 28.933 1.00 88.56 188 CYS A C 1
ATOM 1427 O O . CYS A 1 188 ? -33.865 -6.144 28.834 1.00 88.56 188 CYS A O 1
ATOM 1429 N N . ALA A 1 189 ? -34.537 -4.216 27.905 1.00 89.12 189 ALA A N 1
ATOM 1430 C CA . ALA A 1 189 ? -33.666 -4.331 26.743 1.00 89.12 189 ALA A CA 1
ATOM 1431 C C . ALA A 1 189 ? -32.292 -3.760 27.118 1.00 89.12 189 ALA A C 1
ATOM 1433 O O . ALA A 1 189 ? -32.216 -2.599 27.518 1.00 89.12 189 ALA A O 1
ATOM 1434 N N . LEU A 1 190 ? -31.223 -4.551 26.988 1.00 84.56 190 LEU A N 1
ATOM 1435 C CA . LEU A 1 190 ? -29.859 -4.051 27.211 1.00 84.56 190 LEU A CA 1
ATOM 1436 C C . LEU A 1 190 ? -29.423 -3.119 26.085 1.00 84.56 190 LEU A C 1
ATOM 1438 O O . LEU A 1 190 ? -28.711 -2.149 26.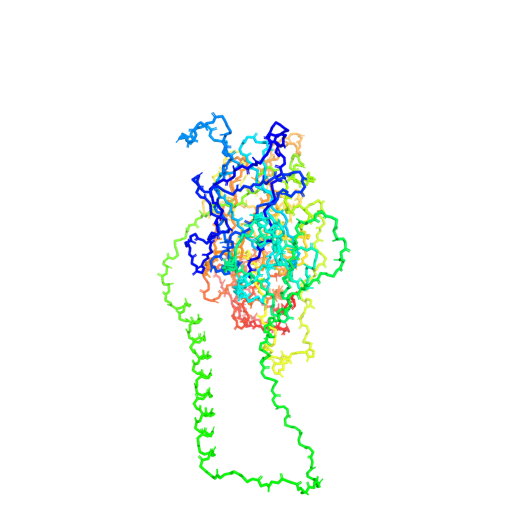322 1.00 84.56 190 LEU A O 1
ATOM 1442 N N . GLY A 1 191 ? -29.866 -3.411 24.863 1.00 83.94 191 GLY A N 1
ATOM 1443 C CA . GLY A 1 191 ? -29.570 -2.607 23.691 1.00 83.94 191 GLY A CA 1
ATOM 1444 C C . GLY A 1 191 ? -29.417 -3.442 22.429 1.00 83.94 191 GLY A C 1
ATOM 1445 O O . GLY A 1 191 ? -29.574 -4.667 22.434 1.00 83.94 191 GLY A O 1
ATOM 1446 N N . ARG A 1 192 ? -29.100 -2.721 21.354 1.00 87.75 192 ARG A N 1
ATOM 1447 C CA . ARG A 1 192 ? -28.735 -3.259 20.050 1.00 87.75 192 ARG A CA 1
ATOM 1448 C C . ARG A 1 192 ? -27.240 -3.063 19.853 1.00 87.75 192 ARG A C 1
ATOM 1450 O O . ARG A 1 192 ? -26.765 -1.934 19.902 1.00 87.75 192 ARG A O 1
ATOM 1457 N N . PHE A 1 193 ? -26.530 -4.142 19.567 1.00 91.12 193 PHE A N 1
ATOM 1458 C CA . PHE A 1 193 ? -25.096 -4.136 19.309 1.00 91.12 193 PHE A CA 1
ATOM 1459 C C . PHE A 1 193 ? -24.835 -4.508 17.856 1.00 91.12 193 PHE A C 1
ATOM 1461 O O . PHE A 1 193 ? -25.478 -5.407 17.315 1.00 91.12 193 PHE A O 1
ATOM 1468 N N . VAL A 1 194 ? -23.882 -3.830 17.223 1.00 92.75 194 VAL A N 1
ATOM 1469 C CA . VAL A 1 194 ? -23.440 -4.167 15.870 1.00 92.75 194 VAL A CA 1
ATOM 1470 C C . VAL A 1 194 ? -22.011 -4.677 15.919 1.00 92.75 194 VAL A C 1
ATOM 1472 O O . VAL A 1 194 ? -21.109 -4.000 16.413 1.00 92.75 194 VAL A O 1
ATOM 1475 N N . VAL A 1 195 ? -21.822 -5.890 15.408 1.00 91.75 195 VAL A N 1
ATOM 1476 C CA . VAL A 1 195 ? -20.550 -6.612 15.404 1.00 91.75 195 VAL A CA 1
ATOM 1477 C C . VAL A 1 195 ? -20.284 -7.129 13.995 1.00 91.75 195 VAL A C 1
ATOM 1479 O O . VAL A 1 195 ? -21.170 -7.670 13.343 1.00 91.75 195 VAL A O 1
ATOM 1482 N N . ALA A 1 196 ? -19.061 -6.985 13.508 1.00 90.62 196 ALA A N 1
ATOM 1483 C CA . ALA A 1 196 ? -18.604 -7.652 12.304 1.00 90.62 196 ALA A CA 1
ATOM 1484 C C . ALA A 1 196 ? -18.283 -9.119 12.622 1.00 90.62 196 ALA A C 1
ATOM 1486 O O . ALA A 1 196 ? -17.546 -9.414 13.560 1.00 90.62 196 ALA A O 1
ATOM 1487 N N . ALA A 1 197 ? -18.788 -10.044 11.812 1.00 88.44 197 ALA A N 1
ATOM 1488 C CA . ALA A 1 197 ? -18.431 -11.460 11.872 1.00 88.44 197 ALA A CA 1
ATOM 1489 C C . ALA A 1 197 ? -18.010 -11.935 10.481 1.00 88.44 197 ALA A C 1
ATOM 1491 O O . ALA A 1 197 ? -18.542 -11.464 9.479 1.00 88.44 197 ALA A O 1
ATOM 1492 N N . ARG A 1 198 ? -17.053 -12.858 10.386 1.00 85.38 198 ARG A N 1
ATOM 1493 C CA . ARG A 1 198 ? -16.649 -13.414 9.087 1.00 85.38 198 ARG A CA 1
ATOM 1494 C C . ARG A 1 198 ? -17.739 -14.343 8.553 1.00 85.38 198 ARG A C 1
ATOM 1496 O O . ARG A 1 198 ? -18.453 -14.983 9.321 1.00 85.38 198 ARG A O 1
ATOM 1503 N N . LEU A 1 199 ? -17.867 -14.443 7.234 1.00 86.19 199 LEU A N 1
ATOM 1504 C CA . LEU A 1 199 ? -18.687 -15.485 6.621 1.00 86.19 199 LEU A CA 1
ATOM 1505 C C . LEU A 1 199 ? -18.215 -16.862 7.101 1.00 86.19 199 LEU A C 1
ATOM 1507 O O . LEU A 1 199 ? -17.021 -17.097 7.286 1.00 86.19 199 LEU A O 1
ATOM 1511 N N . ASP A 1 200 ? -19.176 -17.759 7.311 1.00 84.88 200 ASP A N 1
ATOM 1512 C CA . ASP A 1 200 ? -18.954 -19.111 7.837 1.00 84.88 200 ASP A CA 1
ATOM 1513 C C . ASP A 1 200 ? -18.246 -19.186 9.214 1.00 84.88 200 ASP A C 1
ATOM 1515 O O . ASP A 1 200 ? -17.734 -20.238 9.595 1.00 84.88 200 ASP A O 1
ATOM 1519 N N . SER A 1 201 ? -18.226 -18.093 9.991 1.00 86.56 201 SER A N 1
ATOM 1520 C CA . SER A 1 201 ? -17.729 -18.083 11.375 1.00 86.56 201 SER A CA 1
ATOM 1521 C C . SER A 1 201 ? -18.865 -18.109 12.400 1.00 86.56 201 SER A C 1
ATOM 1523 O O . SER A 1 201 ? -20.037 -17.929 12.064 1.00 86.56 201 SER A O 1
ATOM 1525 N N . TYR A 1 202 ? -18.525 -18.304 13.676 1.00 88.31 202 TYR A N 1
ATOM 1526 C CA . TYR A 1 202 ? -19.469 -18.132 14.782 1.00 88.31 202 TYR A CA 1
ATOM 1527 C C . TYR A 1 202 ? -19.192 -16.834 15.536 1.00 88.31 202 TYR A C 1
ATOM 1529 O O . TYR A 1 202 ? -18.034 -16.496 15.781 1.00 88.31 202 TYR A O 1
ATOM 1537 N N . LEU A 1 203 ? -20.261 -16.138 15.913 1.00 90.00 203 LEU A N 1
ATOM 1538 C CA . LEU A 1 203 ? -20.265 -15.128 16.962 1.00 90.00 203 LEU A CA 1
ATOM 1539 C C . LEU A 1 203 ? -20.755 -15.795 18.247 1.00 90.00 203 LEU A C 1
ATOM 1541 O O . LEU A 1 203 ? -21.863 -16.333 18.279 1.00 90.00 203 LEU A O 1
ATOM 1545 N N . PHE A 1 204 ? -19.939 -15.752 19.290 1.00 90.00 204 PHE A N 1
ATOM 1546 C CA . PHE A 1 204 ? -20.309 -16.196 20.625 1.00 90.00 204 PHE A CA 1
ATOM 1547 C C . PHE A 1 204 ? -20.583 -14.986 21.511 1.00 90.00 204 PHE A C 1
ATOM 1549 O O . PHE A 1 204 ? -19.833 -14.014 21.464 1.00 90.00 204 PHE A O 1
ATOM 1556 N N . LEU A 1 205 ? -21.633 -15.050 22.325 1.00 89.81 205 LEU A N 1
ATOM 1557 C CA . LEU A 1 205 ? -21.900 -14.082 23.388 1.00 89.81 205 LEU A CA 1
ATOM 1558 C C . LEU A 1 205 ? -21.757 -14.774 24.737 1.00 89.81 205 LEU A C 1
ATOM 1560 O O . LEU A 1 205 ? -22.377 -15.815 24.965 1.00 89.81 205 LEU A O 1
ATOM 1564 N N . GLN A 1 206 ? -20.959 -14.177 25.614 1.00 88.69 206 GLN A N 1
ATOM 1565 C CA . GLN A 1 206 ? -20.711 -14.641 26.968 1.00 88.69 206 GLN A CA 1
ATOM 1566 C C . GLN A 1 206 ? -21.266 -13.626 27.966 1.00 88.69 206 GLN A C 1
ATOM 1568 O O . GLN A 1 206 ? -21.003 -12.427 27.867 1.00 88.69 206 GLN A O 1
ATOM 1573 N N . PHE A 1 207 ? -22.006 -14.123 28.951 1.00 86.88 207 PHE A N 1
ATOM 1574 C CA . PHE A 1 207 ? -22.542 -13.333 30.053 1.00 86.88 207 PHE A CA 1
ATOM 1575 C C . PHE A 1 207 ? -21.804 -13.702 31.340 1.00 86.88 207 PHE A C 1
ATOM 1577 O O . PHE A 1 207 ? -21.550 -14.880 31.595 1.00 86.88 207 PHE A O 1
ATOM 1584 N N . ARG A 1 208 ? -21.440 -12.706 32.150 1.00 83.88 208 ARG A N 1
ATOM 1585 C CA . ARG A 1 208 ? -20.832 -12.915 33.472 1.00 83.88 208 ARG A CA 1
ATOM 1586 C C . ARG A 1 208 ? -21.514 -12.022 34.498 1.00 83.88 208 ARG A C 1
ATOM 1588 O O . ARG A 1 208 ? -21.692 -10.829 34.255 1.00 83.88 208 ARG A O 1
ATOM 1595 N N . VAL A 1 209 ? -21.857 -12.605 35.640 1.00 80.06 209 VAL A N 1
ATOM 1596 C CA . VAL A 1 209 ? -22.410 -11.904 36.802 1.00 80.06 209 VAL A CA 1
ATOM 1597 C C . VAL A 1 209 ? -21.320 -11.797 37.859 1.00 80.06 209 VAL A C 1
ATOM 1599 O O . VAL A 1 209 ? -20.673 -12.794 38.179 1.00 80.06 209 VAL A O 1
ATOM 1602 N N . ALA A 1 210 ? -21.096 -10.599 38.392 1.00 66.88 210 ALA A N 1
ATOM 1603 C CA . ALA A 1 210 ? -20.178 -10.414 39.507 1.00 66.88 210 ALA A CA 1
ATOM 1604 C C . ALA A 1 210 ? -20.902 -10.742 40.824 1.00 66.88 210 ALA A C 1
ATOM 1606 O O . ALA A 1 210 ? -21.553 -9.874 41.393 1.00 66.88 210 ALA A O 1
ATOM 1607 N N . GLU A 1 211 ? -20.802 -11.976 41.333 1.00 55.16 211 GLU A N 1
ATOM 1608 C CA . GLU A 1 211 ? -21.233 -12.276 42.707 1.00 55.16 211 GLU A CA 1
ATOM 1609 C C . GLU A 1 211 ? -20.177 -13.033 43.514 1.00 55.16 211 GLU A C 1
ATOM 1611 O O . GLU A 1 211 ? -19.532 -13.980 43.060 1.00 55.16 211 GLU A O 1
ATOM 1616 N N . GLY A 1 212 ? -20.005 -12.575 44.757 1.00 48.00 212 GLY A N 1
ATOM 1617 C CA . GLY A 1 212 ? -19.158 -13.212 45.747 1.00 48.00 212 GLY A CA 1
ATOM 1618 C C . GLY A 1 212 ? -19.655 -14.618 46.069 1.00 48.00 212 GLY A C 1
ATOM 1619 O O . GLY A 1 212 ? -20.781 -14.805 46.511 1.00 48.00 212 GLY A O 1
ATOM 1620 N N . VAL A 1 213 ? -18.752 -15.589 45.929 1.00 37.56 213 VAL A N 1
ATOM 1621 C CA . VAL A 1 213 ? -18.875 -16.948 46.475 1.00 37.56 213 VAL A CA 1
ATOM 1622 C C . VAL A 1 213 ? -20.017 -17.784 45.875 1.00 37.56 213 VAL A C 1
ATOM 1624 O O . VAL A 1 213 ? -20.760 -18.417 46.611 1.00 37.56 213 VAL A O 1
ATOM 1627 N N . VAL A 1 214 ? -20.090 -17.916 44.547 1.00 35.03 214 VAL A N 1
ATOM 1628 C CA . VAL A 1 214 ? -20.456 -19.211 43.938 1.00 35.03 214 VAL A CA 1
ATOM 1629 C C . VAL A 1 214 ? -19.593 -19.441 42.697 1.00 35.03 214 VAL A C 1
ATOM 1631 O O . VAL A 1 214 ? -19.832 -18.897 41.625 1.00 35.03 214 VAL A O 1
ATOM 1634 N N . SER A 1 215 ? -18.558 -20.263 42.863 1.00 39.19 215 SER A N 1
ATOM 1635 C CA . SER A 1 215 ? -17.879 -20.930 41.754 1.00 39.19 215 SER A CA 1
ATOM 1636 C C . SER A 1 215 ? -18.848 -21.969 41.187 1.00 39.19 215 SER A C 1
ATOM 1638 O O . SER A 1 215 ? -19.035 -23.040 41.761 1.00 39.19 215 SER A O 1
ATOM 1640 N N . SER A 1 216 ? -19.494 -21.641 40.074 1.00 36.28 216 SER A N 1
ATOM 1641 C CA . SER A 1 216 ? -19.893 -22.654 39.103 1.00 36.28 216 SER A CA 1
ATOM 1642 C C . SER A 1 216 ? -19.310 -22.244 37.758 1.00 36.28 216 SER A C 1
ATOM 1644 O O . SER A 1 216 ? -19.797 -21.310 37.127 1.00 36.28 216 SER A O 1
ATOM 1646 N N . ASP A 1 217 ? -18.255 -22.937 37.337 1.00 38.69 217 ASP A N 1
ATOM 1647 C CA . ASP A 1 217 ? -17.565 -22.777 36.048 1.00 38.69 217 ASP A CA 1
ATOM 1648 C C . ASP A 1 217 ? -18.425 -23.227 34.839 1.00 38.69 217 ASP A C 1
ATOM 1650 O O . ASP A 1 217 ? -17.905 -23.701 33.829 1.00 38.69 217 ASP A O 1
ATOM 1654 N N . GLU A 1 218 ? -19.753 -23.103 34.912 1.00 42.72 218 GLU A N 1
ATOM 1655 C CA . GLU A 1 218 ? -20.654 -23.321 33.779 1.00 42.72 218 GLU A CA 1
ATOM 1656 C C . GLU A 1 218 ? -20.935 -21.980 33.101 1.00 42.72 218 GLU A C 1
ATOM 1658 O O . GLU A 1 218 ? -21.887 -21.266 33.405 1.00 42.72 218 GLU A O 1
ATOM 1663 N N . PHE A 1 219 ? -20.054 -21.609 32.175 1.00 51.09 219 PHE A N 1
ATOM 1664 C CA . PHE A 1 219 ? -20.277 -20.468 31.298 1.00 51.09 219 PHE A CA 1
ATOM 1665 C C . PHE A 1 219 ? -21.324 -20.841 30.242 1.00 51.09 219 PHE A C 1
ATOM 1667 O O . PHE A 1 219 ? -21.034 -21.621 29.334 1.00 51.09 219 PHE A O 1
ATOM 1674 N N . GLU A 1 220 ? -22.525 -20.271 30.322 1.00 61.59 220 GLU A N 1
ATOM 1675 C CA . GLU A 1 220 ? -23.491 -20.349 29.226 1.00 61.59 220 GLU A CA 1
ATOM 1676 C C . GLU A 1 220 ? -23.101 -19.357 28.120 1.00 61.59 220 GLU A C 1
ATOM 1678 O O . GLU A 1 220 ? -22.957 -18.152 28.344 1.00 61.59 220 GLU A O 1
ATOM 1683 N N . TRP A 1 221 ? -22.899 -19.876 26.909 1.00 76.62 221 TRP A N 1
ATOM 1684 C CA . TRP A 1 221 ? -22.593 -19.099 25.711 1.00 76.62 221 TRP A CA 1
ATOM 1685 C C . TRP A 1 221 ? -23.722 -19.232 24.694 1.00 76.62 221 TRP A C 1
ATOM 1687 O O . TRP A 1 221 ? -24.227 -20.324 24.432 1.00 76.62 221 TRP A O 1
ATOM 1697 N N . PHE A 1 222 ? -24.080 -18.118 24.062 1.00 85.31 222 PHE A N 1
ATOM 1698 C CA . PHE A 1 222 ? -24.939 -18.132 22.881 1.00 85.31 222 PHE A CA 1
ATOM 1699 C C . PHE A 1 222 ? -24.060 -18.155 21.637 1.00 85.31 222 PHE A C 1
ATOM 1701 O O . PHE A 1 222 ? -23.202 -17.290 21.496 1.00 85.31 222 PHE A O 1
ATOM 1708 N N . ALA A 1 223 ? -24.271 -19.111 20.731 1.00 88.25 223 ALA A N 1
ATOM 1709 C CA . ALA A 1 223 ? -23.522 -19.220 19.480 1.00 88.25 223 ALA A CA 1
ATOM 1710 C C . ALA A 1 223 ? -24.416 -18.940 18.268 1.00 88.25 223 ALA A C 1
ATOM 1712 O O . ALA A 1 223 ? -25.430 -19.607 18.061 1.00 88.25 223 ALA A O 1
ATOM 1713 N N . PHE A 1 224 ? -23.991 -18.007 17.421 1.00 88.94 224 PHE A N 1
ATOM 1714 C CA . PHE A 1 224 ? -24.684 -17.622 16.196 1.00 88.94 224 PHE A CA 1
ATOM 1715 C C . PHE A 1 224 ? -23.762 -17.847 14.998 1.00 88.94 224 PHE A C 1
ATOM 1717 O O . PHE A 1 224 ? -22.666 -17.294 14.949 1.00 88.94 224 PHE A O 1
ATOM 1724 N N . ARG A 1 225 ? -24.184 -18.662 14.025 1.00 88.69 225 ARG A N 1
ATOM 1725 C CA . ARG A 1 225 ? -23.394 -18.925 12.812 1.00 88.69 225 ARG A CA 1
ATOM 1726 C C . ARG A 1 225 ? -23.687 -17.869 11.748 1.00 88.69 225 ARG A C 1
ATOM 1728 O O . ARG A 1 225 ? -24.843 -17.694 11.363 1.00 88.69 225 ARG A O 1
ATOM 1735 N N . ALA A 1 226 ? -22.647 -17.217 11.243 1.00 86.88 226 ALA A N 1
ATOM 1736 C CA . ALA A 1 226 ? -22.734 -16.365 10.067 1.00 86.88 226 ALA A CA 1
ATOM 1737 C C . ALA A 1 226 ? -23.045 -17.207 8.813 1.00 86.88 226 ALA A C 1
ATOM 1739 O O . ALA A 1 226 ? -22.623 -18.365 8.722 1.00 86.88 226 ALA A O 1
ATOM 1740 N N . PRO A 1 227 ? -23.780 -16.662 7.829 1.00 81.25 227 PRO A N 1
ATOM 1741 C CA . PRO A 1 227 ? -24.086 -17.396 6.611 1.00 81.25 227 PRO A CA 1
ATOM 1742 C C . PRO A 1 227 ? -22.797 -17.798 5.871 1.00 81.25 227 PRO A C 1
ATOM 1744 O O . PRO A 1 227 ? -21.789 -17.090 5.953 1.00 81.25 227 PRO A O 1
ATOM 1747 N N . PRO A 1 228 ? -22.797 -18.928 5.146 1.00 72.31 228 PRO A N 1
ATOM 1748 C CA . PRO A 1 228 ? -21.671 -19.291 4.299 1.00 72.31 228 PRO A CA 1
ATOM 1749 C C . PRO A 1 228 ? -21.584 -18.350 3.093 1.00 72.31 228 PRO A C 1
ATOM 1751 O O . PRO A 1 228 ? -22.605 -17.854 2.608 1.00 72.31 228 PRO A O 1
ATOM 1754 N N . ALA A 1 229 ? -20.375 -18.153 2.560 1.00 62.94 229 ALA A N 1
ATOM 1755 C CA . ALA A 1 229 ? -20.207 -17.513 1.260 1.00 62.94 229 ALA A CA 1
ATOM 1756 C C . ALA A 1 229 ? -21.011 -18.295 0.211 1.00 62.94 229 ALA A C 1
ATOM 1758 O O . ALA A 1 229 ? -20.873 -19.517 0.092 1.00 62.94 229 ALA A O 1
ATOM 1759 N N . SER A 1 230 ? -21.879 -17.622 -0.545 1.00 54.03 230 SER A N 1
ATOM 1760 C CA . SER A 1 230 ? -22.590 -18.276 -1.637 1.00 54.03 230 SER A CA 1
ATOM 1761 C C . SER A 1 230 ? -21.560 -18.724 -2.674 1.00 54.03 230 SER A C 1
ATOM 1763 O O . SER A 1 230 ? -21.007 -17.901 -3.403 1.00 54.03 230 SER A O 1
ATOM 1765 N N . ARG A 1 231 ? -21.273 -20.030 -2.731 1.00 41.28 231 ARG A N 1
ATOM 1766 C CA . ARG A 1 231 ? -20.488 -20.621 -3.821 1.00 41.28 231 ARG A CA 1
ATOM 1767 C C . ARG A 1 231 ? -21.178 -20.241 -5.141 1.00 41.28 231 ARG A C 1
ATOM 1769 O O . ARG A 1 231 ? -22.385 -20.485 -5.240 1.00 41.28 231 ARG A O 1
ATOM 1776 N N . PRO A 1 232 ? -20.480 -19.710 -6.165 1.00 38.19 232 PRO A N 1
ATOM 1777 C CA . PRO A 1 232 ? -21.030 -19.793 -7.510 1.00 38.19 232 PRO A CA 1
ATOM 1778 C C . PRO A 1 232 ? -21.332 -21.280 -7.775 1.00 38.19 232 PRO A C 1
ATOM 1780 O O . PRO A 1 232 ? -20.542 -22.141 -7.361 1.00 38.19 232 PRO A O 1
ATOM 1783 N N . PRO A 1 233 ? -22.493 -21.622 -8.361 1.00 32.16 233 PRO A N 1
ATOM 1784 C CA . PRO A 1 233 ? -22.833 -23.017 -8.595 1.00 32.16 233 PRO A CA 1
ATOM 1785 C C . PRO A 1 233 ? -21.714 -23.653 -9.431 1.00 32.16 233 PRO A C 1
ATOM 1787 O O . PRO A 1 233 ? -21.234 -23.014 -10.373 1.00 32.16 233 PRO A O 1
ATOM 1790 N N . PRO A 1 234 ? -21.264 -24.882 -9.113 1.00 32.34 234 PRO A N 1
ATOM 1791 C CA . PRO A 1 234 ? -20.310 -25.554 -9.978 1.00 32.34 234 PRO A CA 1
ATOM 1792 C C . PRO A 1 234 ? -20.929 -25.663 -11.380 1.00 32.34 234 PRO A C 1
ATOM 1794 O O . PRO A 1 234 ? -22.140 -25.899 -11.487 1.00 32.34 234 PRO A O 1
ATOM 1797 N N . PRO A 1 235 ? -20.147 -25.499 -12.461 1.00 35.38 235 PRO A N 1
ATOM 1798 C CA . PRO A 1 235 ? -20.642 -25.821 -13.785 1.00 35.38 235 PRO A CA 1
ATOM 1799 C C . PRO A 1 235 ? -21.073 -27.285 -13.758 1.00 35.38 235 PRO A C 1
ATOM 1801 O O . PRO A 1 235 ? -20.289 -28.170 -13.416 1.00 35.38 235 PRO A O 1
ATOM 1804 N N . TYR A 1 236 ? -22.351 -27.518 -14.049 1.00 31.17 236 TYR A N 1
ATOM 1805 C CA . TYR A 1 236 ? -22.924 -28.850 -14.163 1.00 31.17 236 TYR A CA 1
ATOM 1806 C C . TYR A 1 236 ? -22.053 -29.682 -15.109 1.00 31.17 236 TYR A C 1
ATOM 1808 O O . TYR A 1 236 ? -22.103 -29.508 -16.325 1.00 31.17 236 TYR A O 1
ATOM 1816 N N . THR A 1 237 ? -21.261 -30.603 -14.564 1.00 29.75 237 THR A N 1
ATOM 1817 C CA . THR A 1 237 ? -20.666 -31.670 -15.355 1.00 29.75 237 THR A CA 1
ATOM 1818 C C . THR A 1 237 ? -21.758 -32.698 -15.596 1.00 29.75 237 THR A C 1
ATOM 1820 O O . THR A 1 237 ? -22.191 -33.440 -14.713 1.00 29.75 237 THR A O 1
ATOM 1823 N N . SER A 1 238 ? -22.271 -32.698 -16.821 1.00 38.12 238 SER A N 1
ATOM 1824 C CA . SER A 1 238 ? -23.145 -33.743 -17.323 1.00 38.12 238 SER A CA 1
ATOM 1825 C C . SER A 1 238 ? -22.355 -35.046 -17.408 1.00 38.12 238 SER A C 1
ATOM 1827 O O . SER A 1 238 ? -21.691 -35.293 -18.406 1.00 38.12 238 SER A O 1
ATOM 1829 N N . ASN A 1 239 ? -22.441 -35.892 -16.388 1.00 27.95 239 ASN A N 1
ATOM 1830 C CA . ASN A 1 239 ? -22.152 -37.311 -16.538 1.00 27.95 239 ASN A CA 1
ATOM 1831 C C . ASN A 1 239 ? -23.304 -38.093 -15.924 1.00 27.95 239 ASN A C 1
ATOM 1833 O O . ASN A 1 239 ? -23.434 -38.231 -14.711 1.00 27.95 239 ASN A O 1
ATOM 1837 N N . SER A 1 240 ? -24.175 -38.565 -16.807 1.00 29.17 240 SER A N 1
ATOM 1838 C CA . SER A 1 240 ? -25.200 -39.543 -16.484 1.00 29.17 240 SER A CA 1
ATOM 1839 C C . SER A 1 240 ? -24.608 -40.941 -16.655 1.00 29.17 240 SER A C 1
ATOM 1841 O O . SER A 1 240 ? -24.116 -41.256 -17.737 1.00 29.17 240 SER A O 1
ATOM 1843 N N . PRO A 1 241 ? -24.696 -41.817 -15.644 1.00 29.61 241 PRO A N 1
ATOM 1844 C CA . PRO A 1 241 ? -24.738 -43.243 -15.877 1.00 29.61 241 PRO A CA 1
ATOM 1845 C C . PRO A 1 241 ? -26.192 -43.691 -16.023 1.00 29.61 241 PRO A C 1
ATOM 1847 O O . PRO A 1 241 ? -27.124 -43.153 -15.423 1.00 29.61 241 PRO A O 1
ATOM 1850 N N . SER A 1 242 ? -26.339 -44.685 -16.882 1.00 31.69 242 SER A N 1
ATOM 1851 C CA . SER A 1 242 ? -27.543 -45.382 -17.305 1.00 31.69 242 SER A CA 1
ATOM 1852 C C . SER A 1 242 ? -28.563 -45.706 -16.210 1.00 31.69 242 SER A C 1
ATOM 1854 O O . SER A 1 242 ? -28.232 -46.146 -15.112 1.00 31.69 242 SER A O 1
ATOM 1856 N N . ARG A 1 243 ? -29.832 -45.595 -16.620 1.00 37.72 243 ARG A N 1
ATOM 1857 C CA . ARG A 1 243 ? -31.009 -46.261 -16.047 1.00 37.72 243 ARG A CA 1
ATOM 1858 C C . ARG A 1 243 ? -30.715 -47.737 -15.742 1.00 37.72 243 ARG A C 1
ATOM 1860 O O . ARG A 1 243 ? -30.324 -48.437 -16.667 1.00 37.72 243 ARG A O 1
ATOM 1867 N N . ASP A 1 244 ? -31.019 -48.207 -14.532 1.00 28.25 244 ASP A N 1
ATOM 1868 C CA . ASP A 1 244 ? -32.094 -49.191 -14.327 1.00 28.25 244 ASP A CA 1
ATOM 1869 C C . ASP A 1 244 ? -32.405 -49.436 -12.838 1.00 28.25 244 ASP A C 1
ATOM 1871 O O . ASP A 1 244 ? -31.503 -49.453 -12.007 1.00 28.25 244 ASP A O 1
ATOM 1875 N N . GLY A 1 245 ? -33.688 -49.666 -12.536 1.00 28.44 245 GLY A N 1
ATOM 1876 C CA . GLY A 1 245 ? -34.207 -50.095 -11.226 1.00 28.44 245 GLY A CA 1
ATOM 1877 C C . GLY A 1 245 ? -34.308 -48.979 -10.167 1.00 28.44 245 GLY A C 1
ATOM 1878 O O . GLY A 1 245 ? -33.347 -48.310 -9.845 1.00 28.44 245 GLY A O 1
ATOM 1879 N N . ASP A 1 246 ? -35.424 -48.692 -9.512 1.00 30.02 246 ASP A N 1
ATOM 1880 C CA . ASP A 1 246 ? -36.655 -49.438 -9.419 1.00 30.02 246 ASP A CA 1
ATOM 1881 C C . ASP A 1 246 ? -37.780 -48.495 -8.976 1.00 30.02 246 ASP A C 1
ATOM 1883 O O . ASP A 1 246 ? -37.614 -47.529 -8.223 1.00 30.02 246 ASP A O 1
ATOM 1887 N N . ARG A 1 247 ? -38.964 -48.786 -9.498 1.00 34.88 247 ARG A N 1
ATOM 1888 C CA . ARG A 1 247 ? -40.221 -48.145 -9.146 1.00 34.88 247 ARG A CA 1
ATOM 1889 C C . ARG A 1 247 ? -40.501 -48.405 -7.669 1.00 34.88 247 ARG A C 1
ATOM 1891 O O . ARG A 1 247 ? -40.575 -49.558 -7.270 1.00 34.88 247 ARG A O 1
ATOM 1898 N N . ARG A 1 248 ? -40.882 -47.359 -6.928 1.00 35.78 248 ARG A N 1
ATOM 1899 C CA . ARG A 1 248 ? -42.153 -47.266 -6.164 1.00 35.78 248 ARG A CA 1
ATOM 1900 C C . ARG A 1 248 ? -42.027 -46.272 -5.010 1.00 35.78 248 ARG A C 1
ATOM 1902 O O . ARG A 1 248 ? -41.616 -46.631 -3.918 1.00 35.78 248 ARG A O 1
ATOM 1909 N N . ARG A 1 249 ? -42.533 -45.056 -5.233 1.00 34.25 249 ARG A N 1
ATOM 1910 C CA . ARG A 1 249 ? -43.503 -44.357 -4.360 1.00 34.25 249 ARG A CA 1
ATOM 1911 C C . ARG A 1 249 ? -43.733 -42.945 -4.909 1.00 34.25 249 ARG A C 1
ATOM 1913 O O . ARG A 1 249 ? -43.186 -41.966 -4.427 1.00 34.25 249 ARG A O 1
ATOM 1920 N N . ARG A 1 250 ? -44.575 -42.843 -5.943 1.00 32.78 250 ARG A N 1
ATOM 1921 C CA . ARG A 1 250 ? -45.258 -41.591 -6.303 1.00 32.78 250 ARG A CA 1
ATOM 1922 C C . ARG A 1 250 ? -46.768 -41.804 -6.242 1.00 32.78 250 ARG A C 1
ATOM 1924 O O . ARG A 1 250 ? -47.348 -42.504 -7.063 1.00 32.78 250 ARG A O 1
ATOM 1931 N N . ARG A 1 251 ? -47.382 -41.163 -5.257 1.00 32.78 251 ARG A N 1
ATOM 1932 C CA . ARG A 1 251 ? -48.723 -40.558 -5.275 1.00 32.78 251 ARG A CA 1
ATOM 1933 C C . ARG A 1 251 ? -48.536 -39.247 -4.502 1.00 32.78 251 ARG A C 1
ATOM 1935 O O . ARG A 1 251 ? -47.810 -39.266 -3.522 1.00 32.78 251 ARG A O 1
ATOM 1942 N N . ARG A 1 252 ? -49.109 -38.094 -4.814 1.00 37.00 252 ARG A N 1
ATOM 1943 C CA . ARG A 1 252 ? -49.969 -37.562 -5.881 1.00 37.00 252 ARG A CA 1
ATOM 1944 C C . ARG A 1 252 ? -49.945 -36.052 -5.585 1.00 37.00 252 ARG A C 1
ATOM 1946 O O . ARG A 1 252 ? -50.379 -35.742 -4.487 1.00 37.00 252 ARG A O 1
ATOM 1953 N N . ILE A 1 253 ? -49.506 -35.154 -6.472 1.00 33.88 253 ILE A N 1
ATOM 1954 C CA . ILE A 1 253 ? -49.939 -33.737 -6.449 1.00 33.88 253 ILE A CA 1
ATOM 1955 C C . ILE A 1 253 ? -50.049 -33.248 -7.903 1.00 33.88 253 ILE A C 1
ATOM 1957 O O . ILE A 1 253 ? -49.270 -33.651 -8.763 1.00 33.88 253 ILE A O 1
ATOM 1961 N N . THR A 1 254 ? -51.129 -32.519 -8.162 1.00 39.09 254 THR A N 1
ATOM 1962 C CA . THR A 1 254 ? -51.805 -32.228 -9.432 1.00 39.09 254 THR A CA 1
ATOM 1963 C C . THR A 1 254 ? -51.116 -31.180 -10.312 1.00 39.09 254 THR A C 1
ATOM 1965 O O . THR A 1 254 ? -50.408 -30.305 -9.825 1.00 39.09 254 THR A O 1
ATOM 1968 N N . ALA A 1 255 ? -51.413 -31.250 -11.616 1.00 39.44 255 ALA A N 1
ATOM 1969 C CA . ALA A 1 255 ? -50.841 -30.487 -12.732 1.00 39.44 255 ALA A CA 1
ATOM 1970 C C . ALA A 1 255 ? -50.967 -28.947 -12.669 1.00 39.44 255 ALA A C 1
ATOM 1972 O O . ALA A 1 255 ? -50.414 -28.270 -13.523 1.00 39.44 255 ALA A O 1
ATOM 1973 N N . ALA A 1 256 ? -51.627 -28.383 -11.655 1.00 39.31 256 ALA A N 1
ATOM 1974 C CA . ALA A 1 256 ? -51.749 -26.933 -11.480 1.00 39.31 256 ALA A CA 1
ATOM 1975 C C . ALA A 1 256 ? -50.502 -26.275 -10.849 1.00 39.31 256 ALA A C 1
ATOM 1977 O O . ALA A 1 256 ? -50.370 -25.065 -10.894 1.00 39.31 256 ALA A O 1
ATOM 1978 N N . GLN A 1 257 ? -49.571 -27.049 -10.275 1.00 41.72 257 GLN A N 1
ATOM 1979 C CA . GLN A 1 257 ? -48.350 -26.513 -9.643 1.00 41.72 257 GLN A CA 1
ATOM 1980 C C . GLN A 1 257 ? -47.103 -26.582 -10.537 1.00 41.72 257 GLN A C 1
ATOM 1982 O O . GLN A 1 257 ? -45.996 -26.327 -10.066 1.00 41.72 257 GLN A O 1
ATOM 1987 N N . GLN A 1 258 ? -47.250 -26.998 -11.798 1.00 41.53 258 GLN A N 1
ATOM 1988 C CA . GLN A 1 258 ? -46.117 -27.181 -12.705 1.00 41.53 258 GLN A CA 1
ATOM 1989 C C . GLN A 1 258 ? -45.899 -25.953 -13.599 1.00 41.53 258 GLN A C 1
ATOM 1991 O O . GLN A 1 258 ? -44.754 -25.552 -13.778 1.00 41.53 258 GLN A O 1
ATOM 1996 N N . GLU A 1 259 ? -46.973 -25.282 -14.021 1.00 41.38 259 GLU A N 1
ATOM 1997 C CA . GLU A 1 259 ? -46.891 -24.006 -14.749 1.00 41.38 259 GLU A CA 1
ATOM 1998 C C . GLU A 1 259 ? -46.419 -22.856 -13.840 1.00 41.38 259 GLU A C 1
ATOM 2000 O O . GLU A 1 259 ? -45.499 -22.131 -14.209 1.00 41.38 259 GLU A O 1
ATOM 2005 N N . ASP A 1 260 ? -46.913 -22.769 -12.597 1.00 42.78 260 ASP A N 1
ATOM 2006 C CA . ASP A 1 260 ? -46.464 -21.755 -11.622 1.00 42.78 260 ASP A CA 1
ATOM 2007 C C . ASP A 1 260 ? -44.981 -21.897 -11.247 1.00 42.78 260 ASP A C 1
ATOM 2009 O O . ASP A 1 260 ? -44.298 -20.920 -10.935 1.00 42.78 260 ASP A O 1
ATOM 2013 N N . LYS A 1 261 ? -44.454 -23.126 -11.277 1.00 44.31 261 LYS A N 1
ATOM 2014 C CA . LYS A 1 261 ? -43.056 -23.402 -10.936 1.00 44.31 261 LYS A CA 1
ATOM 2015 C C . LYS A 1 261 ? -42.122 -23.054 -12.090 1.00 44.31 261 LYS A C 1
ATOM 2017 O O . LYS A 1 261 ? -41.038 -22.532 -11.843 1.00 44.31 261 LYS A O 1
ATOM 2022 N N . GLU A 1 262 ? -42.533 -23.317 -13.328 1.00 46.41 262 GLU A N 1
ATOM 2023 C CA . GLU A 1 262 ? -41.777 -22.923 -14.520 1.00 46.41 262 GLU A CA 1
ATOM 2024 C C . GLU A 1 262 ? -41.780 -21.400 -14.709 1.00 46.41 262 GLU A C 1
ATOM 2026 O O . GLU A 1 262 ? -40.726 -20.828 -14.988 1.00 46.41 262 GLU A O 1
ATOM 2031 N N . ASP A 1 263 ? -42.902 -20.724 -14.440 1.00 47.56 263 ASP A N 1
ATOM 2032 C CA . ASP A 1 263 ? -42.992 -19.261 -14.508 1.00 47.56 263 ASP A CA 1
ATOM 2033 C C . ASP A 1 263 ? -42.199 -18.574 -13.375 1.00 47.56 263 ASP A C 1
ATOM 2035 O O . ASP A 1 263 ? -41.501 -17.583 -13.600 1.00 47.56 263 ASP A O 1
ATOM 2039 N N . PHE A 1 264 ? -42.198 -19.147 -12.163 1.00 45.38 264 PHE A N 1
ATOM 2040 C CA . PHE A 1 264 ? -41.368 -18.671 -11.048 1.00 45.38 264 PHE A CA 1
ATOM 2041 C C . PHE A 1 264 ? -39.864 -18.874 -11.297 1.00 45.38 264 PHE A C 1
ATOM 2043 O O . PHE A 1 264 ? -39.069 -17.982 -10.998 1.00 45.38 264 PHE A O 1
ATOM 2050 N N . LEU A 1 265 ? -39.450 -20.016 -11.866 1.00 46.03 265 LEU A N 1
ATOM 2051 C CA . LEU A 1 265 ? -38.044 -20.252 -12.222 1.00 46.03 265 LEU A CA 1
ATOM 2052 C C . LEU A 1 265 ? -37.575 -19.339 -13.357 1.00 46.03 265 LEU A C 1
ATOM 2054 O O . LEU A 1 265 ? -36.435 -18.877 -13.319 1.00 46.03 265 LEU A O 1
ATOM 2058 N N . LYS A 1 266 ? -38.438 -19.057 -14.337 1.00 53.81 266 LYS A N 1
ATOM 2059 C CA . LYS A 1 266 ? -38.124 -18.135 -15.429 1.00 53.81 266 LYS A CA 1
ATOM 2060 C C . LYS A 1 266 ? -37.963 -16.706 -14.910 1.00 53.81 266 LYS A C 1
ATOM 2062 O O . LYS A 1 266 ? -36.914 -16.112 -15.115 1.00 53.81 266 LYS A O 1
ATOM 2067 N N . LYS A 1 267 ? -38.903 -16.225 -14.087 1.00 55.38 267 LYS A N 1
ATOM 2068 C CA . LYS A 1 267 ? -38.807 -14.916 -13.411 1.00 55.38 267 LYS A CA 1
ATOM 2069 C C . LYS A 1 267 ? -37.584 -14.794 -12.502 1.00 55.38 267 LYS A C 1
ATOM 2071 O O . LYS A 1 267 ? -36.993 -13.723 -12.424 1.00 55.38 267 LYS A O 1
ATOM 2076 N N . LYS A 1 268 ? -37.187 -15.871 -11.815 1.00 55.00 268 LYS A N 1
ATOM 2077 C CA . LYS A 1 268 ? -35.976 -15.889 -10.984 1.00 55.00 268 LYS A CA 1
ATOM 2078 C C . LYS A 1 268 ? -34.703 -15.802 -11.830 1.00 55.00 268 LYS A C 1
ATOM 2080 O O . LYS A 1 268 ? -33.810 -15.044 -11.474 1.00 55.00 268 LYS A O 1
ATOM 2085 N N . LYS A 1 269 ? -34.640 -16.534 -12.945 1.00 54.59 269 LYS A N 1
ATOM 2086 C CA . LYS A 1 269 ? -33.499 -16.498 -13.867 1.00 54.59 269 LYS A CA 1
ATOM 2087 C C . LYS A 1 269 ? -33.372 -15.139 -14.557 1.00 54.59 269 LYS A C 1
ATOM 2089 O O . LYS A 1 269 ? -32.284 -14.579 -14.580 1.00 54.59 269 LYS A O 1
ATOM 2094 N N . ASP A 1 270 ? -34.489 -14.585 -15.018 1.00 63.59 270 ASP A N 1
ATOM 2095 C CA . ASP A 1 270 ? -34.531 -13.257 -15.631 1.00 63.59 270 ASP A CA 1
ATOM 2096 C C . ASP A 1 270 ? -34.139 -12.173 -14.608 1.00 63.59 270 ASP A C 1
ATOM 2098 O O . ASP A 1 270 ? -33.446 -11.219 -14.948 1.00 63.59 270 ASP A O 1
ATOM 2102 N N . LYS A 1 271 ? -34.511 -12.338 -13.328 1.00 58.22 271 LYS A N 1
ATOM 2103 C CA . LYS A 1 271 ? -34.103 -11.444 -12.233 1.00 58.22 271 LYS A CA 1
ATOM 2104 C C . LYS A 1 271 ? -32.615 -11.564 -11.883 1.00 58.22 271 LYS A C 1
ATOM 2106 O O . LYS A 1 271 ? -31.979 -10.538 -11.691 1.00 58.22 271 LYS A O 1
ATOM 2111 N N . GLU A 1 272 ? -32.052 -12.771 -11.833 1.00 55.09 272 GLU A N 1
ATOM 2112 C CA . GLU A 1 272 ? -30.617 -12.990 -11.578 1.00 55.09 272 GLU A CA 1
ATOM 2113 C C . GLU A 1 272 ? -29.743 -12.489 -12.744 1.00 55.09 272 GLU A C 1
ATOM 2115 O O . GLU A 1 272 ? -28.707 -11.865 -12.510 1.00 55.09 272 GLU A O 1
ATOM 2120 N N . GLU A 1 273 ? -30.161 -12.694 -13.998 1.00 58.06 273 GLU A N 1
ATOM 2121 C CA . GLU A 1 273 ? -29.482 -12.132 -15.175 1.00 58.06 273 GLU A CA 1
ATOM 2122 C C . GLU A 1 273 ? -29.579 -10.600 -15.189 1.00 58.06 273 GLU A C 1
ATOM 2124 O O . GLU A 1 273 ? -28.568 -9.936 -15.411 1.00 58.06 273 GLU A O 1
ATOM 2129 N N . MET A 1 274 ? -30.739 -10.032 -14.846 1.00 59.97 274 MET A N 1
ATOM 2130 C CA . MET A 1 274 ? -30.929 -8.585 -14.721 1.00 59.97 274 MET A CA 1
ATOM 2131 C C . MET A 1 274 ? -30.118 -7.983 -13.567 1.00 59.97 274 MET A C 1
ATOM 2133 O O . MET A 1 274 ? -29.517 -6.938 -13.757 1.00 59.97 274 MET A O 1
ATOM 2137 N N . GLU A 1 275 ? -30.038 -8.622 -12.396 1.00 57.50 275 GLU A N 1
ATOM 2138 C CA . GLU A 1 275 ? -29.223 -8.151 -11.263 1.00 57.50 275 GLU A CA 1
ATOM 2139 C C . GLU A 1 275 ? -27.722 -8.241 -11.576 1.00 57.50 275 GLU A C 1
ATOM 2141 O O . GLU A 1 275 ? -26.969 -7.325 -11.252 1.00 57.50 275 GLU A O 1
ATOM 2146 N N . THR A 1 276 ? -27.280 -9.294 -12.271 1.00 54.97 276 THR A N 1
ATOM 2147 C CA . THR A 1 276 ? -25.879 -9.452 -12.707 1.00 54.97 276 THR A CA 1
ATOM 2148 C C . THR A 1 276 ? -25.515 -8.444 -13.795 1.00 54.97 276 THR A C 1
ATOM 2150 O O . THR A 1 276 ? -24.409 -7.900 -13.804 1.00 54.97 276 THR A O 1
ATOM 2153 N N . GLN A 1 277 ? -26.444 -8.175 -14.710 1.00 56.81 277 GLN A N 1
ATOM 2154 C CA . GLN A 1 277 ? -26.279 -7.172 -15.748 1.00 56.81 277 GLN A CA 1
ATOM 2155 C C . GLN A 1 277 ? -26.340 -5.757 -15.164 1.00 56.81 277 GLN A C 1
ATOM 2157 O O . GLN A 1 277 ? -25.483 -4.960 -15.505 1.00 56.81 277 GLN A O 1
ATOM 2162 N N . GLN A 1 278 ? -27.212 -5.485 -14.189 1.00 53.91 278 GLN A N 1
ATOM 2163 C CA . GLN A 1 278 ? -27.244 -4.229 -13.432 1.00 53.91 278 GLN A CA 1
ATOM 2164 C C . GLN A 1 278 ? -26.008 -4.040 -12.546 1.00 53.91 278 GLN A C 1
ATOM 2166 O O . GLN A 1 278 ? -25.596 -2.909 -12.352 1.00 53.91 278 GLN A O 1
ATOM 2171 N N . LEU A 1 279 ? -25.393 -5.098 -12.007 1.00 49.53 279 LEU A N 1
ATOM 2172 C CA . LEU A 1 279 ? -24.108 -5.026 -11.292 1.00 49.53 279 LEU A CA 1
ATOM 2173 C C . LEU A 1 279 ? -22.947 -4.728 -12.246 1.00 49.53 279 LEU A C 1
ATOM 2175 O O . LEU A 1 279 ? -22.079 -3.923 -11.922 1.00 49.53 279 LEU A O 1
ATOM 2179 N N . ARG A 1 280 ? -22.942 -5.342 -13.436 1.00 53.50 280 ARG A N 1
ATOM 2180 C CA . ARG A 1 280 ? -21.962 -5.037 -14.489 1.00 53.50 280 ARG A CA 1
ATOM 2181 C C . ARG A 1 280 ? -22.140 -3.629 -15.026 1.00 53.50 280 ARG A C 1
ATOM 2183 O O . ARG A 1 280 ? -21.155 -2.919 -15.121 1.00 53.50 280 ARG A O 1
ATOM 2190 N N . GLU A 1 281 ? -23.369 -3.226 -15.320 1.00 47.03 281 GLU A N 1
ATOM 2191 C CA . GLU A 1 281 ? -23.716 -1.882 -15.769 1.00 47.03 281 GLU A CA 1
ATOM 2192 C C . GLU A 1 281 ? -23.507 -0.864 -14.654 1.00 47.03 281 GLU A C 1
ATOM 2194 O O . GLU A 1 281 ? -23.057 0.216 -14.962 1.00 47.03 281 GLU A O 1
ATOM 2199 N N . ARG A 1 282 ? -23.707 -1.178 -13.367 1.00 43.09 282 ARG A N 1
ATOM 2200 C CA . ARG A 1 282 ? -23.348 -0.278 -12.255 1.00 43.09 282 ARG A CA 1
ATOM 2201 C C . ARG A 1 282 ? -21.838 -0.126 -12.123 1.00 43.09 282 ARG A C 1
ATOM 2203 O O . ARG A 1 282 ? -21.382 0.994 -11.978 1.00 43.09 282 ARG A O 1
ATOM 2210 N N . ASN A 1 283 ? -21.060 -1.199 -12.250 1.00 45.22 283 ASN A N 1
ATOM 2211 C CA . ASN A 1 283 ? -19.600 -1.086 -12.277 1.00 45.22 283 ASN A CA 1
ATOM 2212 C C . ASN A 1 283 ? -19.131 -0.280 -13.502 1.00 45.22 283 ASN A C 1
ATOM 2214 O O . ASN A 1 283 ? -18.318 0.616 -13.345 1.00 45.22 283 ASN A O 1
ATOM 2218 N N . TYR A 1 284 ? -19.723 -0.503 -14.681 1.00 41.53 284 TYR A N 1
ATOM 2219 C CA . TYR A 1 284 ? -19.395 0.225 -15.916 1.00 41.53 284 TYR A CA 1
ATOM 2220 C C . TYR A 1 284 ? -19.955 1.665 -15.961 1.00 41.53 284 TYR A C 1
ATOM 2222 O O . TYR A 1 284 ? -19.383 2.527 -16.613 1.00 41.53 284 TYR A O 1
ATOM 2230 N N . SER A 1 285 ? -21.072 1.945 -15.280 1.00 36.94 285 SER A N 1
ATOM 2231 C CA . SER A 1 285 ? -21.774 3.242 -15.245 1.00 36.94 285 SER A CA 1
ATOM 2232 C C . SER A 1 285 ? -21.254 4.130 -14.120 1.00 36.94 285 SER A C 1
ATOM 2234 O O . SER A 1 285 ? -21.123 5.329 -14.323 1.00 36.94 285 SER A O 1
ATOM 2236 N N . THR A 1 286 ? -20.858 3.566 -12.973 1.00 38.62 286 THR A N 1
ATOM 2237 C CA . THR A 1 286 ? -20.020 4.273 -11.989 1.00 38.62 286 THR A CA 1
ATOM 2238 C C . THR A 1 286 ? -18.634 4.567 -12.582 1.00 38.62 286 THR A C 1
ATOM 2240 O O . THR A 1 286 ? -18.037 5.593 -12.272 1.00 38.62 286 THR A O 1
ATOM 2243 N N . GLU A 1 287 ? -18.155 3.735 -13.514 1.00 43.09 287 GLU A N 1
ATOM 2244 C CA . GLU A 1 287 ? -16.995 4.030 -14.361 1.00 43.09 287 GLU A CA 1
ATOM 2245 C C . GLU A 1 287 ? -17.290 5.036 -15.496 1.00 43.09 287 GLU A C 1
ATOM 2247 O O . GLU A 1 287 ? -16.338 5.595 -16.029 1.00 43.09 287 GLU A O 1
ATOM 2252 N N . ALA A 1 288 ? -18.537 5.357 -15.849 1.00 40.00 288 ALA A N 1
ATOM 2253 C CA . ALA A 1 288 ? -18.844 6.247 -16.982 1.00 40.00 288 ALA A CA 1
ATOM 2254 C C . ALA A 1 288 ? -19.358 7.650 -16.600 1.00 40.00 288 ALA A C 1
ATOM 2256 O O . ALA A 1 288 ? -19.313 8.535 -17.446 1.00 40.00 288 ALA A O 1
ATOM 2257 N N . GLU A 1 289 ? -19.825 7.883 -15.367 1.00 39.31 289 GLU A N 1
ATOM 2258 C CA . GLU A 1 289 ? -20.542 9.127 -15.003 1.00 39.31 289 GLU A CA 1
ATOM 2259 C C . GLU A 1 289 ? -19.829 10.034 -13.986 1.00 39.31 289 GLU A C 1
ATOM 2261 O O . GLU A 1 289 ? -20.473 10.766 -13.238 1.00 39.31 289 GLU A O 1
ATOM 2266 N N . ILE A 1 290 ? -18.499 10.034 -13.962 1.00 40.16 290 ILE A N 1
ATOM 2267 C CA . ILE A 1 290 ? -17.755 11.092 -13.269 1.00 40.16 290 ILE A CA 1
ATOM 2268 C C . ILE A 1 290 ? -16.695 11.598 -14.240 1.00 40.16 290 ILE A C 1
ATOM 2270 O O . ILE A 1 290 ? -15.585 11.069 -14.294 1.00 40.16 290 ILE A O 1
ATOM 2274 N N . ASP A 1 291 ? -17.109 12.563 -15.059 1.00 38.84 291 ASP A N 1
ATOM 2275 C CA . ASP A 1 291 ? -16.242 13.435 -15.852 1.00 38.84 291 ASP A CA 1
ATOM 2276 C C . ASP A 1 291 ? -15.665 14.480 -14.877 1.00 38.84 291 ASP A C 1
ATOM 2278 O O . ASP A 1 291 ? -16.019 15.657 -14.899 1.00 38.84 291 ASP A O 1
ATOM 2282 N N . ASP A 1 292 ? -14.864 14.014 -13.914 1.00 43.88 292 ASP A N 1
ATOM 2283 C CA . ASP A 1 292 ? -14.024 14.915 -13.136 1.00 43.88 292 ASP A CA 1
ATOM 2284 C C . ASP A 1 292 ? -12.886 15.301 -14.078 1.00 43.88 292 ASP A C 1
ATOM 2286 O O . ASP A 1 292 ? -12.071 14.457 -14.459 1.00 43.88 292 ASP A O 1
ATOM 2290 N N . GLU A 1 293 ? -12.859 16.562 -14.502 1.00 45.16 293 GLU A N 1
ATOM 2291 C CA . GLU A 1 293 ? -11.660 17.166 -15.072 1.00 45.16 293 GLU A CA 1
ATOM 2292 C C . GLU A 1 293 ? -10.536 16.966 -14.038 1.00 45.16 293 GLU A C 1
ATOM 2294 O O . GLU A 1 293 ? -10.485 17.668 -13.029 1.00 45.16 293 GLU A O 1
ATOM 2299 N N . GLU A 1 294 ? -9.702 15.933 -14.224 1.00 50.44 294 GLU A N 1
ATOM 2300 C CA . GLU A 1 294 ? -8.566 15.629 -13.350 1.00 50.44 294 GLU A CA 1
ATOM 2301 C C . GLU A 1 294 ? -7.641 16.856 -13.355 1.00 50.44 294 GLU A C 1
ATOM 2303 O O . GLU A 1 294 ? -6.877 17.070 -14.297 1.00 50.44 294 GLU A O 1
ATOM 2308 N N . GLU A 1 295 ? -7.718 17.698 -12.318 1.00 44.97 295 GLU A N 1
ATOM 2309 C CA . GLU A 1 295 ? -6.695 18.711 -12.075 1.00 44.97 295 GLU A CA 1
ATOM 2310 C C . GLU A 1 295 ? -5.353 17.976 -11.936 1.00 44.97 295 GLU A C 1
ATOM 2312 O O . GLU A 1 295 ? -5.160 17.194 -11.001 1.00 44.97 295 GLU A O 1
ATOM 2317 N N . GLU A 1 296 ? -4.424 18.218 -12.871 1.00 56.56 296 GLU A N 1
ATOM 2318 C CA . GLU A 1 296 ? -3.015 17.798 -12.811 1.00 56.56 296 GLU A CA 1
ATOM 2319 C C . GLU A 1 296 ? -2.301 18.505 -11.638 1.00 56.56 296 GLU A C 1
ATOM 2321 O O . GLU A 1 296 ? -1.426 19.354 -11.807 1.00 56.56 296 GLU A O 1
ATOM 2326 N N . GLY A 1 297 ? -2.713 18.195 -10.411 1.00 70.81 297 GLY A N 1
ATOM 2327 C CA . GLY A 1 297 ? -2.110 18.680 -9.182 1.00 70.81 297 GLY A CA 1
ATOM 2328 C C . GLY A 1 297 ? -0.913 17.824 -8.777 1.00 70.81 297 GLY A C 1
ATOM 2329 O O . GLY A 1 297 ? -0.939 16.595 -8.869 1.00 70.81 297 GLY A O 1
ATOM 2330 N N . VAL A 1 298 ? 0.143 18.476 -8.288 1.00 86.06 298 VAL A N 1
ATOM 2331 C CA . VAL A 1 298 ? 1.222 17.807 -7.551 1.00 86.06 298 VAL A CA 1
ATOM 2332 C C . VAL A 1 298 ? 0.865 17.836 -6.068 1.00 86.06 298 VAL A C 1
ATOM 2334 O O . VAL A 1 298 ? 0.732 18.910 -5.481 1.00 86.06 298 VAL A O 1
ATOM 2337 N N . PHE A 1 299 ? 0.706 16.663 -5.461 1.00 87.69 299 PHE A N 1
ATOM 2338 C CA . PHE A 1 299 ? 0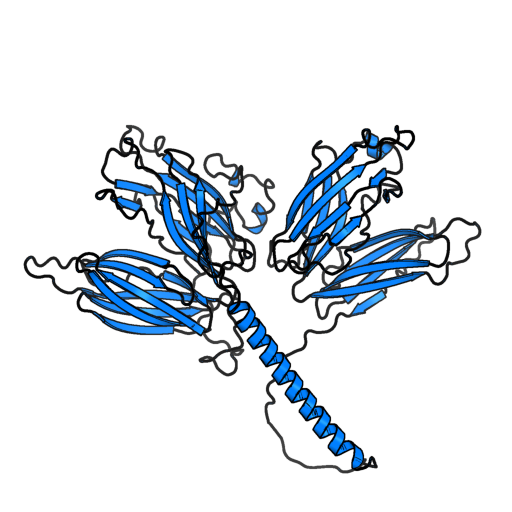.348 16.517 -4.051 1.00 87.69 299 PHE A CA 1
ATOM 2339 C C . PHE A 1 299 ? 1.604 16.399 -3.177 1.00 87.69 299 PHE A C 1
ATOM 2341 O O 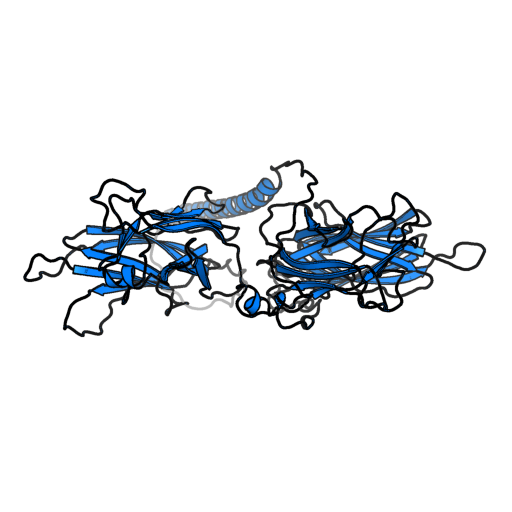. PHE A 1 299 ? 2.592 15.820 -3.616 1.00 87.69 299 PHE A O 1
ATOM 2348 N N . PRO A 1 300 ? 1.614 16.883 -1.928 1.00 89.50 300 PRO A N 1
ATOM 2349 C CA . PRO A 1 300 ? 2.690 16.549 -0.998 1.00 89.50 300 PRO A CA 1
ATOM 2350 C C . PRO A 1 300 ? 2.657 15.050 -0.655 1.00 89.50 300 PRO A C 1
ATOM 2352 O O . PRO A 1 300 ? 1.583 14.469 -0.485 1.00 89.50 300 PRO A O 1
ATOM 2355 N N . ALA A 1 301 ? 3.823 14.414 -0.555 1.00 90.44 301 ALA A N 1
ATOM 2356 C CA . ALA A 1 301 ? 3.928 13.025 -0.114 1.00 90.44 301 ALA A CA 1
ATOM 2357 C C . ALA A 1 301 ? 3.681 12.886 1.403 1.00 90.44 301 ALA A C 1
ATOM 2359 O O . ALA A 1 301 ? 4.067 13.750 2.190 1.00 90.44 301 ALA A O 1
ATOM 2360 N N . GLU A 1 302 ? 3.078 11.771 1.828 1.00 87.81 302 GLU A N 1
ATOM 2361 C CA . GLU A 1 302 ? 2.838 11.452 3.245 1.00 87.81 302 GLU A CA 1
ATOM 2362 C C . GLU A 1 302 ? 4.111 10.857 3.877 1.00 87.81 302 GLU A C 1
ATOM 2364 O O . GLU A 1 302 ? 4.274 9.636 3.972 1.00 87.81 302 GLU A O 1
ATOM 2369 N N . VAL A 1 303 ? 5.048 11.741 4.236 1.00 90.56 303 VAL A N 1
ATOM 2370 C CA . VAL A 1 303 ? 6.348 11.407 4.844 1.00 90.56 303 VAL A CA 1
ATOM 2371 C C . VAL A 1 303 ? 6.172 10.977 6.303 1.00 90.56 303 VAL A C 1
ATOM 2373 O O . VAL A 1 303 ? 5.493 11.643 7.083 1.00 90.56 303 VAL A O 1
ATOM 2376 N N . LEU A 1 304 ? 6.831 9.886 6.696 1.00 87.81 304 LEU A N 1
ATOM 2377 C CA . LEU A 1 304 ? 6.940 9.469 8.093 1.00 87.81 304 LEU A CA 1
ATOM 2378 C C . LEU A 1 304 ? 8.061 10.256 8.781 1.00 87.81 304 LEU A C 1
ATOM 2380 O O . LEU A 1 304 ? 9.245 9.939 8.651 1.00 87.81 304 LEU A O 1
ATOM 2384 N N . GLU A 1 305 ? 7.683 11.307 9.507 1.00 85.69 305 GLU A N 1
ATOM 2385 C CA . GLU A 1 305 ? 8.636 12.183 10.190 1.00 85.69 305 GLU A CA 1
ATOM 2386 C C . GLU A 1 305 ? 9.510 11.424 11.204 1.00 85.69 305 GLU A C 1
ATOM 2388 O O . GLU A 1 305 ? 9.067 10.511 11.901 1.00 85.69 305 GLU A O 1
ATOM 2393 N N . GLY A 1 306 ? 10.785 11.802 11.307 1.00 85.56 306 GLY A N 1
ATOM 2394 C CA . GLY A 1 306 ? 11.719 11.160 12.239 1.00 85.56 306 GLY A CA 1
ATOM 2395 C C . GLY A 1 306 ? 12.100 9.720 11.872 1.00 85.56 306 GLY A C 1
ATOM 2396 O O . GLY A 1 306 ? 12.582 8.996 12.740 1.00 85.56 306 GLY A O 1
ATOM 2397 N N . MET A 1 307 ? 11.886 9.300 10.619 1.00 88.81 307 MET A N 1
ATOM 2398 C CA . MET A 1 307 ? 12.392 8.041 10.065 1.00 88.81 307 MET A CA 1
ATOM 2399 C C . MET A 1 307 ? 13.419 8.318 8.966 1.00 88.81 307 MET A C 1
ATOM 2401 O O . MET A 1 307 ? 13.075 8.335 7.790 1.00 88.81 307 MET A O 1
ATOM 2405 N N . LYS A 1 308 ? 14.679 8.532 9.346 1.00 91.62 308 LYS A N 1
ATOM 2406 C CA . LYS A 1 308 ? 15.789 8.827 8.429 1.00 91.62 308 LYS A CA 1
ATOM 2407 C C . LYS A 1 308 ? 16.926 7.817 8.543 1.00 91.62 308 LYS A C 1
ATOM 2409 O O . LYS A 1 308 ? 17.195 7.280 9.623 1.00 91.62 308 LYS A O 1
ATOM 2414 N N . HIS A 1 309 ? 17.608 7.571 7.430 1.00 92.75 309 HIS A N 1
ATOM 2415 C CA . HIS A 1 309 ? 18.815 6.755 7.379 1.00 92.75 309 HIS A CA 1
ATOM 2416 C C . HIS A 1 309 ? 20.019 7.485 7.974 1.00 92.75 309 HIS A C 1
ATOM 2418 O O . HIS A 1 309 ? 20.775 6.877 8.733 1.00 92.75 309 HIS A O 1
ATOM 2424 N N . GLY A 1 310 ? 20.189 8.774 7.667 1.00 88.56 310 GLY A N 1
ATOM 2425 C CA . GLY A 1 310 ? 21.376 9.561 8.001 1.00 88.56 310 GLY A CA 1
ATOM 2426 C C . GLY A 1 310 ? 21.655 9.687 9.500 1.00 88.56 310 GLY A C 1
ATOM 2427 O O . GLY A 1 310 ? 22.815 9.725 9.906 1.00 88.56 310 GLY A O 1
ATOM 2428 N N . ASP A 1 311 ? 20.614 9.691 10.335 1.00 90.06 311 ASP A N 1
ATOM 2429 C CA . ASP A 1 311 ? 20.718 9.736 11.802 1.00 90.06 311 ASP A CA 1
ATOM 2430 C C . ASP A 1 311 ? 20.402 8.385 12.485 1.00 90.06 311 ASP A C 1
ATOM 2432 O O . ASP A 1 311 ? 20.393 8.281 13.719 1.00 90.06 311 ASP A O 1
ATOM 2436 N N . GLY A 1 312 ? 20.129 7.345 11.689 1.00 89.25 312 GLY A N 1
ATOM 2437 C CA . GLY A 1 312 ? 19.756 6.005 12.139 1.00 89.25 312 GLY A CA 1
ATOM 2438 C C . GLY A 1 312 ? 18.396 5.908 12.840 1.00 89.25 312 GLY A C 1
ATOM 2439 O O . GLY A 1 312 ? 18.088 4.858 13.412 1.00 89.25 312 GLY A O 1
ATOM 2440 N N . SER A 1 313 ? 17.582 6.967 12.833 1.00 89.44 313 SER A N 1
ATOM 2441 C CA . SER A 1 313 ? 16.260 6.984 13.471 1.00 89.44 313 SER A CA 1
ATOM 2442 C C . SER A 1 313 ? 15.308 5.949 12.869 1.00 89.44 313 SER A C 1
ATOM 2444 O O . SER A 1 313 ? 14.585 5.296 13.621 1.00 89.44 313 SER A O 1
ATOM 2446 N N . ILE A 1 314 ? 15.411 5.690 11.559 1.00 90.06 314 ILE A N 1
ATOM 2447 C CA . ILE A 1 314 ? 14.650 4.656 10.836 1.00 90.06 314 ILE A CA 1
ATOM 2448 C C . ILE A 1 314 ? 14.896 3.226 11.344 1.00 90.06 314 ILE A C 1
ATOM 2450 O O . ILE A 1 314 ? 14.162 2.313 10.989 1.00 90.06 314 ILE A O 1
ATOM 2454 N N . TYR A 1 315 ? 15.926 2.987 12.160 1.00 87.31 315 TYR A N 1
ATOM 2455 C CA . TYR A 1 315 ? 16.246 1.657 12.692 1.00 87.31 315 TYR A CA 1
ATOM 2456 C C . TYR A 1 315 ? 15.915 1.503 14.178 1.00 87.31 315 TYR A C 1
ATOM 2458 O O . TYR A 1 315 ? 16.127 0.431 14.746 1.00 87.31 315 TYR A O 1
ATOM 2466 N N . ARG A 1 316 ? 15.385 2.549 14.823 1.00 83.12 316 ARG A N 1
ATOM 2467 C CA . ARG A 1 316 ? 15.004 2.493 16.237 1.00 83.12 316 ARG A CA 1
ATOM 2468 C C . ARG A 1 316 ? 13.721 1.665 16.396 1.00 83.12 316 ARG A C 1
ATOM 2470 O O . ARG A 1 316 ? 12.702 2.030 15.814 1.00 83.12 316 ARG A O 1
ATOM 2477 N N . PRO A 1 317 ? 13.740 0.563 17.169 1.00 67.75 317 PRO A N 1
ATOM 2478 C CA . PRO A 1 317 ? 12.545 -0.242 17.408 1.00 67.75 317 PRO A CA 1
ATOM 2479 C C . PRO A 1 317 ? 11.413 0.589 18.031 1.00 67.75 317 PRO A C 1
ATOM 2481 O O . PRO A 1 317 ? 11.671 1.535 18.770 1.00 67.75 317 PRO A O 1
ATOM 2484 N N . ASP A 1 318 ? 10.167 0.205 17.749 1.00 61.06 318 ASP A N 1
ATOM 2485 C CA . ASP A 1 318 ? 8.948 0.687 18.420 1.00 61.06 318 ASP A CA 1
ATOM 2486 C C . ASP A 1 318 ? 8.581 2.176 18.249 1.00 61.06 318 ASP A C 1
ATOM 2488 O O . ASP A 1 318 ? 7.602 2.628 18.841 1.00 61.06 318 ASP A O 1
ATOM 2492 N N . ALA A 1 319 ? 9.284 2.932 17.396 1.00 59.62 319 ALA A N 1
ATOM 2493 C CA . ALA A 1 319 ? 8.902 4.308 17.053 1.00 59.62 319 ALA A CA 1
ATOM 2494 C C . ALA A 1 319 ? 7.606 4.366 16.219 1.00 59.62 319 ALA A C 1
ATOM 2496 O O . ALA A 1 319 ? 6.778 5.254 16.407 1.00 59.62 319 ALA A O 1
ATOM 2497 N N . TYR A 1 320 ? 7.405 3.381 15.334 1.00 65.50 320 TYR A N 1
ATOM 2498 C CA . TYR A 1 320 ? 6.233 3.270 14.464 1.00 65.50 320 TYR A CA 1
ATOM 2499 C C . TYR A 1 320 ? 5.785 1.813 14.328 1.00 65.50 320 TYR A C 1
ATOM 2501 O O . TYR A 1 320 ? 6.612 0.919 14.153 1.00 65.50 320 TYR A O 1
ATOM 2509 N N . GLN A 1 321 ? 4.468 1.560 14.310 1.00 67.06 321 GLN A N 1
ATOM 2510 C CA . GLN A 1 321 ? 3.904 0.205 14.137 1.00 67.06 321 GLN A CA 1
ATOM 2511 C C . GLN A 1 321 ? 4.371 -0.485 12.841 1.00 67.06 321 GLN A C 1
ATOM 2513 O O . GLN A 1 321 ? 4.376 -1.710 12.747 1.00 67.06 321 GLN A O 1
ATOM 2518 N N . MET A 1 322 ? 4.786 0.298 11.842 1.00 73.06 322 MET A N 1
ATOM 2519 C CA . MET A 1 322 ? 5.250 -0.185 10.542 1.00 73.06 322 MET A CA 1
ATOM 2520 C C . MET A 1 322 ? 6.598 -0.921 10.610 1.00 73.06 322 MET A C 1
ATOM 2522 O O . MET A 1 322 ? 6.879 -1.743 9.740 1.00 73.06 322 MET A O 1
ATOM 2526 N N . HIS A 1 323 ? 7.412 -0.692 11.648 1.00 77.00 323 HIS A N 1
ATOM 2527 C CA . HIS A 1 323 ? 8.747 -1.290 11.774 1.00 77.00 323 HIS A CA 1
ATOM 2528 C C . HIS A 1 323 ? 8.741 -2.815 11.704 1.00 77.00 323 HIS A C 1
ATOM 2530 O O . HIS A 1 323 ? 9.517 -3.412 10.955 1.00 77.00 323 HIS A O 1
ATOM 2536 N N . SER A 1 324 ? 7.878 -3.441 12.505 1.00 77.12 324 SER A N 1
ATOM 2537 C CA . SER A 1 324 ? 7.791 -4.897 12.602 1.00 77.12 324 SER A CA 1
ATOM 2538 C C . SER A 1 324 ? 7.087 -5.497 11.388 1.00 77.12 324 SER A C 1
ATOM 2540 O O . SER A 1 324 ? 7.522 -6.531 10.882 1.00 77.12 324 SER A O 1
ATOM 2542 N N . LEU A 1 325 ? 6.048 -4.825 10.882 1.00 78.19 325 LEU A N 1
ATOM 2543 C CA . LEU A 1 325 ? 5.260 -5.283 9.737 1.00 78.19 325 LEU A CA 1
ATOM 2544 C C . LEU A 1 325 ? 6.073 -5.305 8.437 1.00 78.19 325 LEU A C 1
ATOM 2546 O O . LEU A 1 325 ? 6.037 -6.301 7.718 1.00 78.19 325 LEU A O 1
ATOM 2550 N N . TYR A 1 326 ? 6.846 -4.249 8.169 1.00 85.44 326 TYR A N 1
ATOM 2551 C CA . TYR A 1 326 ? 7.651 -4.111 6.948 1.00 85.44 326 TYR A CA 1
ATOM 2552 C C . TYR A 1 326 ? 9.123 -4.473 7.146 1.00 85.44 326 TYR A C 1
ATOM 2554 O O . TYR A 1 326 ? 9.944 -4.183 6.283 1.00 85.44 326 TYR A O 1
ATOM 2562 N N . ARG A 1 327 ? 9.476 -5.080 8.289 1.00 87.56 327 ARG A N 1
ATOM 2563 C CA . ARG A 1 327 ? 10.851 -5.494 8.618 1.00 87.56 327 ARG A CA 1
ATOM 2564 C C . ARG A 1 327 ? 11.885 -4.410 8.282 1.00 87.56 327 ARG A C 1
ATOM 2566 O O . ARG A 1 327 ? 12.912 -4.705 7.685 1.00 87.56 327 ARG A O 1
ATOM 2573 N N . ILE A 1 328 ? 11.612 -3.159 8.661 1.00 89.31 328 ILE A N 1
ATOM 2574 C CA . ILE A 1 328 ? 12.390 -1.980 8.223 1.00 89.31 328 ILE A CA 1
ATOM 2575 C C . ILE A 1 328 ? 13.877 -2.096 8.602 1.00 89.31 328 ILE A C 1
ATOM 2577 O O . ILE A 1 328 ? 14.752 -1.677 7.851 1.00 89.31 328 ILE A O 1
ATOM 2581 N N . ALA A 1 329 ? 14.173 -2.729 9.742 1.00 88.06 329 ALA A N 1
ATOM 2582 C CA . ALA A 1 329 ? 15.543 -2.988 10.186 1.00 88.06 329 ALA A CA 1
ATOM 2583 C C . ALA A 1 329 ? 16.333 -3.928 9.254 1.00 88.06 329 ALA A C 1
ATOM 2585 O O . ALA A 1 329 ? 17.563 -3.899 9.259 1.00 88.06 329 ALA A O 1
ATOM 2586 N N . ASP A 1 330 ? 15.644 -4.757 8.467 1.00 91.12 330 ASP A N 1
ATOM 2587 C CA . ASP A 1 330 ? 16.256 -5.612 7.460 1.00 91.12 330 ASP A CA 1
ATOM 2588 C C . ASP A 1 330 ? 16.315 -4.874 6.118 1.00 91.12 330 ASP A C 1
ATOM 2590 O O . ASP A 1 330 ? 15.304 -4.514 5.504 1.00 91.12 330 ASP A O 1
ATOM 2594 N N . THR A 1 331 ? 17.542 -4.621 5.684 1.00 92.75 331 THR A N 1
ATOM 2595 C CA . THR A 1 331 ? 17.881 -3.815 4.512 1.00 92.75 331 THR A CA 1
ATOM 2596 C C . THR A 1 331 ? 18.131 -4.660 3.263 1.00 92.75 331 THR A C 1
ATOM 2598 O O . THR A 1 331 ? 18.519 -4.112 2.227 1.00 92.75 331 THR A O 1
ATOM 2601 N N . THR A 1 332 ? 17.915 -5.976 3.351 1.00 94.50 332 THR A N 1
ATOM 2602 C CA . THR A 1 332 ? 18.062 -6.905 2.228 1.00 94.50 332 THR A CA 1
ATOM 2603 C C . THR A 1 332 ? 17.022 -6.660 1.133 1.00 94.50 332 THR A C 1
ATOM 2605 O O . THR A 1 332 ? 15.966 -6.058 1.348 1.00 94.50 332 THR A O 1
ATOM 2608 N N . GLU A 1 333 ? 17.355 -7.101 -0.079 1.00 95.56 333 GLU A N 1
ATOM 2609 C CA . GLU A 1 333 ? 16.424 -7.126 -1.205 1.00 95.56 333 GLU A CA 1
ATOM 2610 C C . GLU A 1 333 ? 15.459 -8.314 -1.083 1.00 95.56 333 GLU A C 1
ATOM 2612 O O . GLU A 1 333 ? 15.830 -9.388 -0.604 1.00 95.56 333 GLU A O 1
ATOM 2617 N N . GLY A 1 334 ? 14.232 -8.129 -1.571 1.00 91.62 334 GLY A N 1
ATOM 2618 C CA . GLY A 1 334 ? 13.216 -9.174 -1.655 1.00 91.62 334 GLY A CA 1
ATOM 2619 C C . GLY A 1 334 ? 13.658 -10.443 -2.385 1.00 91.62 334 GLY A C 1
ATOM 2620 O O . GLY A 1 334 ? 14.337 -10.430 -3.422 1.00 91.62 334 GLY A O 1
ATOM 2621 N N . CYS A 1 335 ? 13.217 -11.574 -1.837 1.00 90.88 335 CYS A N 1
ATOM 2622 C CA . CYS A 1 335 ? 13.497 -12.902 -2.371 1.00 90.88 335 CYS A CA 1
ATOM 2623 C C . CYS A 1 335 ? 12.490 -13.336 -3.442 1.00 90.88 335 CYS A C 1
ATOM 2625 O O . CYS A 1 335 ? 12.756 -14.284 -4.184 1.00 90.88 335 CYS A O 1
ATOM 2627 N N . LEU A 1 336 ? 11.339 -12.663 -3.538 1.00 92.31 336 LEU A N 1
ATOM 2628 C CA . LEU A 1 336 ? 10.353 -12.974 -4.561 1.00 92.31 336 LEU A CA 1
ATOM 2629 C C . LEU A 1 336 ? 10.820 -12.495 -5.935 1.00 92.31 336 LEU A C 1
ATOM 2631 O O . LEU A 1 336 ? 10.993 -11.303 -6.185 1.00 92.31 336 LEU A O 1
ATOM 2635 N N . GLU A 1 337 ? 10.974 -13.451 -6.842 1.00 93.31 337 GLU A N 1
ATOM 2636 C CA . GLU A 1 337 ? 11.199 -13.185 -8.260 1.00 93.31 337 GLU A CA 1
ATOM 2637 C C . GLU A 1 337 ? 9.887 -12.819 -8.978 1.00 93.31 337 GLU A C 1
ATOM 2639 O O . GLU A 1 337 ? 8.804 -13.175 -8.497 1.00 93.31 337 GLU A O 1
ATOM 2644 N N . PRO A 1 338 ? 9.959 -12.139 -10.134 1.00 93.31 338 PRO A N 1
ATOM 2645 C CA . PRO A 1 338 ? 8.818 -11.996 -11.027 1.00 93.31 338 PRO A CA 1
ATOM 2646 C C . PRO A 1 338 ? 8.475 -13.341 -11.692 1.00 93.31 338 PRO A C 1
ATOM 2648 O O . PRO A 1 338 ? 9.186 -14.338 -11.541 1.00 93.31 338 PRO A O 1
ATOM 2651 N N . MET A 1 339 ? 7.389 -13.383 -12.461 1.00 93.81 339 MET A N 1
ATOM 2652 C CA . MET A 1 339 ? 6.952 -14.532 -13.269 1.00 93.81 339 MET A CA 1
ATOM 2653 C C . MET A 1 339 ? 6.594 -15.801 -12.469 1.00 93.81 339 MET A C 1
ATOM 2655 O O . MET A 1 339 ? 6.404 -16.872 -13.055 1.00 93.81 339 MET A O 1
ATOM 2659 N N . ARG A 1 340 ? 6.465 -15.712 -11.138 1.00 91.19 340 ARG A N 1
ATOM 2660 C CA . ARG A 1 340 ? 6.274 -16.865 -10.233 1.00 91.19 340 ARG A CA 1
ATOM 2661 C C . ARG A 1 340 ? 5.076 -17.748 -10.567 1.00 91.19 340 ARG A C 1
ATOM 2663 O O . ARG A 1 340 ? 5.146 -18.959 -10.375 1.00 91.19 340 ARG A O 1
ATOM 2670 N N . LEU A 1 341 ? 3.987 -17.150 -11.037 1.00 89.88 341 LEU A N 1
ATOM 2671 C CA . LEU A 1 341 ? 2.715 -17.810 -11.336 1.00 89.88 341 LEU A CA 1
ATOM 2672 C C . LEU A 1 341 ? 2.372 -17.701 -12.829 1.00 89.88 341 LEU A C 1
ATOM 2674 O O . LEU A 1 341 ? 1.213 -17.561 -13.203 1.00 89.88 341 LEU A O 1
ATOM 2678 N N . THR A 1 342 ? 3.387 -17.771 -13.692 1.00 90.19 342 THR A N 1
ATOM 2679 C CA . THR A 1 342 ? 3.221 -17.746 -15.157 1.00 90.19 342 THR A CA 1
ATOM 2680 C C . THR A 1 342 ? 2.618 -19.035 -15.707 1.00 90.19 342 THR A C 1
ATOM 2682 O O . THR A 1 342 ? 1.981 -19.045 -16.762 1.00 90.19 342 THR A O 1
ATOM 2685 N N . HIS A 1 343 ? 2.863 -20.162 -15.041 1.00 88.62 343 HIS A N 1
ATOM 2686 C CA . HIS A 1 343 ? 2.383 -21.448 -15.522 1.00 88.62 343 HIS A CA 1
ATOM 2687 C C . HIS A 1 343 ? 0.931 -21.672 -15.093 1.00 88.62 343 HIS A C 1
ATOM 2689 O O . HIS A 1 343 ? 0.618 -21.535 -13.909 1.00 88.62 343 HIS A O 1
ATOM 2695 N N . PRO A 1 344 ? 0.042 -22.068 -16.022 1.00 82.75 344 PRO A N 1
ATOM 2696 C CA . PRO A 1 344 ? -1.322 -22.428 -15.674 1.00 82.75 344 PRO A CA 1
ATOM 2697 C C . PRO A 1 344 ? -1.355 -23.533 -14.617 1.00 82.75 344 PRO A C 1
ATOM 2699 O O . PRO A 1 344 ? -0.607 -24.507 -14.705 1.00 82.75 344 PRO A O 1
ATOM 2702 N N . ASN A 1 345 ? -2.267 -23.409 -13.658 1.00 81.62 345 ASN A N 1
ATOM 2703 C CA . ASN A 1 345 ? -2.504 -24.430 -12.643 1.00 81.62 345 ASN A CA 1
ATOM 2704 C C . ASN A 1 345 ? -3.784 -25.245 -12.959 1.00 81.62 345 ASN A C 1
ATOM 2706 O O . ASN A 1 345 ? -4.568 -24.857 -13.834 1.00 81.62 345 ASN A O 1
ATOM 2710 N N . PRO A 1 346 ? -4.015 -26.381 -12.271 1.00 83.00 346 PRO A N 1
ATOM 2711 C CA . PRO A 1 346 ? -5.210 -27.209 -12.466 1.00 83.00 346 PRO A CA 1
ATOM 2712 C C . PRO A 1 346 ? -6.540 -26.511 -12.148 1.00 83.00 346 PRO A C 1
ATOM 2714 O O . PRO A 1 346 ? -7.577 -26.948 -12.642 1.00 83.00 346 PRO A O 1
ATOM 2717 N N . ASP A 1 347 ? -6.515 -25.430 -11.365 1.00 82.81 347 ASP A N 1
ATOM 2718 C CA . ASP A 1 347 ? -7.704 -24.661 -10.980 1.00 82.81 347 ASP A CA 1
ATOM 2719 C C . ASP A 1 347 ? -8.133 -23.655 -12.064 1.00 82.81 347 ASP A C 1
ATOM 2721 O O . ASP A 1 347 ? -9.171 -23.000 -11.949 1.00 82.81 347 ASP A O 1
ATOM 2725 N N . CYS A 1 348 ? -7.371 -23.528 -13.157 1.00 84.19 348 CYS A N 1
ATOM 2726 C CA . CYS A 1 348 ? -7.746 -22.684 -14.283 1.00 84.19 348 CYS A CA 1
ATOM 2727 C C . CYS A 1 348 ? -9.095 -23.094 -14.895 1.00 84.19 348 CYS A C 1
ATOM 2729 O O . CYS A 1 348 ? -9.278 -24.219 -15.356 1.00 84.19 348 CYS A O 1
ATOM 2731 N N . TYR A 1 349 ? -10.006 -22.127 -15.021 1.00 80.19 349 TYR A N 1
ATOM 2732 C CA . TYR A 1 349 ? -11.337 -22.340 -15.588 1.00 80.19 349 TYR A CA 1
ATOM 2733 C C . TYR A 1 349 ? -11.745 -21.195 -16.535 1.00 80.19 349 TYR A C 1
ATOM 2735 O O . TYR A 1 349 ? -11.523 -20.036 -16.186 1.00 80.19 349 TYR A O 1
ATOM 2743 N N . PRO A 1 350 ? -12.366 -21.454 -17.707 1.00 79.38 350 PRO A N 1
ATOM 2744 C CA . PRO A 1 350 ? -12.669 -22.773 -18.278 1.00 79.38 350 PRO A CA 1
ATOM 2745 C C . PRO A 1 350 ? -11.437 -23.503 -18.833 1.00 79.38 350 PRO A C 1
ATOM 2747 O O . PRO A 1 350 ? -11.453 -24.722 -18.949 1.00 79.38 350 PRO A O 1
ATOM 2750 N N . CYS A 1 351 ? -10.376 -22.776 -19.179 1.00 81.62 351 CYS A N 1
ATOM 2751 C CA . CYS A 1 351 ? -9.092 -23.335 -19.591 1.00 81.62 351 CYS A CA 1
ATOM 2752 C C . CYS A 1 351 ? -7.964 -22.339 -19.289 1.00 81.62 351 CYS A C 1
ATOM 2754 O O . CYS A 1 351 ? -8.222 -21.180 -18.964 1.00 81.62 351 CYS A O 1
ATOM 2756 N N . ALA A 1 352 ? -6.713 -22.782 -19.424 1.00 79.00 352 ALA A N 1
ATOM 2757 C CA . ALA A 1 352 ? -5.523 -21.966 -19.182 1.00 79.00 352 ALA A CA 1
ATOM 2758 C C . ALA A 1 352 ? -5.482 -20.663 -20.005 1.00 79.00 352 ALA A C 1
ATOM 2760 O O . ALA A 1 352 ? -5.206 -19.604 -19.452 1.00 79.00 352 ALA A O 1
ATOM 2761 N N . ALA A 1 353 ? -5.799 -20.733 -21.303 1.00 77.38 353 ALA A N 1
ATOM 2762 C CA . ALA A 1 353 ? -5.657 -19.608 -22.233 1.00 77.38 353 ALA A CA 1
ATOM 2763 C C . ALA A 1 353 ? -6.682 -18.480 -22.016 1.00 77.38 353 ALA A C 1
ATOM 2765 O O . ALA A 1 353 ? -6.428 -17.333 -22.367 1.00 77.38 353 ALA A O 1
ATOM 2766 N N . THR A 1 354 ? -7.850 -18.791 -21.451 1.00 80.31 354 THR A N 1
ATOM 2767 C CA . THR A 1 354 ? -8.921 -17.813 -21.193 1.00 80.31 354 THR A CA 1
ATOM 2768 C C . THR A 1 354 ? -9.392 -17.894 -19.746 1.00 80.31 354 THR A C 1
ATOM 2770 O O . THR A 1 354 ? -10.596 -17.858 -19.476 1.00 80.31 354 THR A O 1
ATOM 2773 N N . CYS A 1 355 ? -8.451 -18.097 -18.824 1.00 82.75 355 CYS A N 1
ATOM 2774 C CA . CYS A 1 355 ? -8.752 -18.339 -17.422 1.00 82.75 355 CYS A CA 1
ATOM 2775 C C . CYS A 1 355 ? -9.484 -17.144 -16.794 1.00 82.75 355 CYS A C 1
ATOM 2777 O O . CYS A 1 355 ? -9.062 -16.000 -16.929 1.00 82.75 355 CYS A O 1
ATOM 2779 N N . ARG A 1 356 ? -10.589 -17.431 -16.105 1.00 81.19 356 ARG A N 1
ATOM 2780 C CA . ARG A 1 356 ? -11.411 -16.479 -15.342 1.00 81.19 356 ARG A CA 1
ATOM 2781 C C . ARG A 1 356 ? -11.362 -16.730 -13.837 1.00 81.19 356 ARG A C 1
ATOM 2783 O O . ARG A 1 356 ? -11.943 -15.960 -13.085 1.00 81.19 356 ARG A O 1
ATOM 2790 N N . GLN A 1 357 ? -10.709 -17.813 -13.415 1.00 82.25 357 GLN A N 1
ATOM 2791 C CA . GLN A 1 357 ? -10.555 -18.150 -12.002 1.00 82.25 357 GLN A CA 1
ATOM 2792 C C . GLN A 1 357 ? -9.544 -17.227 -11.305 1.00 82.25 357 GLN A C 1
ATOM 2794 O O . GLN A 1 357 ? -9.731 -16.885 -10.143 1.00 82.25 357 GLN A O 1
ATOM 2799 N N . HIS A 1 358 ? -8.495 -16.805 -12.015 1.00 83.44 358 HIS A N 1
ATOM 2800 C CA . HIS A 1 358 ? -7.445 -15.938 -11.480 1.00 83.44 358 HIS A CA 1
ATOM 2801 C C . HIS A 1 358 ? -7.694 -14.500 -11.940 1.00 83.44 358 HIS A C 1
ATOM 2803 O O . HIS A 1 358 ? -7.487 -14.177 -13.109 1.00 83.44 358 HIS A O 1
ATOM 2809 N N . GLY A 1 359 ? -8.207 -13.668 -11.032 1.00 80.19 359 GLY A N 1
ATOM 2810 C CA . GLY A 1 359 ? -8.686 -12.312 -11.323 1.00 80.19 359 GLY A CA 1
ATOM 2811 C C . GLY A 1 359 ? -7.643 -11.196 -11.208 1.00 80.19 359 GLY A C 1
ATOM 2812 O O . GLY A 1 359 ? -8.026 -10.030 -11.268 1.00 80.19 359 GLY A O 1
ATOM 2813 N N . GLY A 1 360 ? -6.361 -11.521 -11.018 1.00 86.81 360 GLY A N 1
ATOM 2814 C CA . GLY A 1 360 ? -5.343 -10.534 -10.655 1.00 86.81 360 GLY A CA 1
ATOM 2815 C C . GLY A 1 360 ? -5.508 -10.008 -9.224 1.00 86.81 360 GLY A C 1
ATOM 2816 O O . GLY A 1 360 ? -6.324 -10.500 -8.442 1.00 86.81 360 GLY A O 1
ATOM 2817 N N . CYS A 1 361 ? -4.726 -8.990 -8.870 1.00 86.31 361 CYS A N 1
ATOM 2818 C CA . CYS A 1 361 ? -4.794 -8.311 -7.572 1.00 86.31 361 CYS A CA 1
ATOM 2819 C C . CYS A 1 361 ? -4.557 -6.803 -7.720 1.00 86.31 361 CYS A C 1
ATOM 2821 O O . CYS A 1 361 ? -4.196 -6.335 -8.795 1.00 86.31 361 CYS A O 1
ATOM 2823 N N . ASN A 1 362 ? -4.776 -6.019 -6.666 1.00 88.19 362 ASN A N 1
ATOM 2824 C CA . ASN A 1 362 ? -4.409 -4.606 -6.707 1.00 88.19 362 ASN A CA 1
ATOM 2825 C C . ASN A 1 362 ? -2.887 -4.470 -6.687 1.00 88.19 362 ASN A C 1
ATOM 2827 O O . ASN A 1 362 ? -2.218 -5.050 -5.828 1.00 88.19 362 ASN A O 1
ATOM 2831 N N . MET A 1 363 ? -2.351 -3.708 -7.635 1.00 91.75 363 MET A N 1
ATOM 2832 C CA . MET A 1 363 ? -0.918 -3.481 -7.774 1.00 91.75 363 MET A CA 1
ATOM 2833 C C . MET A 1 363 ? -0.606 -1.993 -7.862 1.00 91.75 363 MET A C 1
ATOM 2835 O O . MET A 1 363 ? -1.344 -1.236 -8.495 1.00 91.75 363 MET A O 1
ATOM 2839 N N . LEU A 1 364 ? 0.504 -1.589 -7.250 1.00 92.38 364 LEU A N 1
ATOM 2840 C CA . LEU A 1 364 ? 1.036 -0.238 -7.377 1.00 92.38 364 LEU A CA 1
ATOM 2841 C C . LEU A 1 364 ? 1.936 -0.180 -8.609 1.00 92.38 364 LEU A C 1
ATOM 2843 O O . LEU A 1 364 ? 2.840 -1.003 -8.757 1.00 92.38 364 LEU A O 1
ATOM 2847 N N . GLN A 1 365 ? 1.719 0.812 -9.467 1.00 92.88 365 GLN A N 1
ATOM 2848 C CA . GLN A 1 365 ? 2.608 1.112 -10.582 1.00 92.88 365 GLN A CA 1
ATOM 2849 C C . GLN A 1 365 ? 3.235 2.489 -10.396 1.00 92.88 365 GLN A C 1
ATOM 2851 O O . GLN A 1 365 ? 2.514 3.483 -10.348 1.00 92.88 365 GLN A O 1
ATOM 2856 N N . ILE A 1 366 ? 4.567 2.555 -10.380 1.00 92.62 366 ILE A N 1
ATOM 2857 C CA . ILE A 1 366 ? 5.299 3.818 -10.528 1.00 92.62 366 ILE A CA 1
ATOM 2858 C C . ILE A 1 366 ? 5.410 4.135 -12.020 1.00 92.62 366 ILE A C 1
ATOM 2860 O O . ILE A 1 366 ? 5.874 3.304 -12.802 1.00 92.62 366 ILE A O 1
ATOM 2864 N N . TYR A 1 367 ? 4.952 5.315 -12.422 1.00 91.38 367 TYR A N 1
ATOM 2865 C CA . TYR A 1 367 ? 4.985 5.786 -13.807 1.00 91.38 367 TYR A CA 1
ATOM 2866 C C . TYR A 1 367 ? 6.286 6.527 -14.109 1.00 91.38 367 TYR A C 1
ATOM 2868 O O . TYR A 1 367 ? 6.936 6.267 -15.120 1.00 91.38 367 TYR A O 1
ATOM 2876 N N . SER A 1 368 ? 6.685 7.432 -13.221 1.00 91.00 368 SER A N 1
ATOM 2877 C CA . SER A 1 368 ? 7.856 8.277 -13.431 1.00 91.00 368 SER A CA 1
ATOM 2878 C C . SER A 1 368 ? 8.435 8.774 -12.120 1.00 91.00 368 SER A C 1
ATOM 2880 O O . SER A 1 368 ? 7.715 8.944 -11.139 1.00 91.00 368 SER A O 1
ATOM 2882 N N . LEU A 1 369 ? 9.735 9.051 -12.153 1.00 93.69 369 LEU A N 1
ATOM 2883 C CA . LEU A 1 369 ? 10.468 9.804 -11.147 1.00 93.69 369 LEU A CA 1
ATOM 2884 C C . LEU A 1 369 ? 11.054 11.036 -11.836 1.00 93.69 369 LEU A C 1
ATOM 2886 O O . LEU A 1 369 ? 11.599 10.918 -12.935 1.00 93.69 369 LEU A O 1
ATOM 2890 N N . LYS A 1 370 ? 10.951 12.211 -11.223 1.00 92.12 370 LYS A N 1
ATOM 2891 C CA . LYS A 1 370 ? 11.440 13.465 -11.797 1.00 92.12 370 LYS A CA 1
ATOM 2892 C C . LYS A 1 370 ? 12.085 14.325 -10.722 1.00 92.12 370 LYS A C 1
ATOM 2894 O O . LYS A 1 370 ? 11.491 14.575 -9.678 1.00 92.12 370 LYS A O 1
ATOM 2899 N N . LEU A 1 371 ? 13.293 14.804 -10.999 1.00 91.19 371 LEU A N 1
ATOM 2900 C CA . LEU A 1 371 ? 13.932 15.814 -10.169 1.00 91.19 371 LEU A CA 1
ATOM 2901 C C . LEU A 1 371 ? 13.275 17.175 -10.441 1.00 91.19 371 LEU A C 1
ATOM 2903 O O . LEU A 1 371 ? 13.088 17.573 -11.592 1.00 91.19 371 LEU A O 1
ATOM 2907 N N . VAL A 1 372 ? 12.934 17.893 -9.379 1.00 88.19 372 VAL A N 1
ATOM 2908 C CA . VAL A 1 372 ? 12.372 19.244 -9.434 1.00 88.19 372 VAL A CA 1
ATOM 2909 C C . VAL A 1 372 ? 13.311 20.190 -8.713 1.00 88.19 372 VAL A C 1
ATOM 2911 O O . VAL A 1 372 ? 13.867 19.839 -7.683 1.00 88.19 372 VAL A O 1
ATOM 2914 N N . GLY A 1 373 ? 13.493 21.389 -9.254 1.00 79.44 373 GLY A N 1
ATOM 2915 C CA . GLY A 1 373 ? 14.334 22.426 -8.669 1.00 79.44 373 GLY A CA 1
ATOM 2916 C C . GLY A 1 373 ? 15.097 23.184 -9.744 1.00 79.44 373 GLY A C 1
ATOM 2917 O O . GLY A 1 373 ? 15.280 22.702 -10.862 1.00 79.44 373 GLY A O 1
ATOM 2918 N N . THR A 1 374 ? 15.527 24.399 -9.421 1.00 66.19 374 THR A N 1
ATOM 2919 C CA . THR A 1 374 ? 16.411 25.175 -10.294 1.00 66.19 374 THR A CA 1
ATOM 2920 C C . THR A 1 374 ? 17.853 24.761 -10.033 1.00 66.19 374 THR A C 1
ATOM 2922 O O . THR A 1 374 ? 18.281 24.878 -8.881 1.00 66.19 374 THR A O 1
ATOM 2925 N N . PRO A 1 375 ? 18.623 24.340 -11.054 1.00 60.06 375 PRO A N 1
ATOM 2926 C CA . PRO A 1 375 ? 20.042 24.075 -10.894 1.00 60.06 375 PRO A CA 1
ATOM 2927 C C . PRO A 1 375 ? 20.751 25.306 -10.321 1.00 60.06 375 PRO A C 1
ATOM 2929 O O . PRO A 1 375 ? 20.923 26.312 -11.007 1.00 60.06 375 PRO A O 1
ATOM 2932 N N . SER A 1 376 ? 21.103 25.270 -9.036 1.00 54.12 376 SER A N 1
ATOM 2933 C CA . SER A 1 376 ? 21.874 26.348 -8.417 1.00 54.12 376 SER A CA 1
ATOM 2934 C C . SER A 1 376 ? 23.299 26.339 -8.979 1.00 54.12 376 SER A C 1
ATOM 2936 O O . SER A 1 376 ? 23.815 25.293 -9.380 1.00 54.12 376 SER A O 1
ATOM 2938 N N . ALA A 1 377 ? 23.973 27.492 -8.952 1.00 46.59 377 ALA A N 1
ATOM 2939 C CA . ALA A 1 377 ? 25.356 27.690 -9.407 1.00 46.59 377 ALA A CA 1
ATOM 2940 C C . ALA A 1 377 ? 26.403 26.782 -8.711 1.00 46.59 377 ALA A C 1
ATOM 2942 O O . ALA A 1 377 ? 27.585 26.835 -9.036 1.00 46.59 377 ALA A O 1
ATOM 2943 N N . THR A 1 378 ? 25.982 25.955 -7.749 1.00 47.00 378 THR A N 1
ATOM 2944 C CA . THR A 1 378 ? 26.777 24.938 -7.046 1.00 47.00 378 THR A CA 1
ATOM 2945 C C . THR A 1 378 ? 27.044 23.669 -7.866 1.00 47.00 378 THR A C 1
ATOM 2947 O O . THR A 1 378 ? 27.954 22.921 -7.528 1.00 47.00 378 THR A O 1
ATOM 2950 N N . THR A 1 379 ? 26.278 23.404 -8.930 1.00 52.62 379 THR A N 1
ATOM 2951 C CA . THR A 1 379 ? 26.528 22.318 -9.904 1.00 52.62 379 THR A CA 1
ATOM 2952 C C . THR A 1 379 ? 27.378 22.857 -11.057 1.00 52.62 379 THR A C 1
ATOM 2954 O O . THR A 1 379 ? 26.917 22.977 -12.184 1.00 52.62 379 THR A O 1
ATOM 2957 N N . GLY A 1 380 ? 28.623 23.250 -10.766 1.00 50.84 380 GLY A N 1
ATOM 2958 C CA . GLY A 1 380 ? 29.554 23.903 -11.705 1.00 50.84 380 GLY A CA 1
ATOM 2959 C C . GLY A 1 380 ? 29.960 23.095 -12.952 1.00 50.84 380 GLY A C 1
ATOM 2960 O O . GLY A 1 380 ? 30.829 23.530 -13.702 1.00 50.84 380 GLY A O 1
ATOM 2961 N N . GLY A 1 381 ? 29.343 21.939 -13.199 1.00 57.59 381 GLY A N 1
ATOM 2962 C CA . GLY A 1 381 ? 29.480 21.147 -14.417 1.00 57.59 381 GLY A CA 1
ATOM 2963 C C . GLY A 1 381 ? 28.093 20.875 -14.983 1.00 57.59 381 GLY A C 1
ATOM 2964 O O . GLY A 1 381 ? 27.169 20.650 -14.211 1.00 57.59 381 GLY A O 1
ATOM 2965 N N . GLY A 1 382 ? 27.938 20.896 -16.309 1.00 71.88 382 GLY A N 1
ATOM 2966 C CA . GLY A 1 382 ? 26.663 20.773 -17.040 1.00 71.88 382 GLY A CA 1
ATOM 2967 C C . GLY A 1 382 ? 25.863 19.472 -16.846 1.00 71.88 382 GLY A C 1
ATOM 2968 O O . GLY A 1 382 ? 25.075 19.117 -17.711 1.00 71.88 382 GLY A O 1
ATOM 2969 N N . SER A 1 383 ? 26.035 18.753 -15.734 1.00 82.62 383 SER A N 1
ATOM 2970 C CA . SER A 1 383 ? 25.262 17.569 -15.372 1.00 82.62 383 SER A CA 1
ATOM 2971 C C . SER A 1 383 ? 25.033 17.454 -13.861 1.00 82.62 383 SER A C 1
ATOM 2973 O O . SER A 1 383 ? 25.821 17.942 -13.050 1.00 82.62 383 SER A O 1
ATOM 2975 N N . ILE A 1 384 ? 23.960 16.761 -13.482 1.00 85.75 384 ILE A N 1
ATOM 2976 C CA . ILE A 1 384 ? 23.665 16.345 -12.107 1.00 85.75 384 ILE A CA 1
ATOM 2977 C C . ILE A 1 384 ? 23.959 14.850 -11.999 1.00 85.75 384 ILE A C 1
ATOM 2979 O O . ILE A 1 384 ? 23.463 14.064 -12.804 1.00 85.75 384 ILE A O 1
ATOM 2983 N N . GLN A 1 385 ? 24.738 14.454 -10.993 1.00 89.44 385 GLN A N 1
ATOM 2984 C CA . GLN A 1 385 ? 25.059 13.052 -10.718 1.00 89.44 385 GLN A CA 1
ATOM 2985 C C . GLN A 1 385 ? 24.328 12.588 -9.456 1.00 89.44 385 GLN A C 1
ATOM 2987 O O . GLN A 1 385 ? 24.599 13.085 -8.363 1.00 89.44 385 GLN A O 1
ATOM 2992 N N . LEU A 1 386 ? 23.400 11.646 -9.622 1.00 91.75 386 LEU A N 1
ATOM 2993 C CA . LEU A 1 386 ? 22.541 11.094 -8.576 1.00 91.75 386 LEU A CA 1
ATOM 2994 C C . LEU A 1 386 ? 22.969 9.675 -8.204 1.00 91.75 386 LEU A C 1
ATOM 2996 O O . LEU A 1 386 ? 23.154 8.830 -9.076 1.00 91.75 386 LEU A O 1
ATOM 3000 N N . TYR A 1 387 ? 23.038 9.378 -6.912 1.00 94.19 387 TYR A N 1
ATOM 3001 C CA . TYR A 1 387 ? 23.219 8.014 -6.416 1.00 94.19 387 TYR A CA 1
ATOM 3002 C C . TYR A 1 387 ? 22.361 7.757 -5.177 1.00 94.19 387 TYR A C 1
ATOM 3004 O O . TYR A 1 387 ? 21.711 8.665 -4.658 1.00 94.19 387 TYR A O 1
ATOM 3012 N N . GLY A 1 388 ? 22.350 6.510 -4.714 1.00 95.31 388 GLY A N 1
ATOM 3013 C CA . GLY A 1 388 ? 21.508 6.045 -3.622 1.00 95.31 388 GLY A CA 1
ATOM 3014 C C . GLY A 1 388 ? 20.379 5.161 -4.135 1.00 95.31 388 GLY A C 1
ATOM 3015 O O . GLY A 1 388 ? 20.499 4.539 -5.194 1.00 95.31 388 GLY A O 1
ATOM 3016 N N . PHE A 1 389 ? 19.283 5.081 -3.392 1.00 96.50 389 PHE A N 1
ATOM 3017 C CA . PHE A 1 389 ? 18.184 4.190 -3.730 1.00 96.50 389 PHE A CA 1
ATOM 3018 C C . PHE A 1 389 ? 16.806 4.769 -3.410 1.00 96.50 389 PHE A C 1
ATOM 3020 O O . PHE A 1 389 ? 16.640 5.617 -2.538 1.00 96.50 389 PHE A O 1
ATOM 3027 N N . MET A 1 390 ? 15.813 4.232 -4.113 1.00 97.44 390 MET A N 1
ATOM 3028 C CA . MET A 1 390 ? 14.396 4.308 -3.787 1.00 97.44 390 MET A CA 1
ATOM 3029 C C . MET A 1 390 ? 13.824 2.899 -3.943 1.00 97.44 390 MET A C 1
ATOM 3031 O O . MET A 1 390 ? 13.901 2.308 -5.025 1.00 97.44 390 MET A O 1
ATOM 3035 N N . ALA A 1 391 ? 13.285 2.344 -2.865 1.00 97.00 391 ALA A N 1
ATOM 3036 C CA . ALA A 1 391 ? 12.783 0.982 -2.801 1.00 97.00 391 ALA A CA 1
ATOM 3037 C C . ALA A 1 391 ? 11.372 0.940 -2.229 1.00 97.00 391 ALA A C 1
ATOM 3039 O O . ALA A 1 391 ? 11.030 1.663 -1.299 1.00 97.00 391 ALA A O 1
ATOM 3040 N N . ILE A 1 392 ? 10.565 0.043 -2.774 1.00 96.25 392 ILE A N 1
ATOM 3041 C CA . ILE A 1 392 ? 9.199 -0.182 -2.334 1.00 96.25 392 ILE A CA 1
ATOM 3042 C C . ILE A 1 392 ? 9.165 -1.411 -1.424 1.00 96.25 392 ILE A C 1
ATOM 3044 O O . ILE A 1 392 ? 9.789 -2.424 -1.734 1.00 96.25 392 ILE A O 1
ATOM 3048 N N . ARG A 1 393 ? 8.420 -1.335 -0.320 1.00 94.06 393 ARG A N 1
ATOM 3049 C CA . ARG A 1 393 ? 8.115 -2.466 0.562 1.00 94.06 393 ARG A CA 1
ATOM 3050 C C . ARG A 1 393 ? 6.613 -2.690 0.610 1.00 94.06 393 ARG A C 1
ATOM 3052 O O . ARG A 1 393 ? 5.862 -1.819 1.051 1.00 94.06 393 ARG A O 1
ATOM 3059 N N . ASP A 1 394 ? 6.190 -3.881 0.211 1.00 92.19 394 ASP A N 1
ATOM 3060 C CA . ASP A 1 394 ? 4.812 -4.344 0.352 1.00 92.19 394 ASP A CA 1
ATOM 3061 C C . ASP A 1 394 ? 4.734 -5.569 1.263 1.00 92.19 394 ASP A C 1
ATOM 3063 O O . ASP A 1 394 ? 5.734 -6.212 1.560 1.00 92.19 394 ASP A O 1
ATOM 3067 N N . LEU A 1 395 ? 3.535 -5.918 1.722 1.00 87.31 395 LEU A N 1
ATOM 3068 C CA . LEU A 1 395 ? 3.369 -7.035 2.655 1.00 87.31 395 LEU A CA 1
ATOM 3069 C C . LEU A 1 395 ? 3.371 -8.421 1.993 1.00 87.31 395 LEU A C 1
ATOM 3071 O O . LEU A 1 395 ? 3.250 -9.416 2.709 1.00 87.31 395 LEU A O 1
ATOM 3075 N N . LEU A 1 396 ? 3.500 -8.517 0.663 1.00 88.81 396 LEU A N 1
ATOM 3076 C CA . LEU A 1 396 ? 3.690 -9.807 -0.005 1.00 88.81 396 LEU A CA 1
ATOM 3077 C C . LEU A 1 396 ? 5.130 -10.305 0.188 1.00 88.81 396 LEU A C 1
ATOM 3079 O O . LEU A 1 396 ? 5.342 -11.498 0.400 1.00 88.81 396 LEU A O 1
ATOM 3083 N N . ASP A 1 397 ? 6.100 -9.390 0.156 1.00 90.94 397 ASP A N 1
ATOM 3084 C CA . ASP A 1 397 ? 7.497 -9.628 0.526 1.00 90.94 397 ASP A CA 1
ATOM 3085 C C . ASP A 1 397 ? 8.103 -8.315 1.061 1.00 90.94 397 ASP A C 1
ATOM 3087 O O . ASP A 1 397 ? 8.481 -7.464 0.253 1.00 90.94 397 ASP A O 1
ATOM 3091 N N . PRO A 1 398 ? 8.153 -8.127 2.402 1.00 90.81 398 PRO A N 1
ATOM 3092 C CA . PRO A 1 398 ? 8.376 -6.834 3.074 1.00 90.81 398 PRO A CA 1
ATOM 3093 C C . PRO A 1 398 ? 9.812 -6.301 3.015 1.00 90.81 398 PRO A C 1
ATOM 3095 O O . PRO A 1 398 ? 10.158 -5.349 3.712 1.00 90.81 398 PRO A O 1
ATOM 3098 N N . PHE A 1 399 ? 10.664 -6.903 2.197 1.00 94.50 399 PHE A N 1
ATOM 3099 C CA . PHE A 1 399 ? 12.023 -6.435 1.950 1.00 94.50 399 PHE A CA 1
ATOM 3100 C C . PHE A 1 399 ? 12.052 -5.424 0.798 1.00 94.50 399 PHE A C 1
ATOM 3102 O O . PHE A 1 399 ? 11.039 -5.159 0.148 1.00 94.50 399 PHE A O 1
ATOM 3109 N N . ARG A 1 400 ? 13.215 -4.820 0.546 1.00 96.19 400 ARG A N 1
ATOM 3110 C CA . ARG A 1 400 ? 13.345 -3.774 -0.473 1.00 96.19 400 ARG A CA 1
ATOM 3111 C C . ARG A 1 400 ? 13.108 -4.345 -1.873 1.00 96.19 400 ARG A C 1
ATOM 3113 O O . ARG A 1 400 ? 13.777 -5.291 -2.279 1.00 96.19 400 ARG A O 1
ATOM 3120 N N . ASN A 1 401 ? 12.198 -3.733 -2.624 1.00 96.12 401 ASN A N 1
ATOM 3121 C CA . ASN A 1 401 ? 12.018 -3.928 -4.060 1.00 96.12 401 ASN A CA 1
ATOM 3122 C C . ASN A 1 401 ? 12.432 -2.631 -4.775 1.00 96.12 401 ASN A C 1
ATOM 3124 O O . ASN A 1 401 ? 11.689 -1.648 -4.781 1.00 96.12 401 ASN A O 1
ATOM 3128 N N . TYR A 1 402 ? 13.662 -2.587 -5.288 1.00 95.62 402 TYR A N 1
ATOM 3129 C CA . TYR A 1 402 ? 14.296 -1.351 -5.757 1.00 95.62 402 TYR A CA 1
ATOM 3130 C C . TYR A 1 402 ? 13.675 -0.811 -7.046 1.00 95.62 402 TYR A C 1
ATOM 3132 O O . TYR A 1 402 ? 13.712 -1.473 -8.073 1.00 95.62 402 TYR A O 1
ATOM 3140 N N . VAL A 1 403 ? 13.188 0.429 -7.022 1.00 94.62 403 VAL A N 1
ATOM 3141 C CA . VAL A 1 403 ? 12.771 1.174 -8.224 1.00 94.62 403 VAL A CA 1
ATOM 3142 C C . VAL A 1 403 ? 13.957 1.936 -8.814 1.00 94.62 403 VAL A C 1
ATOM 3144 O O . VAL A 1 403 ? 14.142 1.973 -10.031 1.00 94.62 403 VAL A O 1
ATOM 3147 N N . PHE A 1 404 ? 14.789 2.505 -7.943 1.00 94.88 404 PHE A N 1
ATOM 3148 C CA . PHE A 1 404 ? 16.059 3.138 -8.274 1.00 94.88 404 PHE A CA 1
ATOM 3149 C C . PHE A 1 404 ? 17.132 2.604 -7.325 1.00 94.88 404 PHE A C 1
ATOM 3151 O O . PHE A 1 404 ? 16.901 2.522 -6.119 1.00 94.88 404 PHE A O 1
ATOM 3158 N N . ASN A 1 405 ? 18.295 2.236 -7.855 1.00 94.88 405 ASN A N 1
ATOM 3159 C CA . ASN A 1 405 ? 19.444 1.821 -7.056 1.00 94.88 405 ASN A CA 1
ATOM 3160 C C . ASN A 1 405 ? 20.732 2.077 -7.841 1.00 94.88 405 ASN A C 1
ATOM 3162 O O . ASN A 1 405 ? 20.963 1.455 -8.880 1.00 94.88 405 ASN A O 1
ATOM 3166 N N . ARG A 1 406 ? 21.548 3.015 -7.367 1.00 94.50 406 ARG A N 1
ATOM 3167 C CA . ARG A 1 406 ? 22.825 3.399 -7.969 1.00 94.50 406 ARG A CA 1
ATOM 3168 C C . ARG A 1 406 ? 23.864 3.607 -6.884 1.00 94.50 406 ARG A C 1
ATOM 3170 O O . ARG A 1 406 ? 23.590 4.220 -5.852 1.00 94.50 406 ARG A O 1
ATOM 3177 N N . THR A 1 407 ? 25.071 3.114 -7.120 1.00 93.44 407 THR A N 1
ATOM 3178 C CA . THR A 1 407 ? 26.197 3.374 -6.224 1.00 93.44 407 THR A CA 1
ATOM 3179 C C . THR A 1 407 ? 26.812 4.727 -6.560 1.00 93.44 407 THR A C 1
ATOM 3181 O O . THR A 1 407 ? 26.591 5.282 -7.633 1.00 93.44 407 THR A O 1
ATOM 3184 N N . ARG A 1 408 ? 27.610 5.270 -5.642 1.00 90.81 408 ARG A N 1
ATOM 3185 C CA . ARG A 1 408 ? 28.334 6.521 -5.890 1.00 90.81 408 ARG A CA 1
ATOM 3186 C C . ARG A 1 408 ? 29.332 6.409 -7.052 1.00 90.81 408 ARG A C 1
ATOM 3188 O O . ARG A 1 408 ? 29.577 7.402 -7.725 1.00 90.81 408 ARG A O 1
ATOM 3195 N N . ASP A 1 409 ? 29.884 5.216 -7.278 1.00 91.00 409 ASP A N 1
ATOM 3196 C CA . ASP A 1 409 ? 30.856 4.942 -8.348 1.00 91.00 409 ASP A CA 1
ATOM 3197 C C . ASP A 1 409 ? 30.192 4.716 -9.723 1.00 91.00 409 ASP A C 1
ATOM 3199 O O . ASP A 1 409 ? 30.864 4.805 -10.748 1.00 91.00 409 ASP A O 1
ATOM 3203 N N . ASP A 1 410 ? 28.881 4.449 -9.748 1.00 91.38 410 ASP A N 1
ATOM 3204 C CA . ASP A 1 410 ? 28.045 4.344 -10.953 1.00 91.38 410 ASP A CA 1
ATOM 3205 C C . ASP A 1 410 ? 26.786 5.223 -10.799 1.00 91.38 410 ASP A C 1
ATOM 3207 O O . ASP A 1 410 ? 25.673 4.708 -10.638 1.00 91.38 410 ASP A O 1
ATOM 3211 N N . PRO A 1 411 ? 26.938 6.562 -10.770 1.00 92.06 411 PRO A N 1
ATOM 3212 C CA . PRO A 1 411 ? 25.818 7.465 -10.567 1.00 92.06 411 PRO A CA 1
ATOM 3213 C C . PRO A 1 411 ? 24.950 7.574 -11.826 1.00 92.06 411 PRO A C 1
ATOM 3215 O O . PRO A 1 411 ? 25.411 7.461 -12.962 1.00 92.06 411 PRO A O 1
ATOM 3218 N N . PHE A 1 412 ? 23.671 7.879 -11.629 1.00 90.62 412 PHE A N 1
ATOM 3219 C CA . PHE A 1 412 ? 22.785 8.295 -12.707 1.00 90.62 412 PHE A CA 1
ATOM 3220 C C . PHE A 1 412 ? 23.072 9.750 -13.090 1.00 90.62 412 PHE A C 1
ATOM 3222 O O . PHE A 1 412 ? 23.066 10.630 -12.231 1.00 90.62 412 PHE A O 1
ATOM 3229 N N . ILE A 1 413 ? 23.305 10.007 -14.377 1.00 87.81 413 ILE A N 1
ATOM 3230 C CA . ILE A 1 413 ? 23.719 11.322 -14.875 1.00 87.81 413 ILE A CA 1
ATOM 3231 C C . ILE A 1 413 ? 22.564 11.980 -15.630 1.00 87.81 413 ILE A C 1
ATOM 3233 O O . ILE A 1 413 ? 22.090 11.448 -16.633 1.00 87.81 413 ILE A O 1
ATOM 3237 N N . ILE A 1 414 ? 22.150 13.161 -15.176 1.00 85.62 414 ILE A N 1
ATOM 3238 C CA . ILE A 1 414 ? 21.204 14.038 -15.874 1.00 85.62 414 ILE A CA 1
ATOM 3239 C C . ILE A 1 414 ? 22.008 15.150 -16.542 1.00 85.62 414 ILE A C 1
ATOM 3241 O O . ILE A 1 414 ? 22.636 15.946 -15.846 1.00 85.62 414 ILE A O 1
ATOM 3245 N N . GLN A 1 415 ? 21.996 15.213 -17.872 1.00 81.25 415 GLN A N 1
ATOM 3246 C CA . GLN A 1 415 ? 22.618 16.312 -18.618 1.00 81.25 415 GLN A CA 1
ATOM 3247 C C . GLN A 1 415 ? 21.722 17.556 -18.573 1.00 81.25 415 GLN A C 1
ATOM 3249 O O . GLN A 1 415 ? 20.501 17.439 -18.681 1.00 81.25 415 GLN A O 1
ATOM 3254 N N . LEU A 1 416 ? 22.327 18.734 -18.407 1.00 76.38 416 LEU A N 1
ATOM 3255 C CA . LEU A 1 416 ? 21.644 20.033 -18.307 1.00 76.38 416 LEU A CA 1
ATOM 3256 C C . LEU A 1 416 ? 21.876 20.914 -19.547 1.00 76.38 416 LEU A C 1
ATOM 3258 O O . LEU A 1 416 ? 21.745 22.135 -19.475 1.00 76.38 416 LEU A O 1
ATOM 3262 N N . ASP A 1 417 ? 22.238 20.306 -20.677 1.00 66.75 417 ASP A N 1
ATOM 3263 C CA . ASP A 1 417 ? 22.699 21.003 -21.886 1.00 66.75 417 ASP A CA 1
ATOM 3264 C C . ASP A 1 417 ? 21.619 21.891 -22.550 1.00 66.75 417 ASP A C 1
ATOM 3266 O O . ASP A 1 417 ? 21.941 22.738 -23.383 1.00 66.75 417 ASP A O 1
ATOM 3270 N N . ASP A 1 418 ? 20.347 21.738 -22.160 1.00 60.03 418 ASP A N 1
ATOM 3271 C CA . ASP A 1 418 ? 19.199 22.527 -22.631 1.00 60.03 418 ASP A CA 1
ATOM 3272 C C . ASP A 1 418 ? 18.394 23.106 -21.438 1.00 60.03 418 ASP A C 1
ATOM 3274 O O . ASP A 1 418 ? 18.097 22.371 -20.491 1.00 60.03 418 ASP A O 1
ATOM 3278 N N . PRO A 1 419 ? 17.965 24.384 -21.446 1.00 52.50 419 PRO A N 1
ATOM 3279 C CA . PRO A 1 419 ? 16.994 24.917 -20.479 1.00 52.50 419 PRO A CA 1
ATOM 3280 C C . PRO A 1 419 ? 15.653 24.149 -20.396 1.00 52.50 419 PRO A C 1
ATOM 3282 O O . PRO A 1 419 ? 14.920 24.330 -19.423 1.00 52.50 419 PRO A O 1
ATOM 3285 N N . HIS A 1 420 ? 15.335 23.277 -21.359 1.00 56.69 420 HIS A N 1
ATOM 3286 C CA . HIS A 1 420 ? 14.203 22.339 -21.332 1.00 56.69 420 HIS A CA 1
ATOM 3287 C C . HIS A 1 420 ? 14.594 20.883 -21.015 1.00 56.69 420 HIS A C 1
ATOM 3289 O O . HIS A 1 420 ? 13.809 19.970 -21.284 1.00 56.69 420 HIS A O 1
ATOM 3295 N N . SER A 1 421 ? 15.788 20.648 -20.458 1.00 63.94 421 SER A N 1
ATOM 3296 C CA . SER A 1 421 ? 16.287 19.302 -20.151 1.00 63.94 421 SER A CA 1
ATOM 3297 C C . SER A 1 421 ? 15.275 18.488 -19.340 1.00 63.94 421 SER A C 1
ATOM 3299 O O . SER A 1 421 ? 14.761 18.921 -18.307 1.00 63.94 421 SER A O 1
ATOM 3301 N N . ASP A 1 422 ? 14.992 17.280 -19.826 1.00 73.88 422 ASP A N 1
ATOM 3302 C CA . ASP A 1 422 ? 14.118 16.317 -19.165 1.00 73.88 422 ASP A CA 1
ATOM 3303 C C . ASP A 1 422 ? 14.789 15.806 -17.882 1.00 73.88 422 ASP A C 1
ATOM 3305 O O . ASP A 1 422 ? 15.633 14.914 -17.927 1.00 73.88 422 ASP A O 1
ATOM 3309 N N . LEU A 1 423 ? 14.398 16.361 -16.732 1.00 84.38 423 LEU A N 1
ATOM 3310 C CA . LEU A 1 423 ? 14.871 15.951 -15.402 1.00 84.38 423 LEU A CA 1
ATOM 3311 C C . LEU A 1 423 ? 14.273 14.607 -14.928 1.00 84.38 423 LEU A C 1
ATOM 3313 O O . LEU A 1 423 ? 14.261 14.315 -13.728 1.00 84.38 423 LEU A O 1
ATOM 3317 N N . SER A 1 424 ? 13.734 13.799 -15.846 1.00 86.94 424 SER A N 1
ATOM 3318 C CA . SER A 1 424 ? 13.244 12.456 -15.546 1.00 86.94 424 SER A CA 1
ATOM 3319 C C . SER A 1 424 ? 14.390 11.538 -15.136 1.00 86.94 424 SER A C 1
ATOM 3321 O O . SER A 1 424 ? 15.399 11.392 -15.828 1.00 86.94 424 SER A O 1
ATOM 3323 N N . ILE A 1 425 ? 14.192 10.856 -14.018 1.00 87.88 425 ILE A N 1
ATOM 3324 C CA . ILE A 1 425 ? 15.042 9.769 -13.558 1.00 87.88 425 ILE A CA 1
ATOM 3325 C C . ILE A 1 425 ? 14.452 8.494 -14.153 1.00 87.88 425 ILE A C 1
ATOM 3327 O O . ILE A 1 425 ? 13.295 8.166 -13.896 1.00 87.88 425 ILE A O 1
ATOM 3331 N N . TYR A 1 426 ? 15.235 7.782 -14.965 1.00 83.94 426 TYR A N 1
ATOM 3332 C CA . TYR A 1 426 ? 14.794 6.525 -15.569 1.00 83.94 426 TYR A CA 1
ATOM 3333 C C . TYR A 1 426 ? 15.077 5.386 -14.583 1.00 83.94 426 TYR A C 1
ATOM 3335 O O . TYR A 1 426 ? 16.249 5.054 -14.365 1.00 83.94 426 TYR A O 1
ATOM 3343 N N . PRO A 1 427 ? 14.038 4.825 -13.938 1.00 74.50 427 PRO A N 1
ATOM 3344 C CA . PRO A 1 427 ? 14.223 3.795 -12.931 1.00 74.50 427 PRO A CA 1
ATOM 3345 C C . PRO A 1 427 ? 14.783 2.524 -13.574 1.00 74.50 427 PRO A C 1
ATOM 3347 O O . PRO A 1 427 ? 14.478 2.204 -14.721 1.00 74.50 427 PRO A O 1
ATOM 3350 N N . SER A 1 428 ? 15.561 1.752 -12.813 1.00 74.38 428 SER A N 1
ATOM 3351 C CA . SER A 1 428 ? 15.862 0.363 -13.190 1.00 74.38 428 SER A CA 1
ATOM 3352 C C . SER A 1 428 ? 14.591 -0.492 -13.230 1.00 74.38 428 SER A C 1
ATOM 3354 O O . SER A 1 428 ? 14.575 -1.535 -13.879 1.00 74.38 428 SER A O 1
ATOM 3356 N N . GLY A 1 429 ? 13.534 -0.018 -12.560 1.00 80.88 429 GLY A N 1
ATOM 3357 C CA . GLY A 1 429 ? 12.269 -0.710 -12.391 1.00 80.88 429 GLY A CA 1
ATOM 3358 C C . GLY A 1 429 ? 12.348 -1.706 -11.235 1.00 80.88 429 GLY A C 1
ATOM 3359 O O . GLY A 1 429 ? 13.439 -2.182 -10.913 1.00 80.88 429 GLY A O 1
ATOM 3360 N N . PRO A 1 430 ? 11.211 -2.012 -10.591 1.00 92.06 430 PRO A N 1
ATOM 3361 C CA . PRO A 1 430 ? 11.179 -2.988 -9.519 1.00 92.06 430 PRO A CA 1
ATOM 3362 C C . PRO A 1 430 ? 11.514 -4.387 -10.047 1.00 92.06 430 PRO A C 1
ATOM 3364 O O . PRO A 1 430 ? 11.206 -4.742 -11.187 1.00 92.06 430 PRO A O 1
ATOM 3367 N N . LYS A 1 431 ? 12.116 -5.207 -9.187 1.00 92.75 431 LYS A N 1
ATOM 3368 C CA . LYS A 1 431 ? 12.462 -6.602 -9.479 1.00 92.75 431 LYS A CA 1
ATOM 3369 C C . LYS A 1 431 ? 11.224 -7.444 -9.795 1.00 92.75 431 LYS A C 1
ATOM 3371 O O . LYS A 1 431 ? 11.302 -8.335 -10.638 1.00 92.75 431 LYS A O 1
ATOM 3376 N N . ARG A 1 432 ? 10.113 -7.150 -9.115 1.00 94.38 432 ARG A N 1
ATOM 3377 C CA . ARG A 1 432 ? 8.789 -7.776 -9.254 1.00 94.38 432 ARG A CA 1
ATOM 3378 C C . ARG A 1 432 ? 7.676 -6.737 -9.133 1.00 94.38 432 ARG A C 1
ATOM 3380 O O . ARG A 1 432 ? 7.911 -5.623 -8.666 1.00 94.38 432 ARG A O 1
ATOM 3387 N N . GLY A 1 433 ? 6.453 -7.122 -9.470 1.00 94.94 433 GLY A N 1
ATOM 3388 C CA . GLY A 1 433 ? 5.257 -6.320 -9.268 1.00 94.94 433 GLY A CA 1
ATOM 3389 C C . GLY A 1 433 ? 5.058 -5.973 -7.794 1.00 94.94 433 GLY A C 1
ATOM 3390 O O . GLY A 1 433 ? 5.461 -6.735 -6.915 1.00 94.94 433 GLY A O 1
ATOM 3391 N N . VAL A 1 434 ? 4.453 -4.817 -7.519 1.00 94.81 434 VAL A N 1
ATOM 3392 C CA . VAL A 1 434 ? 4.211 -4.333 -6.153 1.00 94.81 434 VAL A CA 1
ATOM 3393 C C . VAL A 1 434 ? 2.783 -4.645 -5.748 1.00 94.81 434 VAL A C 1
ATOM 3395 O O . VAL A 1 434 ? 1.836 -4.216 -6.407 1.00 94.81 434 VAL A O 1
ATOM 3398 N N . TYR A 1 435 ? 2.622 -5.377 -4.654 1.00 91.50 435 TYR A N 1
ATOM 3399 C CA . TYR A 1 435 ? 1.318 -5.749 -4.121 1.00 91.50 435 TYR A CA 1
ATOM 3400 C C . TYR A 1 435 ? 0.696 -4.582 -3.347 1.00 91.50 435 TYR A C 1
ATOM 3402 O O . TYR A 1 435 ? 1.313 -4.065 -2.423 1.00 91.50 435 TYR A O 1
ATOM 3410 N N . PHE A 1 436 ? -0.518 -4.158 -3.711 1.00 87.62 436 PHE A N 1
ATOM 3411 C CA . PHE A 1 436 ? -1.108 -2.896 -3.236 1.00 87.62 436 PHE A CA 1
ATOM 3412 C C . PHE A 1 436 ? -2.561 -3.049 -2.778 1.00 87.62 436 PHE A C 1
ATOM 3414 O O . PHE A 1 436 ? -3.466 -2.348 -3.218 1.00 87.62 436 PHE A O 1
ATOM 3421 N N . ASN A 1 437 ? -2.763 -4.041 -1.915 1.00 77.56 437 ASN A N 1
ATOM 3422 C CA . ASN A 1 437 ? -4.026 -4.383 -1.238 1.00 77.56 437 ASN A CA 1
ATOM 3423 C C . ASN A 1 437 ? -3.967 -4.036 0.274 1.00 77.56 437 ASN A C 1
ATOM 3425 O O . ASN A 1 437 ? -4.669 -4.626 1.107 1.00 77.56 437 ASN A O 1
ATOM 3429 N N . CYS A 1 438 ? -2.979 -3.216 0.616 1.00 75.69 438 CYS A N 1
ATOM 3430 C CA . CYS A 1 438 ? -2.654 -2.636 1.906 1.00 75.69 438 CYS A CA 1
ATOM 3431 C C . CYS A 1 438 ? -1.730 -1.443 1.630 1.00 75.69 438 CYS A C 1
ATOM 3433 O O . CYS A 1 438 ? -1.179 -1.336 0.527 1.00 75.69 438 CYS A O 1
ATOM 3435 N N . THR A 1 439 ? -1.509 -0.589 2.630 1.00 81.31 439 THR A N 1
ATOM 3436 C CA . THR A 1 439 ? -0.490 0.468 2.533 1.00 81.31 439 THR A CA 1
ATOM 3437 C C . THR A 1 439 ? 0.859 -0.125 2.097 1.00 81.31 439 THR A C 1
ATOM 3439 O O . THR A 1 439 ? 1.167 -1.286 2.357 1.00 81.31 439 THR A O 1
ATOM 3442 N N . VAL A 1 440 ? 1.658 0.661 1.394 1.00 89.06 440 VAL A N 1
ATOM 3443 C CA . VAL A 1 440 ? 3.004 0.322 0.937 1.00 89.06 440 VAL A CA 1
ATOM 3444 C C . VAL A 1 440 ? 3.953 1.408 1.417 1.00 89.06 440 VAL A C 1
ATOM 3446 O O . VAL A 1 440 ? 3.580 2.580 1.471 1.00 89.06 440 VAL A O 1
ATOM 3449 N N . LEU A 1 441 ? 5.176 1.026 1.778 1.00 92.69 441 LEU A N 1
ATOM 3450 C CA . LEU A 1 441 ? 6.222 1.985 2.119 1.00 92.69 441 LEU A CA 1
ATOM 3451 C C . LEU A 1 441 ? 7.123 2.209 0.912 1.00 92.69 441 LEU A C 1
ATOM 3453 O O . LEU A 1 441 ? 7.531 1.245 0.263 1.00 92.69 441 LEU A O 1
ATOM 3457 N N . ILE A 1 442 ? 7.476 3.461 0.643 1.00 95.12 442 ILE A N 1
ATOM 3458 C CA . ILE A 1 442 ? 8.582 3.797 -0.252 1.00 95.12 442 ILE A CA 1
ATOM 3459 C C . ILE A 1 442 ? 9.701 4.361 0.619 1.00 95.12 442 ILE A C 1
ATOM 3461 O O . ILE A 1 442 ? 9.572 5.443 1.184 1.00 95.12 442 ILE A O 1
ATOM 3465 N N . GLU A 1 443 ? 10.770 3.586 0.756 1.00 96.38 443 GLU A N 1
ATOM 3466 C CA . GLU A 1 443 ? 11.989 3.909 1.496 1.00 96.38 443 GLU A CA 1
ATOM 3467 C C . GLU A 1 443 ? 13.029 4.480 0.529 1.00 96.38 443 GLU A C 1
ATOM 3469 O O . GLU A 1 443 ? 13.236 3.926 -0.556 1.00 96.38 443 GLU A O 1
ATOM 3474 N N . TYR A 1 444 ? 13.692 5.570 0.900 1.00 96.56 444 TYR A N 1
ATOM 3475 C CA . TYR A 1 444 ? 14.644 6.249 0.028 1.00 96.56 444 TYR A CA 1
ATOM 3476 C C . TYR A 1 444 ? 15.809 6.881 0.799 1.00 96.56 444 TYR A C 1
ATOM 3478 O O . TYR A 1 444 ? 15.640 7.462 1.865 1.00 96.56 444 TYR A O 1
ATOM 3486 N N . ASP A 1 445 ? 16.993 6.816 0.197 1.00 96.19 445 ASP A N 1
ATOM 3487 C CA . ASP A 1 445 ? 18.180 7.608 0.541 1.00 96.19 445 ASP A CA 1
ATOM 3488 C C . ASP A 1 445 ? 18.858 7.947 -0.786 1.00 96.19 445 ASP A C 1
ATOM 3490 O O . ASP A 1 445 ? 19.474 7.079 -1.410 1.00 96.19 445 ASP A O 1
ATOM 3494 N N . MET A 1 446 ? 18.686 9.180 -1.262 1.00 94.69 446 MET A N 1
ATOM 3495 C CA . MET A 1 446 ? 19.244 9.652 -2.530 1.00 94.69 446 MET A CA 1
ATOM 3496 C C . MET A 1 446 ? 20.090 10.902 -2.316 1.00 94.69 446 MET A C 1
ATOM 3498 O O . MET A 1 446 ? 19.726 11.798 -1.553 1.00 94.69 446 MET A O 1
ATOM 3502 N N . LYS A 1 447 ? 21.213 10.981 -3.033 1.00 92.62 447 LYS A N 1
ATOM 3503 C CA . LYS A 1 447 ? 22.241 12.018 -2.885 1.00 92.62 447 LYS A CA 1
ATOM 3504 C C . LYS A 1 447 ? 22.695 12.553 -4.240 1.00 92.62 447 LYS A C 1
ATOM 3506 O O . LYS A 1 447 ? 22.683 11.831 -5.238 1.00 92.62 447 LYS A O 1
ATOM 3511 N N . ILE A 1 448 ? 23.125 13.813 -4.256 1.00 89.56 448 ILE A N 1
ATOM 3512 C CA . ILE A 1 448 ? 23.772 14.473 -5.397 1.00 89.56 448 ILE A CA 1
ATOM 3513 C C . ILE A 1 448 ? 25.272 14.594 -5.109 1.00 89.56 448 ILE A C 1
ATOM 3515 O O . ILE A 1 448 ? 25.668 15.124 -4.067 1.00 89.56 448 ILE A O 1
ATOM 3519 N N . ILE A 1 449 ? 26.108 14.140 -6.045 1.00 86.75 449 ILE A N 1
ATOM 3520 C CA . ILE A 1 449 ? 27.569 14.265 -5.942 1.00 86.75 449 ILE A CA 1
ATOM 3521 C C . ILE A 1 449 ? 27.974 15.730 -6.138 1.00 86.75 449 ILE A C 1
ATOM 3523 O O . ILE A 1 449 ? 27.585 16.357 -7.127 1.00 86.75 449 ILE A O 1
ATOM 3527 N N . LYS A 1 450 ? 28.792 16.274 -5.227 1.00 77.44 450 LYS A N 1
ATOM 3528 C CA . LYS A 1 450 ? 29.439 17.579 -5.445 1.00 77.44 450 LYS A CA 1
ATOM 3529 C C . LYS A 1 450 ? 30.728 17.420 -6.240 1.00 77.44 450 LYS A C 1
ATOM 3531 O O . LYS A 1 450 ? 31.514 16.514 -5.985 1.00 77.44 450 LYS A O 1
ATOM 3536 N N . VAL A 1 451 ? 30.951 18.341 -7.175 1.00 64.00 451 VAL A N 1
ATOM 3537 C CA . VAL A 1 451 ? 32.116 18.317 -8.073 1.00 64.00 451 VAL A CA 1
ATOM 3538 C C . VAL A 1 451 ? 33.398 18.826 -7.383 1.00 64.00 451 VAL A C 1
ATOM 3540 O O . VAL A 1 451 ? 34.482 18.426 -7.793 1.00 64.00 451 VAL A O 1
ATOM 3543 N N . ASP A 1 452 ? 33.300 19.588 -6.282 1.00 54.94 452 ASP A N 1
ATOM 3544 C CA . ASP A 1 452 ? 34.458 20.230 -5.634 1.00 54.94 452 ASP A CA 1
ATOM 3545 C C . ASP A 1 452 ? 34.615 19.862 -4.139 1.00 54.94 452 ASP A C 1
ATOM 3547 O O . ASP A 1 452 ? 33.754 20.190 -3.317 1.00 54.94 452 ASP A O 1
ATOM 3551 N N . GLY A 1 453 ? 35.742 19.230 -3.767 1.00 48.38 453 GLY A N 1
ATOM 3552 C CA . GLY A 1 453 ? 36.197 19.068 -2.374 1.00 48.38 453 GLY A CA 1
ATOM 3553 C C . GLY A 1 453 ? 37.226 17.942 -2.164 1.00 48.38 453 GLY A C 1
ATOM 3554 O O . GLY A 1 453 ? 37.015 16.823 -2.621 1.00 48.38 453 GLY A O 1
ATOM 3555 N N . GLU A 1 454 ? 38.325 18.234 -1.454 1.00 46.44 454 GLU A N 1
ATOM 3556 C CA . GLU A 1 454 ? 39.480 17.334 -1.229 1.00 46.44 454 GLU A CA 1
ATOM 3557 C C . GLU A 1 454 ? 39.176 16.086 -0.362 1.00 46.44 454 GLU A C 1
ATOM 3559 O O . GLU A 1 454 ? 39.986 15.165 -0.346 1.00 46.44 454 GLU A O 1
ATOM 3564 N N . ASP A 1 455 ? 37.987 15.987 0.252 1.00 52.22 455 ASP A N 1
ATOM 3565 C CA . ASP A 1 455 ? 37.495 14.807 0.987 1.00 52.22 455 ASP A CA 1
ATOM 3566 C C . ASP A 1 455 ? 36.075 14.419 0.520 1.00 52.22 455 ASP A C 1
ATOM 3568 O O . ASP A 1 455 ? 35.046 14.837 1.058 1.00 52.22 455 ASP A O 1
ATOM 3572 N N . ALA A 1 456 ? 36.013 13.619 -0.545 1.00 56.00 456 ALA A N 1
ATOM 3573 C CA . ALA A 1 456 ? 34.850 13.501 -1.431 1.00 56.00 456 ALA A CA 1
ATOM 3574 C C . ALA A 1 456 ? 33.566 12.872 -0.836 1.00 56.00 456 ALA A C 1
ATOM 3576 O O . ALA A 1 456 ? 32.522 12.932 -1.478 1.00 56.00 456 ALA A O 1
ATOM 3577 N N . GLN A 1 457 ? 33.595 12.267 0.359 1.00 52.91 457 GLN A N 1
ATOM 3578 C CA . GLN A 1 457 ? 32.433 11.545 0.914 1.00 52.91 457 GLN A CA 1
ATOM 3579 C C . GLN A 1 457 ? 31.620 12.357 1.939 1.00 52.91 457 GLN A C 1
ATOM 3581 O O . GLN A 1 457 ? 30.442 12.077 2.134 1.00 52.91 457 GLN A O 1
ATOM 3586 N N . GLN A 1 458 ? 32.210 13.383 2.570 1.00 56.53 458 GLN A N 1
ATOM 3587 C CA . GLN A 1 458 ? 31.529 14.224 3.574 1.00 56.53 458 GLN A CA 1
ATOM 3588 C C . GLN A 1 458 ? 30.761 15.413 2.978 1.00 56.53 458 GLN A C 1
ATOM 3590 O O . GLN A 1 458 ? 30.057 16.113 3.705 1.00 56.53 458 GLN A O 1
ATOM 3595 N N . HIS A 1 459 ? 30.888 15.660 1.672 1.00 64.94 459 HIS A N 1
ATOM 3596 C CA . HIS A 1 459 ? 30.369 16.875 1.045 1.00 64.94 459 HIS A CA 1
ATOM 3597 C C . HIS A 1 459 ? 29.220 16.664 0.054 1.00 64.94 459 HIS A C 1
ATOM 3599 O O . HIS A 1 459 ? 28.663 17.672 -0.388 1.00 64.94 459 HIS A O 1
ATOM 3605 N N . ASP A 1 460 ? 28.833 15.423 -0.262 1.00 85.88 460 ASP A N 1
ATOM 3606 C CA . ASP A 1 460 ? 27.670 15.146 -1.116 1.00 85.88 460 ASP A CA 1
ATOM 3607 C C . ASP A 1 460 ? 26.385 15.735 -0.506 1.00 85.88 460 ASP A C 1
ATOM 3609 O O . ASP A 1 460 ? 26.229 15.842 0.711 1.00 85.88 460 ASP A O 1
ATOM 3613 N N . LEU A 1 461 ? 25.470 16.171 -1.368 1.00 87.56 461 LEU A N 1
ATOM 3614 C CA . LEU A 1 461 ? 24.207 16.783 -0.964 1.00 87.56 461 LEU A CA 1
ATOM 3615 C C . LEU A 1 461 ? 23.147 15.702 -0.748 1.00 87.56 461 LEU A C 1
ATOM 3617 O O . LEU A 1 461 ? 22.846 14.956 -1.678 1.00 87.56 461 LEU A O 1
ATOM 3621 N N . GLN A 1 462 ? 22.550 15.646 0.445 1.00 91.31 462 GLN A N 1
ATOM 3622 C CA . GLN A 1 462 ? 21.380 14.802 0.697 1.00 91.31 462 GLN A CA 1
ATOM 3623 C C . GLN A 1 462 ? 20.184 15.349 -0.089 1.00 91.31 462 GLN A C 1
ATOM 3625 O O . GLN A 1 462 ? 19.670 16.418 0.234 1.00 91.31 462 GLN A O 1
ATOM 3630 N N . LEU A 1 463 ? 19.748 14.636 -1.131 1.00 92.19 463 LEU A N 1
ATOM 3631 C CA . LEU A 1 463 ? 18.570 15.030 -1.901 1.00 92.19 463 LEU A CA 1
ATOM 3632 C C . LEU A 1 463 ? 17.316 14.713 -1.091 1.00 92.19 463 LEU A C 1
ATOM 3634 O O . LEU A 1 463 ? 16.608 15.631 -0.705 1.00 92.19 463 LEU A O 1
ATOM 3638 N N . ILE A 1 464 ? 17.080 13.436 -0.792 1.00 94.75 464 ILE A N 1
ATOM 3639 C CA . ILE A 1 464 ? 15.961 12.962 0.034 1.00 94.75 464 ILE A CA 1
ATOM 3640 C C . ILE A 1 464 ? 16.440 11.817 0.930 1.00 94.75 464 ILE A C 1
ATOM 3642 O O . ILE A 1 464 ? 17.271 11.014 0.503 1.00 94.75 464 ILE A O 1
ATOM 3646 N N . ASP A 1 465 ? 15.933 11.744 2.158 1.00 95.56 465 ASP A N 1
ATOM 3647 C CA . ASP A 1 465 ? 16.188 10.657 3.111 1.00 95.56 465 ASP A CA 1
ATOM 3648 C C . ASP A 1 465 ? 14.924 10.384 3.936 1.00 95.56 465 ASP A C 1
ATOM 3650 O O . ASP A 1 465 ? 14.386 11.287 4.582 1.00 95.56 465 ASP A O 1
ATOM 3654 N N . GLY A 1 466 ? 14.434 9.147 3.891 1.00 94.94 466 GLY A N 1
ATOM 3655 C CA . GLY A 1 466 ? 13.388 8.668 4.777 1.00 94.94 466 GLY A CA 1
ATOM 3656 C C . GLY A 1 466 ? 12.385 7.728 4.124 1.00 94.94 466 GLY A C 1
ATOM 3657 O O . GLY A 1 466 ? 12.729 6.898 3.281 1.00 94.94 466 GLY A O 1
ATOM 3658 N N . VAL A 1 467 ? 11.133 7.813 4.576 1.00 93.81 467 VAL A N 1
ATOM 3659 C CA . VAL A 1 467 ? 10.057 6.900 4.175 1.00 93.81 467 VAL A CA 1
ATOM 3660 C C . VAL A 1 467 ? 8.776 7.680 3.915 1.00 93.81 467 VAL A C 1
ATOM 3662 O O . VAL A 1 467 ? 8.376 8.504 4.736 1.00 93.81 467 VAL A O 1
ATOM 3665 N N . VAL A 1 468 ? 8.089 7.366 2.818 1.00 92.69 468 VAL A N 1
ATOM 3666 C CA . VAL A 1 468 ? 6.702 7.796 2.581 1.00 92.69 468 VAL A CA 1
ATOM 3667 C C . VAL A 1 468 ? 5.757 6.608 2.605 1.00 92.69 468 VAL A C 1
ATOM 3669 O O . VAL A 1 468 ? 6.125 5.485 2.245 1.00 92.69 468 VAL A O 1
ATOM 3672 N N . THR A 1 469 ? 4.517 6.867 3.001 1.00 87.69 469 THR A N 1
ATOM 3673 C CA . THR A 1 469 ? 3.428 5.896 2.882 1.00 87.69 469 THR A CA 1
ATOM 3674 C C . THR A 1 469 ? 2.640 6.134 1.600 1.00 87.69 469 THR A C 1
ATOM 3676 O O . THR A 1 469 ? 2.369 7.266 1.205 1.00 87.69 469 THR A O 1
ATOM 3679 N N . CYS A 1 470 ? 2.286 5.047 0.926 1.00 83.50 470 CYS A N 1
ATOM 3680 C CA . CYS A 1 470 ? 1.386 5.038 -0.218 1.00 83.50 470 CYS A CA 1
ATOM 3681 C C . CYS A 1 470 ? 0.197 4.162 0.136 1.00 83.50 470 CYS A C 1
ATOM 3683 O O . CYS A 1 470 ? 0.386 3.029 0.574 1.00 83.50 470 CYS A O 1
ATOM 3685 N N . ASP A 1 471 ? -1.018 4.666 -0.039 1.00 72.69 471 ASP A N 1
ATOM 3686 C CA . ASP A 1 471 ? -2.217 3.946 0.375 1.00 72.69 471 ASP A CA 1
ATOM 3687 C C . ASP A 1 471 ? -3.135 3.624 -0.794 1.00 72.69 471 ASP A C 1
ATOM 3689 O O . ASP A 1 471 ? -3.224 4.381 -1.759 1.00 72.69 471 ASP A O 1
ATOM 3693 N N . GLU A 1 472 ? -3.846 2.506 -0.688 1.00 61.47 472 GLU A N 1
ATOM 3694 C CA . GLU A 1 472 ? -4.637 1.895 -1.768 1.00 61.47 472 GLU A CA 1
ATOM 3695 C C . GLU A 1 472 ? -5.906 2.691 -2.159 1.00 61.47 472 GLU A C 1
ATOM 3697 O O . GLU A 1 472 ? -6.780 2.194 -2.869 1.00 61.47 472 GLU A O 1
ATOM 3702 N N . LEU A 1 473 ? -6.045 3.925 -1.665 1.00 55.00 473 LEU A N 1
ATOM 3703 C CA . LEU A 1 473 ? -7.338 4.569 -1.423 1.00 55.00 473 LEU A CA 1
ATOM 3704 C C . LEU A 1 473 ? -7.554 5.889 -2.140 1.00 55.00 473 LEU A C 1
ATOM 3706 O O . LEU A 1 473 ? -8.603 6.509 -1.967 1.00 55.00 473 LEU A O 1
ATOM 3710 N N . THR A 1 474 ? -6.615 6.307 -2.982 1.00 53.62 474 THR A N 1
ATOM 3711 C CA . THR A 1 474 ? -6.890 7.394 -3.914 1.00 53.62 474 THR A CA 1
ATOM 3712 C C . THR A 1 474 ? -7.797 6.851 -5.020 1.00 53.62 474 THR A C 1
ATOM 3714 O O . THR A 1 474 ? -7.428 5.953 -5.775 1.00 53.62 474 THR A O 1
ATOM 3717 N N . TRP A 1 475 ? -9.032 7.358 -5.103 1.00 51.22 475 TRP A N 1
ATOM 3718 C CA . TRP A 1 475 ? -10.014 7.025 -6.152 1.00 51.22 475 TRP A CA 1
ATOM 3719 C C . TRP A 1 475 ? -9.605 7.589 -7.535 1.00 51.22 475 TRP A C 1
ATOM 3721 O O . TRP A 1 475 ? -10.441 7.894 -8.376 1.00 51.22 475 TRP A O 1
ATOM 3731 N N . ASN A 1 476 ? -8.309 7.730 -7.806 1.00 54.88 476 ASN A N 1
ATOM 3732 C CA . ASN A 1 476 ? -7.828 8.383 -9.016 1.00 54.88 476 ASN A CA 1
ATOM 3733 C C . ASN A 1 476 ? -7.787 7.378 -10.174 1.00 54.88 476 ASN A C 1
ATOM 3735 O O . ASN A 1 476 ? -7.268 6.261 -10.047 1.00 54.88 476 ASN A O 1
ATOM 3739 N N . ARG A 1 477 ? -8.386 7.762 -11.309 1.00 58.16 477 ARG A N 1
ATOM 3740 C CA . ARG A 1 477 ? -8.431 6.939 -12.526 1.00 58.16 477 ARG A CA 1
ATOM 3741 C C . ARG A 1 477 ? -7.082 6.955 -13.243 1.00 58.16 477 ARG A C 1
ATOM 3743 O O . ARG A 1 477 ? -6.707 5.942 -13.842 1.00 58.16 477 ARG A O 1
ATOM 3750 N N . GLY A 1 478 ? -6.346 8.059 -13.140 1.00 71.25 478 GLY A N 1
ATOM 3751 C CA . GLY A 1 478 ? -4.997 8.231 -13.668 1.00 71.25 478 GLY A CA 1
ATOM 3752 C C . GLY A 1 478 ? -3.865 8.120 -12.633 1.00 71.25 478 GLY A C 1
ATOM 3753 O O . GLY A 1 478 ? -4.096 7.916 -11.437 1.00 71.25 478 GLY A O 1
ATOM 3754 N N . PRO A 1 479 ? -2.608 8.217 -13.095 1.00 83.75 479 PRO A N 1
ATOM 3755 C CA . PRO A 1 479 ? -1.458 8.395 -12.225 1.00 83.75 479 PRO A CA 1
ATOM 3756 C C . PRO A 1 479 ? -1.531 9.745 -11.508 1.00 83.75 479 PRO A C 1
ATOM 3758 O O . PRO A 1 479 ? -1.862 10.765 -12.100 1.00 83.75 479 PRO A O 1
ATOM 3761 N N . SER A 1 480 ? -1.190 9.756 -10.225 1.00 85.88 480 SER A N 1
ATOM 3762 C CA . SER A 1 480 ? -1.100 10.971 -9.411 1.00 85.88 480 SER A CA 1
ATOM 3763 C C . SER A 1 480 ? 0.345 11.240 -9.040 1.00 85.88 480 SER A C 1
ATOM 3765 O O . SER A 1 480 ? 1.083 10.307 -8.713 1.00 85.88 480 SER A O 1
ATOM 3767 N N . THR A 1 481 ? 0.741 12.508 -9.099 1.00 89.94 481 THR A N 1
ATOM 3768 C CA . THR A 1 481 ? 2.112 12.930 -8.813 1.00 89.94 481 THR A CA 1
ATOM 3769 C C . THR A 1 481 ? 2.214 13.442 -7.388 1.00 89.94 481 THR A C 1
ATOM 3771 O O . THR A 1 481 ? 1.465 14.330 -6.986 1.00 89.94 481 THR A O 1
ATOM 3774 N N . TYR A 1 482 ? 3.162 12.885 -6.644 1.00 91.62 482 TYR A N 1
ATOM 3775 C CA . TYR A 1 482 ? 3.471 13.262 -5.276 1.00 91.62 482 TYR A CA 1
ATOM 3776 C C . TYR A 1 482 ? 4.882 13.834 -5.198 1.00 91.62 482 TYR A C 1
ATOM 3778 O O . TYR A 1 482 ? 5.799 13.306 -5.825 1.00 91.62 482 TYR A O 1
ATOM 3786 N N . ARG A 1 483 ? 5.059 14.890 -4.407 1.00 94.19 483 ARG A N 1
ATOM 3787 C CA . ARG A 1 483 ? 6.335 15.561 -4.175 1.00 94.19 483 ARG A CA 1
ATOM 3788 C C . ARG A 1 483 ? 6.909 15.186 -2.821 1.00 94.19 483 ARG A C 1
ATOM 3790 O O . ARG A 1 483 ? 6.261 15.370 -1.791 1.00 94.19 483 ARG A O 1
ATOM 3797 N N . ILE A 1 484 ? 8.150 14.719 -2.838 1.00 95.00 484 ILE A N 1
ATOM 3798 C CA . ILE A 1 484 ? 9.005 14.585 -1.662 1.00 95.00 484 ILE A CA 1
ATOM 3799 C C . ILE A 1 484 ? 9.934 15.794 -1.656 1.00 95.00 484 ILE A C 1
ATOM 3801 O O . ILE A 1 484 ? 10.780 15.932 -2.543 1.00 95.00 484 ILE A O 1
ATOM 3805 N N . GLU A 1 485 ? 9.756 16.676 -0.677 1.00 92.62 485 GLU A N 1
ATOM 3806 C CA . GLU A 1 485 ? 10.625 17.840 -0.513 1.00 92.62 485 GLU A CA 1
ATOM 3807 C C . GLU A 1 485 ? 12.046 17.394 -0.166 1.00 92.62 485 GLU A C 1
ATOM 3809 O O . GLU A 1 485 ? 12.249 16.522 0.684 1.00 92.62 485 GLU A O 1
ATOM 3814 N N . GLY A 1 486 ? 13.032 17.972 -0.851 1.00 87.12 486 GLY A N 1
ATOM 3815 C CA . GLY A 1 486 ? 14.428 17.642 -0.615 1.00 87.12 486 GLY A CA 1
ATOM 3816 C C . GLY A 1 486 ? 15.021 18.384 0.576 1.00 87.12 486 GLY A C 1
ATOM 3817 O O . GLY A 1 486 ? 14.572 19.461 0.967 1.00 87.12 486 GLY A O 1
ATOM 3818 N N . GLU A 1 487 ? 16.073 17.812 1.156 1.00 84.69 487 GLU A N 1
ATOM 3819 C CA . GLU A 1 487 ? 16.690 18.352 2.372 1.00 84.69 487 GLU A CA 1
ATOM 3820 C C . GLU A 1 487 ? 17.629 19.532 2.101 1.00 84.69 487 GLU A C 1
ATOM 3822 O O . GLU A 1 487 ? 17.918 20.326 2.999 1.00 84.69 487 GLU A O 1
ATOM 3827 N N . CYS A 1 488 ? 18.128 19.671 0.870 1.00 72.19 488 CYS A N 1
ATOM 3828 C CA . CYS A 1 488 ? 19.017 20.767 0.511 1.00 72.19 488 CYS A CA 1
ATOM 3829 C C . CYS A 1 488 ? 18.909 21.197 -0.960 1.00 72.19 488 CYS A C 1
ATOM 3831 O O . CYS A 1 488 ? 18.458 20.463 -1.837 1.00 72.19 488 CYS A O 1
ATOM 3833 N N . GLY A 1 489 ? 19.346 22.433 -1.231 1.00 64.44 489 GLY A N 1
ATOM 3834 C CA . GLY A 1 489 ? 19.513 22.956 -2.591 1.00 64.44 489 GLY A CA 1
ATOM 3835 C C . GLY A 1 489 ? 18.231 23.375 -3.315 1.00 64.44 489 GLY A C 1
ATOM 3836 O O . GLY A 1 489 ? 18.310 23.702 -4.493 1.00 64.44 489 GLY A O 1
ATOM 3837 N N . GLY A 1 490 ? 17.075 23.392 -2.638 1.00 77.31 490 GLY A N 1
ATOM 3838 C CA . GLY A 1 490 ? 15.787 23.716 -3.269 1.00 77.31 490 GLY A CA 1
ATOM 3839 C C . GLY A 1 490 ? 15.333 22.667 -4.288 1.00 77.31 490 GLY A C 1
ATOM 3840 O O . GLY A 1 490 ? 14.524 22.979 -5.163 1.00 77.31 490 GLY A O 1
ATOM 3841 N N . TYR A 1 491 ? 15.891 21.455 -4.200 1.00 87.31 491 TYR A N 1
ATOM 3842 C CA . TYR A 1 491 ? 15.472 20.321 -5.005 1.00 87.31 491 TYR A CA 1
ATOM 3843 C C . TYR A 1 491 ? 14.379 19.525 -4.296 1.00 87.31 491 TYR A C 1
ATOM 3845 O O . TYR A 1 491 ? 14.303 19.510 -3.072 1.00 87.31 491 TYR A O 1
ATOM 3853 N N . ALA A 1 492 ? 13.572 18.828 -5.080 1.00 92.00 492 ALA A N 1
ATOM 3854 C CA . ALA A 1 492 ? 12.566 17.879 -4.638 1.00 92.00 492 ALA A CA 1
ATOM 3855 C C . ALA A 1 492 ? 12.502 16.716 -5.636 1.00 92.00 492 ALA A C 1
ATOM 3857 O O . ALA A 1 492 ? 13.028 16.806 -6.751 1.00 92.00 492 ALA A O 1
ATOM 3858 N N . VAL A 1 493 ? 11.855 15.623 -5.247 1.00 94.00 493 VAL A N 1
ATOM 3859 C CA . VAL A 1 493 ? 11.592 14.491 -6.139 1.00 94.00 493 VAL A CA 1
ATOM 3860 C C . VAL A 1 493 ? 10.091 14.327 -6.297 1.00 94.00 493 VAL A C 1
ATOM 3862 O O . VAL A 1 493 ? 9.385 14.047 -5.330 1.00 94.00 493 VAL A O 1
ATOM 3865 N N . ASP A 1 494 ? 9.623 14.472 -7.531 1.00 94.19 494 ASP A N 1
ATOM 3866 C CA . ASP A 1 494 ? 8.267 14.111 -7.916 1.00 94.19 494 ASP A CA 1
ATOM 3867 C C . ASP A 1 494 ? 8.249 12.641 -8.334 1.00 94.19 494 ASP A C 1
ATOM 3869 O O . ASP A 1 494 ? 9.043 12.211 -9.174 1.00 94.19 494 ASP A O 1
ATOM 3873 N N . PHE A 1 495 ? 7.324 11.866 -7.777 1.00 92.38 495 PHE A N 1
ATOM 3874 C CA . PHE A 1 495 ? 7.034 10.514 -8.234 1.00 92.38 495 PHE A CA 1
ATOM 3875 C C . PHE A 1 495 ? 5.563 10.389 -8.606 1.00 92.38 495 PHE A C 1
ATOM 3877 O O . PHE A 1 495 ? 4.675 10.813 -7.869 1.00 92.38 495 PHE A O 1
ATOM 3884 N N . SER A 1 496 ? 5.301 9.799 -9.766 1.00 90.81 496 SER A N 1
ATOM 3885 C CA . SER A 1 496 ? 3.943 9.560 -10.247 1.00 90.81 496 SER A CA 1
ATOM 3886 C C . SER A 1 496 ? 3.595 8.094 -10.058 1.00 90.81 496 SER A C 1
ATOM 3888 O O . SER A 1 496 ? 4.358 7.218 -10.472 1.00 90.81 496 SER A O 1
ATOM 3890 N N . GLN A 1 497 ? 2.445 7.814 -9.454 1.00 90.00 497 GLN A N 1
ATOM 3891 C CA . GLN A 1 497 ? 2.009 6.453 -9.158 1.00 90.00 497 GLN A CA 1
ATOM 3892 C C . GLN A 1 497 ? 0.526 6.238 -9.450 1.00 90.00 497 GLN A C 1
ATOM 3894 O O . GLN A 1 497 ? -0.259 7.182 -9.404 1.00 90.00 497 GLN A O 1
ATOM 3899 N N . ALA A 1 498 ? 0.128 4.992 -9.702 1.00 88.06 498 ALA A N 1
ATOM 3900 C CA . ALA A 1 498 ? -1.274 4.618 -9.854 1.00 88.06 498 ALA A CA 1
ATOM 3901 C C . ALA A 1 498 ? -1.578 3.250 -9.231 1.00 88.06 498 ALA A C 1
ATOM 3903 O O . ALA A 1 498 ? -0.788 2.310 -9.352 1.00 88.06 498 ALA A O 1
ATOM 3904 N N . LEU A 1 499 ? -2.773 3.118 -8.651 1.00 87.44 499 LEU A N 1
ATOM 3905 C CA . LEU A 1 499 ? -3.363 1.828 -8.303 1.00 87.44 499 LEU A CA 1
ATOM 3906 C C . LEU A 1 499 ? -3.961 1.173 -9.553 1.00 87.44 499 LEU A C 1
ATOM 3908 O O . LEU A 1 499 ? -4.916 1.693 -10.139 1.00 87.44 499 LEU A O 1
ATOM 3912 N N . ILE A 1 500 ? -3.468 -0.009 -9.919 1.00 87.56 500 ILE A N 1
ATOM 3913 C CA . ILE A 1 500 ? -4.048 -0.859 -10.962 1.00 87.56 500 ILE A CA 1
ATOM 3914 C C . ILE A 1 500 ? -4.835 -1.993 -10.296 1.00 87.56 500 ILE A C 1
ATOM 3916 O O . ILE A 1 500 ? -4.257 -2.895 -9.692 1.00 87.56 500 ILE A O 1
ATOM 3920 N N . ARG A 1 501 ? -6.171 -1.942 -10.383 1.00 84.94 501 ARG A N 1
ATOM 3921 C CA . ARG A 1 501 ? -7.059 -2.972 -9.819 1.00 84.94 501 ARG A CA 1
ATOM 3922 C C . ARG A 1 501 ? -7.120 -4.204 -10.717 1.00 84.94 501 ARG A C 1
ATOM 3924 O O . ARG A 1 501 ? -7.130 -4.068 -11.939 1.00 84.94 501 ARG A O 1
ATOM 3931 N N . GLY A 1 502 ? -7.202 -5.388 -10.105 1.00 86.00 502 GLY A N 1
ATOM 3932 C CA . GLY A 1 502 ? -7.283 -6.660 -10.838 1.00 86.00 502 GLY A CA 1
ATOM 3933 C C . GLY A 1 502 ? -6.122 -6.852 -11.817 1.00 86.00 502 GLY A C 1
ATOM 3934 O O . GLY A 1 502 ? -6.315 -7.331 -12.931 1.00 86.00 502 GLY A O 1
ATOM 3935 N N . ALA A 1 503 ? -4.933 -6.391 -11.440 1.00 92.12 503 ALA A N 1
ATOM 3936 C CA . ALA A 1 503 ? -3.746 -6.403 -12.266 1.00 92.12 503 ALA A CA 1
ATOM 3937 C C . ALA A 1 503 ? -3.005 -7.740 -12.208 1.00 92.12 503 ALA A C 1
ATOM 3939 O O . ALA A 1 503 ? -3.050 -8.471 -11.213 1.00 92.12 503 ALA A O 1
ATOM 3940 N N . VAL A 1 504 ? -2.290 -8.012 -13.292 1.00 94.44 504 VAL A N 1
ATOM 3941 C CA . VAL A 1 504 ? -1.264 -9.044 -13.408 1.00 94.44 504 VAL A CA 1
ATOM 3942 C C . VAL A 1 504 ? 0.095 -8.383 -13.605 1.00 94.44 504 VAL A C 1
ATOM 3944 O O . VAL A 1 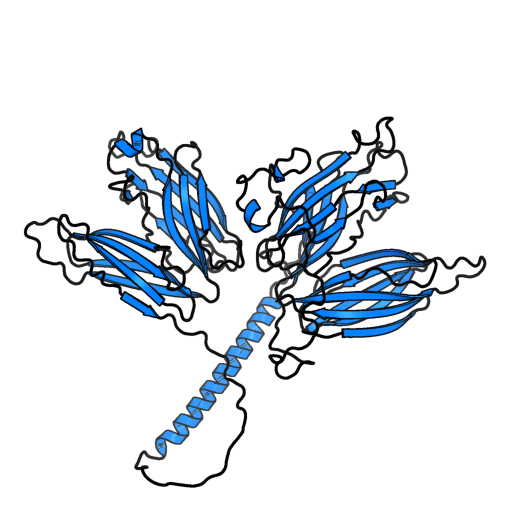504 ? 0.200 -7.278 -14.145 1.00 94.44 504 VAL A O 1
ATOM 3947 N N . GLU A 1 505 ? 1.141 -9.073 -13.173 1.00 96.38 505 GLU A N 1
ATOM 3948 C CA . GLU A 1 505 ? 2.516 -8.681 -13.429 1.00 96.38 505 GLU A CA 1
ATOM 3949 C C . GLU A 1 505 ? 2.873 -8.995 -14.887 1.00 96.38 505 GLU A C 1
ATOM 3951 O O . GLU A 1 505 ? 2.784 -10.144 -15.322 1.00 96.38 505 GLU A O 1
ATOM 3956 N N . ALA A 1 506 ? 3.287 -7.975 -15.635 1.00 96.75 506 ALA A N 1
ATOM 3957 C CA . ALA A 1 506 ? 3.885 -8.099 -16.955 1.00 96.75 506 ALA A CA 1
ATOM 3958 C C . ALA A 1 506 ? 5.401 -7.951 -16.831 1.00 96.75 506 ALA A C 1
ATOM 3960 O O . ALA A 1 506 ? 5.901 -6.861 -16.551 1.00 96.75 506 ALA A O 1
ATOM 3961 N N . THR A 1 507 ? 6.134 -9.034 -17.064 1.00 97.19 507 THR A N 1
ATOM 3962 C CA . THR A 1 507 ? 7.588 -8.978 -17.232 1.00 97.19 507 THR A CA 1
ATOM 3963 C C . THR A 1 507 ? 7.897 -8.805 -18.712 1.00 97.19 507 THR A C 1
ATOM 3965 O O . THR A 1 507 ? 7.626 -9.699 -19.511 1.00 97.19 507 THR A O 1
ATOM 3968 N N . VAL A 1 508 ? 8.421 -7.637 -19.072 1.00 97.00 508 VAL A N 1
ATOM 3969 C CA . VAL A 1 508 ? 8.729 -7.214 -20.439 1.00 97.00 508 VAL A CA 1
ATOM 3970 C C . VAL A 1 508 ? 10.229 -7.332 -20.676 1.00 97.00 508 VAL A C 1
ATOM 3972 O O . VAL A 1 508 ? 11.022 -6.634 -20.047 1.00 97.00 508 VAL A O 1
ATOM 3975 N N . GLU A 1 509 ? 10.626 -8.176 -21.615 1.00 96.56 509 GLU A N 1
ATOM 3976 C CA . GLU A 1 509 ? 12.009 -8.335 -22.055 1.00 96.56 509 GLU A CA 1
ATOM 3977 C C . GLU A 1 509 ? 12.138 -7.803 -23.482 1.00 96.56 509 GLU A C 1
ATOM 3979 O O . GLU A 1 509 ? 11.369 -8.175 -24.369 1.00 96.56 509 GLU A O 1
ATOM 3984 N N . VAL A 1 510 ? 13.106 -6.915 -23.712 1.00 95.81 510 VAL A N 1
ATOM 3985 C CA . VAL A 1 510 ? 13.311 -6.258 -25.009 1.00 95.81 510 VAL A CA 1
ATOM 3986 C C . VAL A 1 510 ? 14.682 -6.630 -25.557 1.00 95.81 510 VAL A C 1
ATOM 3988 O O . VAL A 1 510 ? 15.700 -6.416 -24.900 1.00 95.81 510 VAL A O 1
ATOM 3991 N N . CYS A 1 511 ? 14.725 -7.131 -26.788 1.00 96.12 511 CYS A N 1
ATOM 3992 C CA . CYS A 1 511 ? 15.957 -7.409 -27.511 1.00 96.12 511 CYS A CA 1
ATOM 3993 C C . CYS A 1 511 ? 16.026 -6.585 -28.798 1.00 96.12 511 CYS A C 1
ATOM 3995 O O . CYS A 1 511 ? 15.151 -6.668 -29.660 1.00 96.12 511 CYS A O 1
ATOM 3997 N N . ILE A 1 512 ? 17.088 -5.795 -28.944 1.00 94.75 512 ILE A N 1
ATOM 3998 C CA . ILE A 1 512 ? 17.401 -5.101 -30.192 1.00 94.75 512 ILE A CA 1
ATOM 3999 C C . ILE A 1 512 ? 18.301 -6.028 -30.993 1.00 94.75 512 ILE A C 1
ATOM 4001 O O . ILE A 1 512 ? 19.455 -6.245 -30.628 1.00 94.75 512 ILE A O 1
ATOM 4005 N N . THR A 1 513 ? 17.777 -6.582 -32.079 1.00 92.81 513 THR A N 1
ATOM 4006 C CA . THR A 1 513 ? 18.483 -7.577 -32.899 1.00 92.81 513 THR A CA 1
ATOM 4007 C C . THR A 1 513 ? 19.214 -6.946 -34.081 1.00 92.81 513 THR A C 1
ATOM 4009 O O . THR A 1 513 ? 20.151 -7.539 -34.614 1.00 92.81 513 THR A O 1
ATOM 4012 N N . ARG A 1 514 ? 18.841 -5.719 -34.465 1.00 90.69 514 ARG A N 1
ATOM 4013 C CA . ARG A 1 514 ? 19.524 -4.921 -35.492 1.00 90.69 514 ARG A CA 1
ATOM 4014 C C . ARG A 1 514 ? 19.342 -3.431 -35.217 1.00 90.69 514 ARG A C 1
ATOM 4016 O O . ARG A 1 514 ? 18.229 -3.012 -34.919 1.00 90.69 514 ARG A O 1
ATOM 4023 N N . VAL A 1 515 ? 20.399 -2.643 -35.389 1.00 87.88 515 VAL A N 1
ATOM 4024 C CA . VAL A 1 515 ? 20.349 -1.170 -35.419 1.00 87.88 515 VAL A CA 1
ATOM 4025 C C . VAL A 1 515 ? 20.528 -0.731 -36.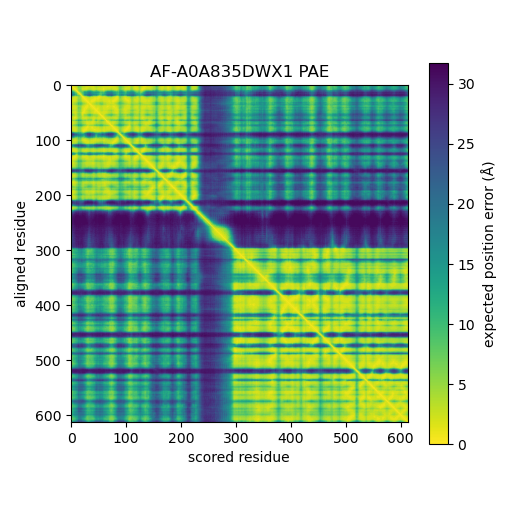873 1.00 87.88 515 VAL A C 1
ATOM 4027 O O . VAL A 1 515 ? 21.327 -1.333 -37.593 1.00 87.88 515 VAL A O 1
ATOM 4030 N N . ALA A 1 516 ? 19.738 0.231 -37.350 1.00 80.50 516 ALA A N 1
ATOM 4031 C CA . ALA A 1 516 ? 19.870 0.733 -38.714 1.00 80.50 516 ALA A CA 1
ATOM 4032 C C . ALA A 1 516 ? 21.163 1.547 -38.874 1.00 80.50 516 ALA A C 1
ATOM 4034 O O . ALA A 1 516 ? 21.512 2.350 -38.014 1.00 80.50 516 ALA A O 1
ATOM 4035 N N . GLU A 1 517 ? 21.874 1.339 -39.982 1.00 71.00 517 GLU A N 1
ATOM 4036 C CA . GLU A 1 517 ? 23.086 2.093 -40.296 1.00 71.00 517 GLU A CA 1
ATOM 4037 C C . GLU A 1 517 ? 22.722 3.517 -40.733 1.00 71.00 517 GLU A C 1
ATOM 4039 O O . GLU A 1 517 ? 22.035 3.711 -41.738 1.00 71.00 517 GLU A O 1
ATOM 4044 N N . ASN A 1 518 ? 23.213 4.523 -40.006 1.00 58.81 518 ASN A N 1
ATOM 4045 C CA . ASN A 1 518 ? 23.171 5.909 -40.462 1.00 58.81 518 ASN A CA 1
ATOM 4046 C C . ASN A 1 518 ? 24.433 6.189 -41.308 1.00 58.81 518 ASN A C 1
ATOM 4048 O O . ASN A 1 518 ? 25.555 6.171 -40.803 1.00 58.81 518 ASN A O 1
ATOM 4052 N N . ASN A 1 519 ? 24.265 6.433 -42.615 1.00 48.47 519 ASN A N 1
ATOM 4053 C CA . ASN A 1 519 ? 25.339 6.863 -43.536 1.00 48.47 519 ASN A CA 1
ATOM 4054 C C . ASN A 1 519 ? 26.024 8.145 -42.984 1.00 48.47 519 ASN A C 1
ATOM 4056 O O . ASN A 1 519 ? 25.325 9.016 -42.483 1.00 48.47 519 ASN A O 1
ATOM 4060 N N . ALA A 1 520 ? 27.336 8.421 -43.030 1.00 49.28 520 ALA A N 1
ATOM 4061 C CA . ALA A 1 520 ? 28.453 7.948 -43.855 1.00 49.28 520 ALA A CA 1
ATOM 4062 C C . ALA A 1 520 ? 29.769 7.729 -43.052 1.00 49.28 520 ALA A C 1
ATOM 4064 O O . ALA A 1 520 ? 30.834 7.603 -43.653 1.00 49.28 520 ALA A O 1
ATOM 4065 N N . ASN A 1 521 ? 29.703 7.678 -41.714 1.00 51.00 521 ASN A N 1
ATOM 4066 C CA . ASN A 1 521 ? 30.871 7.483 -40.834 1.00 51.00 521 ASN A CA 1
ATOM 4067 C C . ASN A 1 521 ? 30.892 6.131 -40.093 1.00 51.00 521 ASN A C 1
ATOM 4069 O O . ASN A 1 521 ? 31.833 5.872 -39.353 1.00 51.00 521 ASN A O 1
ATOM 4073 N N . GLY A 1 522 ? 29.899 5.258 -40.299 1.00 50.12 522 GLY A N 1
ATOM 4074 C CA . GLY A 1 522 ? 29.904 3.886 -39.771 1.00 50.12 522 GLY A CA 1
ATOM 4075 C C . GLY A 1 522 ? 29.492 3.714 -38.303 1.00 50.12 522 GLY A C 1
ATOM 4076 O O . GLY A 1 522 ? 29.266 2.579 -37.898 1.00 50.12 522 GLY A O 1
ATOM 4077 N N . ASP A 1 523 ? 29.316 4.790 -37.531 1.00 54.38 523 ASP A N 1
ATOM 4078 C CA . ASP A 1 523 ? 28.794 4.712 -36.158 1.00 54.38 523 ASP A CA 1
ATOM 4079 C C . ASP A 1 523 ? 27.262 4.851 -36.158 1.00 54.38 523 ASP A C 1
ATOM 4081 O O . ASP A 1 523 ? 26.702 5.949 -36.203 1.00 54.38 523 ASP A O 1
ATOM 4085 N N . ALA A 1 524 ? 26.567 3.713 -36.141 1.00 57.31 524 ALA A N 1
ATOM 4086 C CA . ALA A 1 524 ? 25.117 3.647 -35.991 1.00 57.31 524 ALA A CA 1
ATOM 4087 C C . ALA A 1 524 ? 24.736 3.822 -34.512 1.00 57.31 524 ALA A C 1
ATOM 4089 O O . ALA A 1 524 ? 24.769 2.872 -33.734 1.00 57.31 524 ALA A O 1
ATOM 4090 N N . VAL A 1 525 ? 24.393 5.050 -34.122 1.00 74.50 525 VAL A N 1
ATOM 4091 C CA . VAL A 1 525 ? 24.032 5.402 -32.743 1.00 74.50 525 VAL A CA 1
ATOM 4092 C C . VAL A 1 525 ? 22.528 5.678 -32.672 1.00 74.50 525 VAL A C 1
ATOM 4094 O O . VAL A 1 525 ? 22.055 6.660 -33.238 1.00 74.50 525 VAL A O 1
ATOM 4097 N N . LEU A 1 526 ? 21.776 4.807 -31.997 1.00 85.19 526 LEU A N 1
ATOM 4098 C CA . LEU A 1 526 ? 20.335 4.950 -31.758 1.00 85.19 526 LEU A CA 1
ATOM 4099 C C . LEU A 1 526 ? 20.096 5.511 -30.347 1.00 85.19 526 LEU A C 1
ATOM 4101 O O . LEU A 1 526 ? 20.403 4.827 -29.374 1.00 85.19 526 LEU A O 1
ATOM 4105 N N . ASP A 1 527 ? 19.527 6.713 -30.215 1.00 89.00 527 ASP A N 1
ATOM 4106 C CA . ASP A 1 527 ? 19.105 7.260 -28.912 1.00 89.00 527 ASP A CA 1
ATOM 4107 C C . ASP A 1 527 ? 17.671 6.813 -28.612 1.00 89.00 527 ASP A C 1
ATOM 4109 O O . ASP A 1 527 ? 16.695 7.447 -29.021 1.00 89.00 527 ASP A O 1
ATOM 4113 N N . LEU A 1 528 ? 17.544 5.658 -27.957 1.00 90.94 528 LEU A N 1
ATOM 4114 C CA . LEU A 1 528 ? 16.267 4.985 -27.769 1.00 90.94 528 LEU A CA 1
ATOM 4115 C C . LEU A 1 528 ? 15.610 5.385 -26.449 1.00 90.94 528 LEU A C 1
ATOM 4117 O O . LEU A 1 528 ? 16.209 5.235 -25.384 1.00 90.94 528 LEU A O 1
ATOM 4121 N N . SER A 1 529 ? 14.327 5.743 -26.501 1.00 91.88 529 SER A N 1
ATOM 4122 C CA . SER A 1 529 ? 13.437 5.730 -25.340 1.00 91.88 529 SER A CA 1
ATOM 4123 C C . SER A 1 529 ? 12.310 4.707 -25.489 1.00 91.88 529 SER A C 1
ATOM 4125 O O . SER A 1 529 ? 11.804 4.460 -26.588 1.00 91.88 529 SER A O 1
ATOM 4127 N N . ILE A 1 530 ? 11.940 4.087 -24.365 1.00 93.62 530 ILE A N 1
ATOM 4128 C CA . ILE A 1 530 ? 10.844 3.120 -24.261 1.00 93.62 530 ILE A CA 1
ATOM 4129 C C . ILE A 1 530 ? 9.900 3.568 -23.146 1.00 93.62 530 ILE A C 1
ATOM 4131 O O . ILE A 1 530 ? 10.319 3.723 -21.994 1.00 93.62 530 ILE A O 1
ATOM 4135 N N . SER A 1 531 ? 8.622 3.717 -23.489 1.00 93.38 531 SER A N 1
ATOM 4136 C CA . SER A 1 531 ? 7.543 4.027 -22.548 1.00 93.38 531 SER A CA 1
ATOM 4137 C C . SER A 1 531 ? 6.436 2.973 -22.613 1.00 93.38 531 SER A C 1
ATOM 4139 O O . SER A 1 531 ? 6.089 2.495 -23.694 1.00 93.38 531 SER A O 1
ATOM 4141 N N . GLY A 1 532 ? 5.845 2.638 -21.468 1.00 93.62 532 GLY A N 1
ATOM 4142 C CA . GLY A 1 532 ? 4.611 1.859 -21.369 1.00 93.62 532 GLY A CA 1
ATOM 4143 C C . GLY A 1 532 ? 3.381 2.763 -21.259 1.00 93.62 532 GLY A C 1
ATOM 4144 O O . GLY A 1 532 ? 3.431 3.785 -20.582 1.00 93.62 532 GLY A O 1
ATOM 4145 N N . VAL A 1 533 ? 2.270 2.395 -21.892 1.00 92.44 533 VAL A N 1
ATOM 4146 C CA . VAL A 1 533 ? 0.983 3.105 -21.786 1.00 92.44 533 VAL A CA 1
ATOM 4147 C C . VAL A 1 533 ? -0.131 2.102 -21.504 1.00 92.44 533 VAL A C 1
ATOM 4149 O O . VAL A 1 533 ? -0.195 1.050 -22.147 1.00 92.44 533 VAL A O 1
ATOM 4152 N N . LEU A 1 534 ? -1.007 2.443 -20.554 1.00 89.56 534 LEU A N 1
ATOM 4153 C CA . LEU A 1 534 ? -2.089 1.592 -20.050 1.00 89.56 534 LEU A CA 1
ATOM 4154 C C . LEU A 1 534 ? -3.465 2.257 -20.254 1.00 89.56 534 LEU A C 1
ATOM 4156 O O . LEU A 1 534 ? -3.937 2.959 -19.363 1.00 89.56 534 LEU A O 1
ATOM 4160 N N . PRO A 1 535 ? -4.159 2.039 -21.383 1.00 80.19 535 PRO A N 1
ATOM 4161 C CA . PRO A 1 535 ? -5.499 2.586 -21.595 1.00 80.19 535 PRO A CA 1
ATOM 4162 C C . PRO A 1 535 ? -6.523 2.063 -20.567 1.00 80.19 535 PRO A C 1
ATOM 4164 O O . PRO A 1 535 ? -6.415 0.913 -20.130 1.00 80.19 535 PRO A O 1
ATOM 4167 N N . PRO A 1 536 ? -7.552 2.855 -20.204 1.00 67.81 536 PRO A N 1
ATOM 4168 C CA . PRO A 1 536 ? -7.829 4.228 -20.647 1.00 67.81 536 PRO A CA 1
ATOM 4169 C C . PRO A 1 536 ? -7.027 5.300 -19.886 1.00 67.81 536 PRO A C 1
ATOM 4171 O O . PRO A 1 536 ? -7.308 6.483 -20.038 1.00 67.81 536 PRO A O 1
ATOM 4174 N N . ARG A 1 537 ? -6.066 4.910 -19.040 1.00 67.06 537 ARG A N 1
ATOM 4175 C CA . ARG A 1 537 ? -5.346 5.835 -18.162 1.00 67.06 537 ARG A CA 1
ATOM 4176 C C . ARG A 1 537 ? -4.447 6.762 -18.975 1.00 67.06 537 ARG A C 1
ATOM 4178 O O . ARG A 1 537 ? -3.816 6.343 -19.948 1.00 67.06 537 ARG A O 1
ATOM 4185 N N . THR A 1 538 ? -4.388 8.016 -18.551 1.00 63.97 538 THR A N 1
ATOM 4186 C CA . THR A 1 538 ? -3.442 9.021 -19.035 1.00 63.97 538 THR A CA 1
ATOM 4187 C C . THR A 1 538 ? -2.052 8.745 -18.437 1.00 63.97 538 THR A C 1
ATOM 4189 O O . THR A 1 538 ? -1.937 8.153 -17.367 1.00 63.97 538 THR A O 1
ATOM 4192 N N . GLY A 1 539 ? -0.974 9.111 -19.136 1.00 78.06 539 GLY A N 1
ATOM 4193 C CA . GLY A 1 539 ? 0.402 8.995 -18.631 1.00 78.06 539 GLY A CA 1
ATOM 4194 C C . GLY A 1 539 ? 1.250 7.863 -19.226 1.00 78.06 539 GLY A C 1
ATOM 4195 O O . GLY A 1 539 ? 0.758 6.837 -19.695 1.00 78.06 539 GLY A O 1
ATOM 4196 N N . GLU A 1 540 ? 2.566 8.078 -19.206 1.00 88.94 540 GLU A N 1
ATOM 4197 C CA . GLU A 1 540 ? 3.576 7.144 -19.707 1.00 88.94 540 GLU A CA 1
ATOM 4198 C C . GLU A 1 540 ? 4.414 6.585 -18.559 1.00 88.94 540 GLU A C 1
ATOM 4200 O O . GLU A 1 540 ? 4.998 7.336 -17.779 1.00 88.94 540 GLU A O 1
ATOM 4205 N N . ILE A 1 541 ? 4.537 5.264 -18.509 1.00 92.31 541 ILE A N 1
ATOM 4206 C CA . ILE A 1 541 ? 5.479 4.565 -17.642 1.00 92.31 541 ILE A CA 1
ATOM 4207 C C . ILE A 1 541 ? 6.852 4.643 -18.304 1.00 92.31 541 ILE A C 1
ATOM 4209 O O . ILE A 1 541 ? 7.059 4.054 -19.364 1.00 92.31 541 ILE A O 1
ATOM 4213 N N . LYS A 1 542 ? 7.797 5.369 -17.710 1.00 91.25 542 LYS A N 1
ATOM 4214 C CA . LYS A 1 542 ? 9.154 5.517 -18.251 1.00 91.25 542 LYS A CA 1
ATOM 4215 C C . LYS A 1 542 ? 9.967 4.259 -17.948 1.00 91.25 542 LYS A C 1
ATOM 4217 O O . LYS A 1 542 ? 10.333 4.023 -16.802 1.00 91.25 542 LYS A O 1
ATOM 4222 N N . LEU A 1 543 ? 10.239 3.449 -18.974 1.00 91.75 543 LEU A N 1
ATOM 4223 C CA . LEU A 1 543 ? 10.920 2.157 -18.819 1.00 91.75 543 LEU A CA 1
ATOM 4224 C C . LEU A 1 543 ? 12.415 2.258 -19.119 1.00 91.75 543 LEU A C 1
ATOM 4226 O O . LEU A 1 543 ? 13.234 1.714 -18.388 1.00 91.75 543 LEU A O 1
ATOM 4230 N N . PHE A 1 544 ? 12.786 2.951 -20.196 1.00 91.69 544 PHE A N 1
ATOM 4231 C CA . PHE A 1 544 ? 14.177 3.014 -20.637 1.00 91.69 544 PHE A CA 1
ATOM 4232 C C . PHE A 1 544 ? 14.475 4.299 -21.401 1.00 91.69 544 PHE A C 1
ATOM 4234 O O . PHE A 1 544 ? 13.651 4.770 -22.185 1.00 91.69 544 PHE A O 1
ATOM 4241 N N . ARG A 1 545 ? 15.696 4.807 -21.229 1.00 89.56 545 ARG A N 1
ATOM 4242 C CA . ARG A 1 545 ? 16.325 5.772 -22.127 1.00 89.56 545 ARG A CA 1
ATOM 4243 C C . ARG A 1 545 ? 17.812 5.482 -22.209 1.00 89.56 545 ARG A C 1
ATOM 4245 O O . ARG A 1 545 ? 18.454 5.261 -21.183 1.00 89.56 545 ARG A O 1
ATOM 4252 N N . GLY A 1 546 ? 18.360 5.489 -23.414 1.00 87.75 546 GLY A N 1
ATOM 4253 C CA . GLY A 1 546 ? 19.793 5.359 -23.593 1.00 87.75 546 GLY A CA 1
ATOM 4254 C C . GLY A 1 546 ? 20.212 5.085 -25.024 1.00 87.75 546 GLY A C 1
ATOM 4255 O O . GLY A 1 546 ? 19.434 4.650 -25.872 1.00 87.75 546 GLY A O 1
ATOM 4256 N N . VAL A 1 547 ? 21.504 5.288 -25.242 1.00 88.50 547 VAL A N 1
ATOM 4257 C CA . VAL A 1 547 ? 22.154 5.086 -26.528 1.00 88.50 547 VAL A CA 1
ATOM 4258 C C . VAL A 1 547 ? 22.434 3.599 -26.777 1.00 88.50 547 VAL A C 1
ATOM 4260 O O . VAL A 1 547 ? 22.943 2.891 -25.901 1.00 88.50 547 VAL A O 1
ATOM 4263 N N . ILE A 1 548 ? 22.099 3.132 -27.980 1.00 89.12 548 ILE A N 1
ATOM 4264 C CA . ILE A 1 548 ? 22.326 1.779 -28.488 1.00 89.12 548 ILE A CA 1
ATOM 4265 C C . ILE A 1 548 ? 23.242 1.868 -29.710 1.00 89.12 548 ILE A C 1
ATOM 4267 O O . ILE A 1 548 ? 22.846 2.368 -30.759 1.00 89.12 548 ILE A O 1
ATOM 4271 N N . ASP A 1 549 ? 24.461 1.364 -29.567 1.00 86.19 549 ASP A N 1
ATOM 4272 C CA . ASP A 1 549 ? 25.497 1.312 -30.607 1.00 86.19 549 ASP A CA 1
ATOM 4273 C C . ASP A 1 549 ? 25.569 -0.057 -31.306 1.00 86.19 549 ASP A C 1
ATOM 4275 O O . ASP A 1 549 ? 26.054 -0.185 -32.428 1.00 86.19 549 ASP A O 1
ATOM 4279 N N . LYS A 1 550 ? 25.076 -1.111 -30.647 1.00 88.12 550 LYS A N 1
ATOM 4280 C CA . LYS A 1 550 ? 25.062 -2.481 -31.170 1.00 88.12 550 LYS A CA 1
ATOM 4281 C C . LYS A 1 550 ? 23.839 -3.273 -30.704 1.00 88.12 550 LYS A C 1
ATOM 4283 O O . LYS A 1 550 ? 23.295 -2.984 -29.634 1.00 88.12 550 LYS A O 1
ATOM 4288 N N . PRO A 1 551 ? 23.432 -4.311 -31.462 1.00 90.69 551 PRO A N 1
ATOM 4289 C CA . PRO A 1 551 ? 22.396 -5.245 -31.038 1.00 90.69 551 PRO A CA 1
ATOM 4290 C C . PRO A 1 551 ? 22.675 -5.813 -29.643 1.00 90.69 551 PRO A C 1
ATOM 4292 O O . PRO A 1 551 ? 23.778 -6.291 -29.364 1.00 90.69 551 PRO A O 1
ATOM 4295 N N . ARG A 1 552 ? 21.677 -5.745 -28.761 1.00 93.00 552 ARG A N 1
ATOM 4296 C CA . ARG A 1 552 ? 21.762 -6.234 -27.383 1.00 93.00 552 ARG A CA 1
ATOM 4297 C C . ARG A 1 552 ? 20.379 -6.499 -26.801 1.00 93.00 552 ARG A C 1
ATOM 4299 O O . ARG A 1 552 ? 19.399 -5.856 -27.180 1.00 93.00 552 ARG A O 1
ATOM 4306 N N . ALA A 1 553 ? 20.324 -7.401 -25.828 1.00 93.06 553 ALA A N 1
ATOM 4307 C CA . ALA A 1 553 ? 19.208 -7.452 -24.894 1.00 93.06 553 ALA A CA 1
ATOM 4308 C C . ALA A 1 553 ? 19.279 -6.247 -23.944 1.00 93.06 553 ALA A C 1
ATOM 4310 O O . ALA A 1 553 ? 20.367 -5.847 -23.520 1.00 93.06 553 ALA A O 1
ATOM 4311 N N . LEU A 1 554 ? 18.126 -5.659 -23.644 1.00 91.69 554 LEU A N 1
ATOM 4312 C CA . LEU A 1 554 ? 17.974 -4.662 -22.592 1.00 91.69 554 LEU A CA 1
ATOM 4313 C C . LEU A 1 554 ? 17.608 -5.351 -21.274 1.00 91.69 554 LEU A C 1
ATOM 4315 O O . LEU A 1 554 ? 17.347 -6.554 -21.232 1.00 91.69 554 LEU A O 1
ATOM 4319 N N . ASN A 1 555 ? 17.582 -4.574 -20.193 1.00 85.19 555 ASN A N 1
ATOM 4320 C CA . ASN A 1 555 ? 17.071 -5.054 -18.915 1.00 85.19 555 ASN A CA 1
ATOM 4321 C C . ASN A 1 555 ? 15.589 -5.437 -19.038 1.00 85.19 555 ASN A C 1
ATOM 4323 O O . ASN A 1 555 ? 14.856 -4.875 -19.853 1.00 85.19 555 ASN A O 1
ATOM 4327 N N . ARG A 1 556 ? 15.154 -6.390 -18.208 1.00 91.06 556 ARG A N 1
ATOM 4328 C CA . ARG A 1 556 ? 13.731 -6.704 -18.045 1.00 91.06 556 ARG A CA 1
ATOM 4329 C C . ARG A 1 556 ? 13.028 -5.564 -17.311 1.00 91.06 556 ARG A C 1
ATOM 4331 O O . ARG A 1 556 ? 13.602 -4.989 -16.389 1.00 91.06 556 ARG A O 1
ATOM 4338 N N . PHE A 1 557 ? 11.780 -5.300 -17.668 1.00 94.75 557 PHE A N 1
ATOM 4339 C CA . PHE A 1 557 ? 10.927 -4.324 -16.998 1.00 94.75 557 PHE A CA 1
ATOM 4340 C C . PHE A 1 557 ? 9.711 -5.017 -16.403 1.00 94.75 557 PHE A C 1
ATOM 4342 O O . PHE A 1 557 ? 9.156 -5.919 -17.026 1.00 94.75 557 PHE A O 1
ATOM 4349 N N . VAL A 1 558 ? 9.272 -4.582 -15.226 1.00 96.00 558 VAL A N 1
ATOM 4350 C CA . VAL A 1 558 ? 8.068 -5.119 -14.589 1.00 96.00 558 VAL A CA 1
ATOM 4351 C C . VAL A 1 558 ? 6.988 -4.047 -14.534 1.00 96.00 558 VAL A C 1
ATOM 4353 O O . VAL A 1 558 ? 7.217 -2.950 -14.025 1.00 96.00 558 VAL A O 1
ATOM 4356 N N . VAL A 1 559 ? 5.815 -4.367 -15.081 1.00 95.50 559 VAL A N 1
ATOM 4357 C CA . VAL A 1 559 ? 4.678 -3.450 -15.204 1.00 95.50 559 VAL A CA 1
ATOM 4358 C C . VAL A 1 559 ? 3.406 -4.124 -14.694 1.00 95.50 559 VAL A C 1
ATOM 4360 O O . VAL A 1 559 ? 3.091 -5.245 -15.082 1.00 95.50 559 VAL A O 1
ATOM 4363 N N . ALA A 1 560 ? 2.647 -3.443 -13.845 1.00 94.69 560 ALA A N 1
ATOM 4364 C CA . ALA A 1 560 ? 1.307 -3.852 -13.453 1.00 94.69 560 ALA A CA 1
ATOM 4365 C C . ALA A 1 560 ? 0.307 -3.513 -14.564 1.00 94.69 560 ALA A C 1
ATOM 4367 O O . ALA A 1 560 ? 0.171 -2.354 -14.955 1.00 94.69 560 ALA A O 1
ATOM 4368 N N . VAL A 1 561 ? -0.428 -4.510 -15.053 1.00 94.12 561 VAL A N 1
ATOM 4369 C CA . VAL A 1 561 ? -1.402 -4.326 -16.138 1.00 94.12 561 VAL A CA 1
ATOM 4370 C C . VAL A 1 561 ? -2.735 -4.923 -15.723 1.00 94.12 561 VAL A C 1
ATOM 4372 O O . VAL A 1 561 ? -2.791 -6.074 -15.301 1.00 94.12 561 VAL A O 1
ATOM 4375 N N . GLY A 1 562 ? -3.816 -4.152 -15.852 1.00 92.19 562 GLY A N 1
ATOM 4376 C CA . GLY A 1 562 ? -5.169 -4.641 -15.579 1.00 92.19 562 GLY A CA 1
ATOM 4377 C C . GLY A 1 562 ? -5.478 -5.885 -16.411 1.00 92.19 562 GLY A C 1
ATOM 4378 O O . GLY A 1 562 ? -5.206 -5.916 -17.613 1.00 92.19 562 GLY A O 1
ATOM 4379 N N . LEU A 1 563 ? -6.031 -6.924 -15.787 1.00 89.19 563 LEU A N 1
ATOM 4380 C CA . LEU A 1 563 ? -6.376 -8.155 -16.486 1.00 89.19 563 LEU A CA 1
ATOM 4381 C C . LEU A 1 563 ? -7.318 -7.845 -17.658 1.00 89.19 563 LEU A C 1
ATOM 4383 O O . LEU A 1 563 ? -8.292 -7.110 -17.513 1.00 89.19 563 LEU A O 1
ATOM 4387 N N . THR A 1 564 ? -7.048 -8.439 -18.822 1.00 87.56 564 THR A N 1
ATOM 4388 C CA . THR A 1 564 ? -7.754 -8.217 -20.099 1.00 87.56 564 THR A CA 1
ATOM 4389 C C . THR A 1 564 ? -7.536 -6.864 -20.788 1.00 87.56 564 THR A C 1
ATOM 4391 O O . THR A 1 564 ? -7.956 -6.746 -21.947 1.00 87.56 564 THR A O 1
ATOM 4394 N N . SER A 1 565 ? -6.855 -5.909 -20.140 1.00 91.06 565 SER A N 1
ATOM 4395 C CA . SER A 1 565 ? -6.446 -4.622 -20.720 1.00 91.06 565 SER A CA 1
ATOM 4396 C C . SER A 1 565 ? -5.237 -4.765 -21.649 1.00 91.06 565 SER A C 1
ATOM 4398 O O . SER A 1 565 ? -4.613 -5.825 -21.739 1.00 91.06 565 SER A O 1
ATOM 4400 N N . GLU A 1 566 ? -4.906 -3.690 -22.359 1.00 93.25 566 GLU A N 1
ATOM 4401 C CA . GLU A 1 566 ? -3.754 -3.630 -23.258 1.00 93.25 566 GLU A CA 1
ATOM 4402 C C . GLU A 1 566 ? -2.574 -2.919 -22.588 1.00 93.25 566 GLU A C 1
ATOM 4404 O O . GLU A 1 566 ? -2.731 -1.874 -21.962 1.00 93.25 566 GLU A O 1
ATOM 4409 N N . LEU A 1 567 ? -1.379 -3.478 -22.759 1.00 95.94 567 LEU A N 1
ATOM 4410 C CA . LEU A 1 567 ? -0.111 -2.797 -22.555 1.00 95.94 567 LEU A CA 1
ATOM 4411 C C . LEU A 1 567 ? 0.409 -2.358 -23.921 1.00 95.94 567 LEU A C 1
ATOM 4413 O O . LEU A 1 567 ? 0.722 -3.191 -24.777 1.00 95.94 567 LEU A O 1
ATOM 4417 N N . PHE A 1 568 ? 0.531 -1.051 -24.117 1.00 96.12 568 PHE A N 1
ATOM 4418 C CA . PHE A 1 568 ? 1.235 -0.504 -25.267 1.00 96.12 568 PHE A CA 1
ATOM 4419 C C . PHE A 1 568 ? 2.669 -0.172 -24.890 1.00 96.12 568 PHE A C 1
ATOM 4421 O O . PHE A 1 568 ? 2.906 0.506 -23.896 1.00 96.12 568 PHE A O 1
ATOM 4428 N N . LEU A 1 569 ? 3.618 -0.610 -25.711 1.00 96.62 569 LEU A N 1
ATOM 4429 C CA . LEU A 1 569 ? 5.017 -0.209 -25.594 1.00 96.62 569 LEU A CA 1
ATOM 4430 C C . LEU A 1 569 ? 5.354 0.703 -26.764 1.00 96.62 569 LEU A C 1
ATOM 4432 O O . LEU A 1 569 ? 5.209 0.306 -27.924 1.00 96.62 569 LEU A O 1
ATOM 4436 N N . LEU A 1 570 ? 5.768 1.922 -26.446 1.00 95.19 570 LEU A N 1
ATOM 4437 C CA . LEU A 1 570 ? 6.146 2.958 -27.393 1.00 95.19 570 LEU A CA 1
ATOM 4438 C C . LEU A 1 570 ? 7.666 3.061 -27.424 1.00 95.19 570 LEU A C 1
ATOM 4440 O O . LEU A 1 570 ? 8.298 3.238 -26.387 1.00 95.19 570 LEU A O 1
ATOM 4444 N N . PHE A 1 571 ? 8.231 2.956 -28.618 1.00 95.00 571 PHE A N 1
ATOM 4445 C CA . PHE A 1 571 ? 9.657 3.077 -28.889 1.00 95.00 571 PHE A CA 1
ATOM 4446 C C . PHE A 1 571 ? 9.872 4.364 -29.671 1.00 95.00 571 PHE A C 1
ATOM 4448 O O . PHE A 1 571 ? 9.168 4.596 -30.655 1.00 95.00 571 PHE A O 1
ATOM 4455 N N . LYS A 1 572 ? 10.827 5.196 -29.263 1.00 92.56 572 LYS A N 1
ATOM 4456 C CA . LYS A 1 572 ? 11.153 6.437 -29.967 1.00 92.56 572 LYS A CA 1
ATOM 4457 C C . LYS A 1 572 ? 12.659 6.582 -30.112 1.00 92.56 572 LYS A C 1
ATOM 4459 O O . LYS A 1 572 ? 13.385 6.453 -29.133 1.00 92.56 572 LYS A O 1
ATOM 4464 N N . ASP A 1 573 ? 13.097 6.880 -31.327 1.00 90.44 573 ASP A N 1
ATOM 4465 C CA . ASP A 1 573 ? 14.449 7.361 -31.586 1.00 90.44 573 ASP A CA 1
ATOM 4466 C C . ASP A 1 573 ? 14.457 8.886 -31.450 1.00 90.44 573 ASP A C 1
ATOM 4468 O O . ASP A 1 573 ? 13.799 9.591 -32.222 1.00 90.44 573 ASP A O 1
ATOM 4472 N N . ALA A 1 574 ? 15.164 9.405 -30.452 1.00 82.56 574 ALA A N 1
ATOM 4473 C CA . ALA A 1 574 ? 15.247 10.841 -30.222 1.00 82.56 574 ALA A CA 1
ATOM 4474 C C . ALA A 1 574 ? 16.029 11.568 -31.329 1.00 82.56 574 ALA A C 1
ATOM 4476 O O . ALA A 1 574 ? 15.744 12.737 -31.582 1.00 82.56 574 ALA A O 1
ATOM 4477 N N . ALA A 1 575 ? 16.952 10.885 -32.020 1.00 79.38 575 ALA A N 1
ATOM 4478 C CA . ALA A 1 575 ? 17.771 11.490 -33.067 1.00 79.38 575 ALA A CA 1
ATOM 4479 C C . ALA A 1 575 ? 16.989 11.692 -34.375 1.00 79.38 575 ALA A C 1
ATOM 4481 O O . ALA A 1 575 ? 17.022 12.778 -34.952 1.00 79.38 575 ALA A O 1
ATOM 4482 N N . SER A 1 576 ? 16.265 10.668 -34.846 1.00 80.94 576 SER A N 1
ATOM 4483 C CA . SER A 1 576 ? 15.460 10.764 -36.077 1.00 80.94 576 SER A CA 1
ATOM 4484 C C . SER A 1 576 ? 14.010 11.204 -35.850 1.00 80.94 576 SER A C 1
ATOM 4486 O O . SER A 1 576 ? 13.323 11.569 -36.802 1.00 80.94 576 SER A O 1
ATOM 4488 N N . GLY A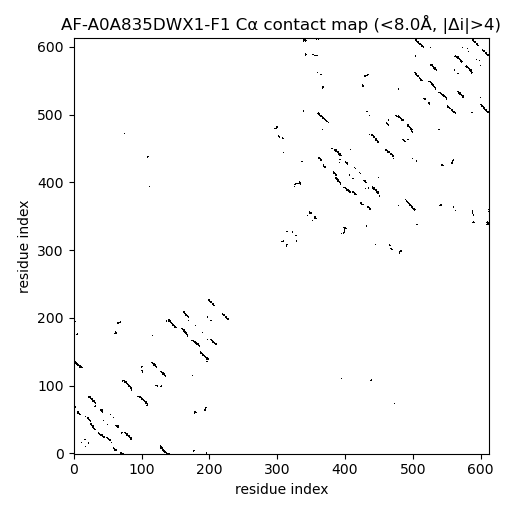 1 577 ? 13.511 11.138 -34.612 1.00 83.12 577 GLY A N 1
ATOM 4489 C CA . GLY A 1 577 ? 12.095 11.328 -34.289 1.00 83.12 577 GLY A CA 1
ATOM 4490 C C . GLY A 1 577 ? 11.199 10.144 -34.678 1.00 83.12 577 GLY A C 1
ATOM 4491 O O . GLY A 1 577 ? 9.984 10.213 -34.476 1.00 83.12 577 GLY A O 1
ATOM 4492 N N . SER A 1 578 ? 11.770 9.061 -35.218 1.00 88.50 578 SER A N 1
ATOM 4493 C CA . SER A 1 578 ? 11.032 7.859 -35.618 1.00 88.50 578 SER A CA 1
ATOM 4494 C C . SER A 1 578 ? 10.396 7.168 -34.414 1.00 88.50 578 SER A C 1
ATOM 4496 O O . SER A 1 578 ? 10.958 7.157 -33.318 1.00 88.50 578 SER A O 1
ATOM 4498 N N . THR A 1 579 ? 9.228 6.555 -34.618 1.00 93.31 579 THR A N 1
ATOM 4499 C CA . THR A 1 579 ? 8.491 5.865 -33.550 1.00 93.31 579 THR A CA 1
ATOM 4500 C C . THR A 1 579 ? 8.070 4.457 -33.955 1.00 93.31 579 THR A C 1
ATOM 4502 O O . THR A 1 579 ? 7.839 4.162 -35.126 1.00 93.31 579 THR A O 1
ATOM 4505 N N . GLY A 1 580 ? 7.980 3.574 -32.966 1.00 94.06 580 GLY A N 1
ATOM 4506 C CA . GLY A 1 580 ? 7.511 2.202 -33.090 1.00 94.06 580 GLY A CA 1
ATOM 4507 C C . GLY A 1 580 ? 6.555 1.854 -31.953 1.00 94.06 580 GLY A C 1
ATOM 4508 O O . GLY A 1 580 ? 6.600 2.458 -30.882 1.00 94.06 580 GLY A O 1
ATOM 4509 N N . LYS A 1 581 ? 5.666 0.884 -32.182 1.00 95.38 581 LYS A N 1
ATOM 4510 C CA . LYS A 1 581 ? 4.668 0.465 -31.192 1.00 95.38 581 LYS A CA 1
ATOM 4511 C C . LYS A 1 581 ? 4.460 -1.046 -31.192 1.00 95.38 581 LYS A C 1
ATOM 4513 O O . LYS A 1 581 ? 4.311 -1.650 -32.257 1.00 95.38 581 LYS A O 1
ATOM 4518 N N . PHE A 1 582 ? 4.351 -1.609 -29.992 1.00 96.75 582 PHE A N 1
ATOM 4519 C CA . PHE A 1 582 ? 3.806 -2.941 -29.732 1.00 96.75 582 PHE A CA 1
ATOM 4520 C C . PHE A 1 582 ? 2.548 -2.848 -28.867 1.00 96.75 582 PHE A C 1
ATOM 4522 O O . PHE A 1 582 ? 2.347 -1.866 -28.148 1.00 96.75 582 PHE A O 1
ATOM 4529 N N . ALA A 1 583 ? 1.696 -3.864 -28.961 1.00 96.44 583 ALA A N 1
ATOM 4530 C CA . ALA A 1 583 ? 0.462 -3.973 -28.201 1.00 96.44 583 ALA A CA 1
ATOM 4531 C C . ALA A 1 583 ? 0.326 -5.398 -27.680 1.00 96.44 583 ALA A C 1
ATOM 4533 O O . ALA A 1 583 ? 0.307 -6.337 -28.469 1.00 96.44 583 ALA A O 1
ATOM 4534 N N . PHE A 1 584 ? 0.207 -5.549 -26.367 1.00 96.31 584 PHE A N 1
ATOM 4535 C CA . PHE A 1 584 ? 0.060 -6.848 -25.731 1.00 96.31 584 PHE A CA 1
ATOM 4536 C C . PHE A 1 584 ? -1.173 -6.845 -24.847 1.00 96.31 584 PHE A C 1
ATOM 4538 O O . PHE A 1 584 ? -1.334 -5.976 -23.995 1.00 96.31 584 PHE A O 1
ATOM 4545 N N . ARG A 1 585 ? -2.048 -7.831 -25.028 1.00 94.31 585 ARG A N 1
ATOM 4546 C CA . ARG A 1 585 ? -3.222 -7.982 -24.174 1.00 94.31 585 ARG A CA 1
ATOM 4547 C C . ARG A 1 585 ? -2.871 -8.798 -22.936 1.00 94.31 585 ARG A C 1
ATOM 4549 O O . ARG A 1 585 ? -2.387 -9.922 -23.063 1.00 94.31 585 ARG A O 1
ATOM 4556 N N . ALA A 1 586 ? -3.174 -8.254 -21.763 1.00 93.19 586 ALA A N 1
ATOM 4557 C CA . ALA A 1 586 ? -2.961 -8.919 -20.491 1.00 93.19 586 ALA A CA 1
ATOM 4558 C C . ALA A 1 586 ? -3.823 -10.175 -20.362 1.00 93.19 586 ALA A C 1
ATOM 4560 O O . ALA A 1 586 ? -5.035 -10.166 -20.610 1.00 93.19 586 ALA A O 1
ATOM 4561 N N . THR A 1 587 ? -3.189 -11.253 -19.920 1.00 92.00 587 THR A N 1
ATOM 4562 C CA . THR A 1 587 ? -3.831 -12.529 -19.598 1.00 92.00 587 THR A CA 1
ATOM 4563 C C . THR A 1 587 ? -3.443 -12.938 -18.184 1.00 92.00 587 THR A C 1
ATOM 4565 O O . THR A 1 587 ? -2.511 -12.379 -17.619 1.00 92.00 587 THR A O 1
ATOM 4568 N N . ALA A 1 588 ? -4.168 -13.886 -17.588 1.00 88.12 588 ALA A N 1
ATOM 4569 C CA . ALA A 1 588 ? -3.857 -14.333 -16.232 1.00 88.12 588 ALA A CA 1
ATOM 4570 C C . ALA A 1 588 ? -2.437 -14.914 -16.144 1.00 88.12 588 ALA A C 1
ATOM 4572 O O . ALA A 1 588 ? -1.724 -14.652 -15.180 1.00 88.12 588 ALA A O 1
ATOM 4573 N N . HIS A 1 589 ? -2.054 -15.686 -17.163 1.00 88.62 589 HIS A N 1
ATOM 4574 C CA . HIS A 1 589 ? -0.838 -16.485 -17.186 1.00 88.62 589 HIS A CA 1
ATOM 4575 C C . HIS A 1 589 ? -0.334 -16.624 -18.623 1.00 88.62 589 HIS A C 1
ATOM 4577 O O . HIS A 1 589 ? -1.136 -16.641 -19.559 1.00 88.62 589 HIS A O 1
ATOM 4583 N N . GLY A 1 590 ? 0.965 -16.855 -18.787 1.00 90.56 590 GLY A N 1
ATOM 4584 C CA . GLY A 1 590 ? 1.567 -17.252 -20.059 1.00 90.56 590 GLY A CA 1
ATOM 4585 C C . GLY A 1 590 ? 2.553 -16.229 -20.605 1.00 90.56 590 GLY A C 1
ATOM 4586 O O . GLY A 1 590 ? 2.869 -15.238 -19.962 1.00 90.56 590 GLY A O 1
ATOM 4587 N N . CYS A 1 591 ? 3.066 -16.491 -21.800 1.00 93.50 591 CYS A N 1
ATOM 4588 C CA . CYS A 1 591 ? 4.132 -15.713 -22.421 1.00 93.50 591 CYS A CA 1
ATOM 4589 C C . CYS A 1 591 ? 3.798 -15.488 -23.898 1.00 93.50 591 CYS A C 1
ATOM 4591 O O . CYS A 1 591 ? 3.248 -16.374 -24.560 1.00 93.50 591 CYS A O 1
ATOM 4593 N N . VAL A 1 592 ? 4.087 -14.285 -24.391 1.00 95.38 592 VAL A N 1
ATOM 4594 C CA . VAL A 1 592 ? 3.872 -13.877 -25.778 1.00 95.38 592 VAL A CA 1
ATOM 4595 C C . VAL A 1 592 ? 5.087 -13.108 -26.281 1.00 95.38 592 VAL A C 1
ATOM 4597 O O . VAL A 1 592 ? 5.534 -12.164 -25.638 1.00 95.38 592 VAL A O 1
ATOM 4600 N N . SER A 1 593 ? 5.579 -13.485 -27.458 1.00 95.75 593 SER A N 1
ATOM 4601 C CA . SER A 1 593 ? 6.687 -12.800 -28.123 1.00 95.75 593 SER A CA 1
ATOM 4602 C C . SER A 1 593 ? 6.225 -12.212 -29.449 1.00 95.75 593 SER A C 1
ATOM 4604 O O . SER A 1 593 ? 5.581 -12.893 -30.248 1.00 95.75 593 SER A O 1
ATOM 4606 N N . GLU A 1 594 ? 6.586 -10.958 -29.704 1.00 96.38 594 GLU A N 1
ATOM 4607 C CA . GLU A 1 594 ? 6.436 -10.310 -31.005 1.00 96.38 594 GLU A CA 1
ATOM 4608 C C . GLU A 1 594 ? 7.778 -9.761 -31.483 1.00 96.38 594 GLU A C 1
ATOM 4610 O O . GLU A 1 594 ? 8.582 -9.262 -30.702 1.00 96.38 594 GLU A O 1
ATOM 4615 N N . HIS A 1 595 ? 7.992 -9.783 -32.795 1.00 94.81 595 HIS A N 1
ATOM 4616 C CA . HIS A 1 595 ? 9.155 -9.174 -33.428 1.00 94.81 595 HIS A CA 1
ATOM 4617 C C . HIS A 1 595 ? 8.699 -8.228 -34.542 1.00 94.81 595 HIS A C 1
ATOM 4619 O O . HIS A 1 595 ? 7.780 -8.545 -35.302 1.00 94.81 595 HIS A O 1
ATOM 4625 N N . ARG A 1 596 ? 9.321 -7.050 -34.652 1.00 95.12 596 ARG A N 1
ATOM 4626 C CA . ARG A 1 596 ? 9.001 -6.053 -35.687 1.00 95.12 596 ARG A CA 1
ATOM 4627 C C . ARG A 1 596 ? 10.260 -5.384 -36.226 1.00 95.12 596 ARG A C 1
ATOM 4629 O O . ARG A 1 596 ? 11.236 -5.174 -35.510 1.00 95.12 596 ARG A O 1
ATOM 4636 N N . ASN A 1 597 ? 10.207 -5.040 -37.509 1.00 94.62 597 ASN A N 1
ATOM 4637 C CA . ASN A 1 597 ? 11.214 -4.230 -38.183 1.00 94.62 597 ASN A CA 1
ATOM 4638 C C . ASN A 1 597 ? 10.706 -2.790 -38.261 1.00 94.62 597 ASN A C 1
ATOM 4640 O O . ASN A 1 597 ? 9.696 -2.542 -38.916 1.00 94.62 597 ASN A O 1
ATOM 4644 N N . PHE A 1 598 ? 11.407 -1.868 -37.612 1.00 91.56 598 PHE A N 1
ATOM 4645 C CA . PHE A 1 598 ? 11.244 -0.430 -37.792 1.00 91.56 598 PHE A CA 1
ATOM 4646 C C . PHE A 1 598 ? 12.389 0.115 -38.649 1.00 91.56 598 PHE A C 1
ATOM 4648 O O . PHE A 1 598 ? 13.420 -0.542 -38.823 1.00 91.56 598 PHE A O 1
ATOM 4655 N N . ASP A 1 599 ? 12.223 1.338 -39.147 1.00 89.06 599 ASP A N 1
ATOM 4656 C CA . ASP A 1 599 ? 13.230 1.999 -39.984 1.00 89.06 599 ASP A CA 1
ATOM 4657 C C . ASP A 1 599 ? 14.555 2.218 -39.236 1.00 89.06 599 ASP A C 1
ATOM 4659 O O . ASP A 1 599 ? 15.620 2.164 -39.844 1.00 89.06 599 ASP A O 1
ATOM 4663 N N . PHE A 1 600 ? 14.493 2.385 -37.910 1.00 88.69 600 PHE A N 1
ATOM 4664 C CA . PHE A 1 600 ? 15.651 2.625 -37.042 1.00 88.69 600 PHE A CA 1
ATOM 4665 C C . PHE A 1 600 ? 16.226 1.356 -36.387 1.00 88.69 600 PHE A C 1
ATOM 4667 O O . PHE A 1 600 ? 17.404 1.328 -36.031 1.00 88.69 600 PHE A O 1
ATOM 4674 N N . ALA A 1 601 ? 15.429 0.296 -36.205 1.00 91.94 601 ALA A N 1
ATOM 4675 C CA . ALA A 1 601 ? 15.872 -0.934 -35.544 1.00 91.94 601 ALA A CA 1
ATOM 4676 C C . ALA A 1 601 ? 14.951 -2.132 -35.813 1.00 91.94 601 ALA A C 1
ATOM 4678 O O . ALA A 1 601 ? 13.755 -1.984 -36.056 1.00 91.94 601 ALA A O 1
ATOM 4679 N N . THR A 1 602 ? 15.496 -3.340 -35.682 1.00 94.44 602 THR A N 1
ATOM 4680 C CA . THR A 1 602 ? 14.702 -4.564 -35.517 1.00 94.44 602 THR A CA 1
ATOM 4681 C C . THR A 1 602 ? 14.635 -4.909 -34.034 1.00 94.44 602 THR A C 1
ATOM 4683 O O . THR A 1 602 ? 15.670 -5.001 -33.369 1.00 94.44 602 THR A O 1
ATOM 4686 N N . ILE A 1 603 ? 13.417 -5.086 -33.522 1.00 96.25 603 ILE A N 1
ATOM 4687 C CA . ILE A 1 603 ? 13.144 -5.251 -32.093 1.00 96.25 603 ILE A CA 1
ATOM 4688 C C . ILE A 1 603 ? 12.284 -6.495 -31.885 1.00 96.25 603 ILE A C 1
ATOM 4690 O O . ILE A 1 603 ? 11.275 -6.686 -32.566 1.00 96.25 603 ILE A O 1
ATOM 4694 N N . GLU A 1 604 ? 12.685 -7.318 -30.928 1.00 97.44 604 GLU A N 1
ATOM 4695 C CA . GLU A 1 604 ? 11.907 -8.418 -30.374 1.00 97.44 604 GLU A CA 1
ATOM 4696 C C . GLU A 1 604 ? 11.493 -8.062 -28.946 1.00 97.44 604 GLU A C 1
ATOM 4698 O O . GLU A 1 604 ? 12.297 -7.558 -28.161 1.00 97.44 604 GLU A O 1
ATOM 4703 N N . VAL A 1 605 ? 10.228 -8.302 -28.620 1.00 97.88 605 VAL A N 1
ATOM 4704 C CA . VAL A 1 605 ? 9.674 -8.073 -27.291 1.00 97.88 605 VAL A CA 1
ATOM 4705 C C . VAL A 1 605 ? 8.980 -9.340 -26.825 1.00 97.88 605 VAL A C 1
ATOM 4707 O O . VAL A 1 605 ? 8.075 -9.836 -27.497 1.00 97.88 605 VAL A O 1
ATOM 4710 N N . ASN A 1 606 ? 9.384 -9.826 -25.658 1.00 97.62 606 ASN A N 1
ATOM 4711 C CA . ASN A 1 606 ? 8.726 -10.905 -24.940 1.00 97.62 606 ASN A CA 1
ATOM 4712 C C . ASN A 1 606 ? 7.989 -10.324 -23.727 1.00 97.62 606 ASN A C 1
ATOM 4714 O O . ASN A 1 606 ? 8.574 -9.575 -22.946 1.00 97.62 606 ASN A O 1
ATOM 4718 N N . VAL A 1 607 ? 6.712 -10.663 -23.566 1.00 97.69 607 VAL A N 1
ATOM 4719 C CA . VAL A 1 607 ? 5.915 -10.311 -22.390 1.00 97.69 607 VAL A CA 1
ATOM 4720 C C . VAL A 1 607 ? 5.433 -11.581 -21.711 1.00 97.69 607 VAL A C 1
ATOM 4722 O O . VAL A 1 607 ? 4.689 -12.374 -22.290 1.00 97.69 607 VAL A O 1
ATOM 4725 N N . THR A 1 608 ? 5.825 -11.739 -20.452 1.00 97.06 608 THR A N 1
ATOM 4726 C CA . THR A 1 608 ? 5.386 -12.834 -19.590 1.00 97.06 608 THR A CA 1
ATOM 4727 C C . THR A 1 608 ? 4.406 -12.317 -18.542 1.00 97.06 608 THR A C 1
ATOM 4729 O O . THR A 1 608 ? 4.720 -11.392 -17.797 1.00 97.06 608 THR A O 1
ATOM 4732 N N . TRP A 1 609 ? 3.222 -12.921 -18.493 1.00 95.56 609 TRP A N 1
ATOM 4733 C CA . TRP A 1 609 ? 2.132 -12.594 -17.580 1.00 95.56 609 TRP A CA 1
ATOM 4734 C C . TRP A 1 609 ? 2.123 -13.539 -16.384 1.00 95.56 609 TRP A C 1
ATOM 4736 O O . TRP A 1 609 ? 2.099 -14.762 -16.554 1.00 95.56 609 TRP A O 1
ATOM 4746 N N . SER A 1 610 ? 2.078 -12.973 -15.182 1.00 93.25 610 SER A N 1
ATOM 4747 C CA . SER A 1 610 ? 2.023 -13.728 -13.935 1.00 93.25 610 SER A CA 1
ATOM 4748 C C . SER A 1 610 ? 1.070 -13.089 -12.937 1.00 93.25 610 SER A C 1
ATOM 4750 O O . SER A 1 610 ? 1.070 -11.877 -12.727 1.00 93.25 610 SER A O 1
ATOM 4752 N N . ASN A 1 611 ? 0.302 -13.921 -12.239 1.00 88.38 611 ASN A N 1
ATOM 4753 C CA . ASN A 1 611 ? -0.349 -13.493 -11.005 1.00 88.38 611 ASN A CA 1
ATOM 4754 C C . ASN A 1 611 ? 0.682 -13.337 -9.874 1.00 88.38 611 ASN A C 1
ATOM 4756 O O . ASN A 1 611 ? 1.783 -13.892 -9.938 1.00 88.38 611 ASN A O 1
ATOM 4760 N N . MET A 1 612 ? 0.321 -12.585 -8.833 1.00 83.25 612 MET A N 1
ATOM 4761 C CA . MET A 1 612 ? 1.153 -12.443 -7.629 1.00 83.25 612 MET A CA 1
ATOM 4762 C C . MET A 1 612 ? 0.693 -13.311 -6.453 1.00 83.25 612 MET A C 1
ATOM 4764 O O . MET A 1 612 ? 1.505 -13.602 -5.571 1.00 83.25 612 MET A O 1
ATOM 4768 N N . ILE A 1 613 ? -0.581 -13.720 -6.453 1.00 75.94 613 ILE A N 1
ATOM 4769 C CA . ILE A 1 613 ? -1.241 -14.508 -5.402 1.00 75.94 613 ILE A CA 1
ATOM 4770 C C . ILE A 1 613 ? -2.002 -15.699 -5.971 1.00 75.94 613 ILE A C 1
ATOM 4772 O O . ILE A 1 613 ? -2.485 -15.594 -7.124 1.00 75.94 613 ILE A O 1
#

Foldseek 3Di:
DKFWQWKFKPQADPVQQVPFKWWKAWFKFKADPVHRDTFTQDHHDLVGTDIHGHCPVDRTDATLAGPWDHDQLFKMKIFTWMWTQDPPDPSDDPPPIGTQAGDMDIDHFADPDQDWDWDWGHHPVRRMIITITMGDADQKDKDKDKDWQQDDDDDPDQWAWFKWKWKDKQVGRPRTRGHDTDGDRGTDTPDIHIGIYHAQIKIKMWMDTDDPDDDDPDTDIDIDTHHHDPDPDPPDDDDDDDDDDDDDDDDDDDPPVPVVVVVVVVVVVVVVVVVVVVVVCVVVVVVVPDPPPPDQDAAAFAFDPQQFPVVCSVQDPPPDPVCVQLVSNDADAFPDAALPFQDDDPPFPPDQFAGPPQQFFKFKFWQWKFKDDDPDCQQVDQKWWKAWFKFKADNLTSYTFTFAHHDPVGTDIFGNPDPPGGRIDATQAGRYIGHASTKMKIFTWMWIFGPDDPPGPPPIAGFDTGITIDHLHDPDPAWHWHWAHGPDDRMIMIITMDIAGSWWKKWKKKWFQWFAADDDPRFRKFFKWKWKDWPPYDHTRGHDTDIDRDTDIDRIHIGIHRAQTKIKIKMAGPVVRDIDIDIDGAHAHHKDKDWDDDNGTTMIMMITIHHSD

Mean predicted aligned error: 14.88 Å

Organism: NCBI:txid1010633

Sequence (613 aa):
MLQIFSLKLTNLPPASAAAGPVEIYGFIAVRDLLDPLRNYVFNHTRSHPFVMQDPMSDPFIYLSGPKRGVYLQSRALIEYDLRIKSPASGGEEADDDSPLIDGAATLSELTWTNAVLTNRIAGDLGAAAVDMRRALFRDAVEATVDVWITKLAAGDGGGGIDLSMTGCVSNLPEDEIKLFRGVVREPCALGRFVVAARLDSYLFLQFRVAEGVVSSDEFEWFAFRAPPASRPPPPYTSNSPSRDGDRRRRRRITAAQQEDKEDFLKKKKDKEEMETQQLRERNYSTEAEIDDEEEEGVFPAEVLEGMKHGDGSIYRPDAYQMHSLYRIADTTEGCLEPMRLTHPNPDCYPCAATCRQHGGCNMLQIYSLKLVGTPSATTGGGSIQLYGFMAIRDLLDPFRNYVFNRTRDDPFIIQLDDPHSDLSIYPSGPKRGVYFNCTVLIEYDMKIIKVDGEDAQQHDLQLIDGVVTCDELTWNRGPSTYRIEGECGGYAVDFSQALIRGAVEATVEVCITRVAENNANGDAVLDLSISGVLPPRTGEIKLFRGVIDKPRALNRFVVAVGLTSELFLLFKDAASGSTGKFAFRATAHGCVSEHRNFDFATIEVNVTWSNMI

Solvent-accessible surface area (backbone atoms only — not comparable to full-atom values): 34414 Å² total; per-residue (Å²): 54,43,33,74,29,38,38,31,61,38,60,61,48,68,72,64,66,70,69,52,64,45,39,35,22,36,37,32,26,41,22,21,84,88,54,74,54,80,34,38,34,31,76,28,48,82,93,56,44,48,74,38,69,46,60,86,86,51,34,57,53,54,32,64,28,25,88,57,67,41,50,43,94,37,61,22,41,35,42,36,41,32,33,38,60,43,90,84,52,91,81,78,68,71,87,72,37,44,78,37,35,74,53,71,51,78,45,63,52,82,60,95,56,83,52,79,44,75,47,75,45,72,12,94,83,74,46,35,29,40,38,35,32,30,33,60,33,74,71,47,42,72,42,77,47,76,44,69,46,83,71,74,82,92,64,102,52,99,69,47,48,43,38,34,34,35,33,29,38,70,92,43,74,89,54,56,24,40,49,42,70,50,70,47,74,65,64,40,73,80,48,65,38,42,42,55,41,38,48,62,33,36,43,36,39,42,63,48,71,76,64,90,89,72,93,68,95,73,77,66,66,51,77,44,75,41,64,65,76,81,70,77,78,74,80,82,77,88,75,82,80,80,90,77,87,79,92,85,87,86,85,86,86,68,82,79,61,54,61,61,48,51,53,50,50,48,54,50,49,55,47,52,53,48,52,53,48,49,51,51,47,45,56,54,43,68,69,63,74,68,88,66,81,76,75,92,57,77,40,80,51,56,60,50,82,80,28,25,67,94,81,47,44,49,58,51,80,87,79,49,85,59,42,75,70,36,39,53,77,51,81,51,69,46,85,69,64,54,63,78,40,22,68,72,60,93,78,40,32,91,36,59,93,67,34,65,66,58,60,48,41,37,20,48,33,76,26,46,37,31,61,42,60,66,88,53,88,79,56,84,50,70,51,50,40,36,25,36,35,34,22,40,27,22,83,86,52,31,25,37,34,41,31,32,77,30,48,83,92,56,46,50,75,45,66,52,90,42,102,80,46,78,50,62,50,68,35,69,35,31,70,33,64,42,54,28,87,25,51,28,39,42,40,36,44,31,34,35,65,60,91,81,66,100,59,76,80,83,62,47,43,54,34,41,66,22,35,32,60,46,65,74,60,70,92,55,81,40,60,47,36,28,35,44,78,31,78,44,79,72,30,29,41,38,39,26,36,32,78,33,62,32,13,20,31,33,41,37,38,42,32,34,75,36,67,42,81,49,88,89,80,78,72,31,71,42,40,37,36,35,32,38,37,47,70,92,36,64,69,60,27,53,57,44,71,51,78,41,72,66,61,43,74,55,75,62,37,47,42,61,39,36,56,72,34,49,44,33,42,41,37,33,32,70,79,82,67,49,75,48,76,49,79,44,71,36,45,50,38,37,73,51,74,52,74,49,80,52,90,64,33,28,41,37,39,37,40,34,21,6,33,93,123

InterPro domains:
  IPR046533 Domain of unknown function DUF6598 [PF20241] (1-216)
  IPR046533 Domain of unknown function DUF6598 [PF20241] (363-607)

Radius of gyration: 31.45 Å; Cα contacts (8 Å, |Δi|>4): 1378; chains: 1; bounding box: 91×78×93 Å

pLDDT: mean 78.45, std 18.11, range [27.95, 97.88]

Nearest PDB structures (foldseek):
  9bky-assembly3_C  TM=4.813E-01  e=6.922E-02  Trichomonas vaginalis G3
  3pyc-assembly1_A  TM=4.854E-01  e=3.503E-01  Homo sapiens
  3jzy-assembly1_A  TM=4.540E-01  e=5.075E-01  Homo sapiens
  6iaa-assembly3_C  TM=1.036E-01  e=8.066E-01  Homo sapiens